Protein AF-A0AAV4J741-F1 (afdb_monomer_lite)

Secondary structure (DSSP, 8-state):
-PPPPSSSEEEEETTTTEEEEEEE-PPPTTPPTT--EEEEEEESSTTHHHIIIIIIT---SSSS---SHHHHHHHHHHHHHHHHHHHHHT---HHHHHHHHHHHHHHHHHHHTTEETTEEBSSTTSPB-HHHHHHHHHHHHHHTTTS---IIIIIIHHHHHHHHHHHT-TT-----SSTTT----HHHHHHHHHHHHHHHHHH--S-HHHHHHHHHHHHHHHHHHGGG---HHHHHHHHHHHHHH-TT-HHHHHHHHHHHHT-EE-TT--EE--SS-----TTS-GGGSPPPPHHHHHHHHHHHHHHHHTT--HHHHHHHHHHHHHT--TTSS-SSHHHHHHHHHHHHHHHHHHHHHHT---EEEEEEEE--TT--EEEEEEEETTTTTS-EEEESPPSSSEEEEEEEEES--EEEEEEE------TTSS-SSEEEEEE----PPTT--TTS-SSTTTT--------------------------S-----------PPPB-TTS-B----EEEEEEE--SSS-EEEEEPPPTTEEE-HHHHTT---SS-SEEEEEEEE-S--SSPPPEEEEEEETT-SS-SEEEEEPPPTTS----EES--S-S---------EEEEEEEEEEEEETTEEEEEEEEEEEEE--SS---TT-EEEEEEETTEE-TT----TT-B---EEEEEESPPEEEE-TTS-EEEEEE--TT-EEEEBPPTT---TTSB-HHHHHHHHHS-S--

pLDDT: mean 70.97, std 21.43, range [20.58, 98.06]

Radius of gyration: 31.65 Å; chains: 1; bounding box: 88×56×91 Å

Organism: NCBI:txid1093978

Sequence (737 aa):
MALFSKHDLDTFDTKKKEQNTTIDLALPEEVIMGTESCHIAAFGDLMGDIITHAVVQSKSLVDQPIADAEEVLGDLGPTVYALLYINQSGLINDELDAKGRRFVSHSVVRLLKYREGAFFKLTPKSKPATWLTAAVLKTLCSASHVTFIDKESLIDKSFSWLAQQIQKDRGGQVRELDWRLSEDSLEYRVMLSAEVLMSVWECQRVAKADHIRLMSSLVEYLRSNLPRIQQPMVFAKATYALVLYDPEDRVLVRAVNTLRTMRHRNDLGQFYWAEKAMDVSESVPFWYQPGAKASSIEATAFALLVMLKTHAQREEVDAIADWLVAQRNENGAFIGAMDSMAAIQALSQYSLKKRNEETVEIDLSCNVSSERVTGRQTHSFKFTQQDATSPKSVNNVPVGHKLEVLTKGQGLGQMHVNVEYNVPVDRNANCAFNVTVEVKPTNIRWGEDMQSNPMCFACNIGCEDSSAETGDVNTESEVRYVAVKDRDRDAGKLPVSPGRRDSRGRPILNDPLKAYMHEGSSGRTSVELEMLTGYFPVGPDVERIASDRKTCFALRATDEQEVGRPTPASVVVREANLAQPSCALEYNPPLGEESLQVFCADFSNTNRGECRCYSAYELKLNKVTDQNQWVEIDATVLSKNKTGTHAIDPLDDIKLITPSSCSCPHFIFPAGSEVNHKIYLLSPDVEKLVDRKGQAKYRYLLDEKSTFMKVSQPGISDSSFINHAMLQSAFLTQRN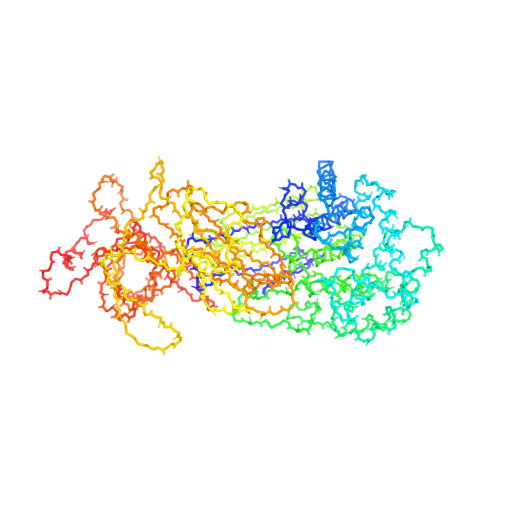C

Foldseek 3Di:
DEQDAPADDWDADPVQQKIKGKDAQFDAPQFDPPFKWKKKKKFQALLLLLLCQCQVVVHQLAPDPPDWLFSLLLNQQLLLLSQVLCVLLVLDDPVSLVSSQVSNVVSVVVNCQQDDQQFGAGHVPFDGFLLSLLSVLLSLLSCVVSYPDDCVRHNVSSLVVNLVQQVVDPQSWGATPGPLQDDPDPLSRLQSLLSNLVSLLNSPPDDVVSSVVSNVSSLNNLLVCLVVDLFLLSLLSSLLSNCSVPVPDPSSVVSLVVNVVQWDADPVRAIWHGSDDQDDDPLDRRVPGFADWLSRLSSLLSNLSNCLSNVHDPSNNSSSLSSNLNQRDSSSAHHTRNSRSSNSNSNSSVQSVVCVVPVFFRWKKKWKWAQDLVGIDIDIDTDGSNCSSPIDMDIRGDGQTMIMMMMRDTGYMDMDMDMDTDGFADADPFALKDKDKDKDADDDDPPDDCPPCLCNPFPNPDDDDDDDPDDDDDDDDDDDDDDDDDDDDDDDDDDFDDADADPVRHGWRQIKMKMFIDDGDSADKDKDWDDWPQKDWDVVQVVVQDPPPGRMHITTITRRDDDLFTAWTKIFMCGSRGNDTSDIHTDDDDPRDPGQQPALDDPDDDDPDFLPFQFKFKWWWFAWADGRQKIKIKIFTQDGLHDHSDDDDHRDIAIEMEGPSHDHVLDDDDHPDGRGWIKMKGAHHWDFHQHSVRDTHTYHYDDSSIDMATEDDPPDDDVRHDYPVVVVVVSVDDDGD

Structure (mmCIF, N/CA/C/O backbone):
data_AF-A0AAV4J741-F1
#
_entry.id   AF-A0AAV4J741-F1
#
loop_
_atom_site.group_PDB
_atom_site.id
_atom_site.type_symbol
_atom_site.label_atom_id
_atom_site.label_alt_id
_atom_site.label_comp_id
_atom_site.label_asym_id
_atom_site.label_entity_id
_atom_site.label_seq_id
_atom_site.pdbx_PDB_ins_code
_atom_site.Cartn_x
_atom_site.Cartn_y
_atom_site.Cartn_z
_atom_site.occupancy
_atom_site.B_iso_or_equiv
_atom_site.auth_seq_id
_atom_site.auth_comp_id
_atom_site.auth_asym_id
_atom_site.auth_atom_id
_atom_site.pdbx_PDB_model_num
ATOM 1 N N . MET A 1 1 ? -20.491 3.530 -14.376 1.00 30.75 1 MET A N 1
ATOM 2 C CA . MET A 1 1 ? -20.906 2.229 -13.786 1.00 30.75 1 MET A CA 1
ATOM 3 C C . MET A 1 1 ? -19.998 1.920 -12.593 1.00 30.75 1 MET A C 1
ATOM 5 O O . MET A 1 1 ? -18.883 2.424 -12.589 1.00 30.75 1 MET A O 1
ATOM 9 N N . ALA A 1 2 ? -20.502 1.224 -11.565 1.00 37.97 2 ALA A N 1
ATOM 10 C CA . ALA A 1 2 ? -19.905 1.142 -10.220 1.00 37.97 2 ALA A CA 1
ATOM 11 C C . ALA A 1 2 ? -18.681 0.208 -10.118 1.00 37.97 2 ALA A C 1
ATOM 13 O O . ALA A 1 2 ? -18.607 -0.777 -10.846 1.00 37.97 2 ALA A O 1
ATOM 14 N N . LEU A 1 3 ? -17.765 0.535 -9.197 1.00 39.03 3 LEU A N 1
ATOM 15 C CA . LEU A 1 3 ? -16.836 -0.414 -8.571 1.00 39.03 3 LEU A CA 1
ATOM 16 C C . LEU A 1 3 ? -17.586 -1.105 -7.426 1.00 39.03 3 LEU A C 1
ATOM 18 O O . LEU A 1 3 ? -18.281 -0.439 -6.652 1.00 39.03 3 LEU A O 1
ATOM 22 N N . PHE A 1 4 ? -17.479 -2.426 -7.363 1.00 50.84 4 PHE A N 1
ATOM 23 C CA . PHE A 1 4 ? -18.239 -3.276 -6.454 1.00 50.84 4 PHE A CA 1
ATOM 24 C C . PHE A 1 4 ? -17.632 -3.302 -5.053 1.00 50.84 4 PHE A C 1
ATOM 26 O O . PHE A 1 4 ? -16.412 -3.272 -4.871 1.00 50.84 4 PHE A O 1
ATOM 33 N N . SER A 1 5 ? -18.521 -3.346 -4.062 1.00 45.78 5 SER A N 1
ATOM 34 C CA . SER A 1 5 ? -18.171 -3.367 -2.652 1.00 45.78 5 SER A CA 1
ATOM 35 C C . SER A 1 5 ? -17.804 -4.775 -2.175 1.00 45.78 5 SER A C 1
ATOM 37 O O . SER A 1 5 ? -18.108 -5.778 -2.816 1.00 45.78 5 SER A O 1
ATOM 39 N N . LYS A 1 6 ? -17.163 -4.861 -1.010 1.00 52.19 6 LYS A N 1
ATOM 40 C CA . LYS A 1 6 ? -16.712 -6.107 -0.368 1.00 52.19 6 LYS A CA 1
ATOM 41 C C . LYS A 1 6 ? -17.828 -6.819 0.423 1.00 52.19 6 LYS A C 1
ATOM 43 O O . LYS A 1 6 ? -17.528 -7.626 1.295 1.00 52.19 6 LYS A O 1
ATOM 48 N N . HIS A 1 7 ? -19.098 -6.469 0.205 1.00 54.50 7 HIS A N 1
ATOM 49 C CA . HIS A 1 7 ? -20.184 -6.747 1.154 1.00 54.50 7 HIS A CA 1
ATOM 50 C C . HIS A 1 7 ? -21.259 -7.698 0.618 1.00 54.50 7 HIS A C 1
ATOM 52 O O . HIS A 1 7 ? -21.546 -7.738 -0.575 1.00 54.50 7 HIS A O 1
ATOM 58 N N . ASP A 1 8 ? -21.879 -8.432 1.545 1.00 46.69 8 ASP A N 1
ATOM 59 C CA . ASP A 1 8 ? -22.700 -9.623 1.287 1.00 46.69 8 ASP A CA 1
ATOM 60 C C . ASP A 1 8 ? -24.003 -9.370 0.502 1.00 46.69 8 ASP A C 1
ATOM 62 O O . ASP A 1 8 ? -24.607 -10.313 -0.009 1.00 46.69 8 ASP A O 1
ATOM 66 N N . LEU A 1 9 ? -24.469 -8.117 0.392 1.00 56.81 9 LEU A N 1
ATOM 67 C CA . LEU A 1 9 ? -25.738 -7.763 -0.259 1.00 56.81 9 LEU A CA 1
ATOM 68 C C . LEU A 1 9 ? -25.655 -6.397 -0.960 1.00 56.81 9 LEU A C 1
ATOM 70 O O . LEU A 1 9 ? -26.154 -5.389 -0.451 1.00 56.81 9 LEU A O 1
ATOM 74 N N . ASP A 1 10 ? -25.062 -6.383 -2.153 1.00 65.69 10 ASP A N 1
ATOM 75 C CA . ASP A 1 10 ? -25.168 -5.265 -3.093 1.00 65.69 10 ASP A CA 1
ATOM 76 C C . ASP A 1 10 ? -26.343 -5.491 -4.052 1.00 65.69 10 ASP A C 1
ATOM 78 O O . ASP A 1 10 ? -26.436 -6.505 -4.746 1.00 65.69 10 ASP A O 1
ATOM 82 N N . THR A 1 11 ? -27.252 -4.519 -4.124 1.00 67.25 11 THR A N 1
ATOM 83 C CA . THR A 1 11 ? -28.328 -4.504 -5.124 1.00 67.25 11 THR A CA 1
ATOM 84 C C . THR A 1 11 ? -28.193 -3.278 -6.010 1.00 67.25 11 THR A C 1
ATOM 86 O O . THR A 1 11 ? -28.090 -2.150 -5.528 1.00 67.25 11 THR A O 1
ATOM 89 N N . PHE A 1 12 ? -28.185 -3.506 -7.324 1.00 71.25 12 PHE A N 1
ATOM 90 C CA . PHE A 1 12 ? -28.010 -2.454 -8.317 1.00 71.25 12 PHE A CA 1
ATOM 91 C C . PHE A 1 12 ? -29.240 -2.336 -9.214 1.00 71.25 12 PHE A C 1
ATOM 93 O O . PHE A 1 12 ? -29.639 -3.295 -9.878 1.00 71.25 12 PHE A O 1
ATOM 100 N N . ASP A 1 13 ? -29.810 -1.136 -9.284 1.00 74.56 13 ASP A N 1
ATOM 101 C CA . ASP A 1 13 ? -30.865 -0.792 -10.231 1.00 74.56 13 ASP A CA 1
ATOM 102 C C . ASP A 1 13 ? -30.290 0.133 -11.315 1.00 74.56 13 ASP A C 1
ATOM 104 O O . ASP A 1 13 ? -30.208 1.357 -11.162 1.00 74.56 13 ASP A O 1
ATOM 108 N N . THR A 1 14 ? -29.911 -0.467 -12.451 1.00 72.81 14 THR A N 1
ATOM 109 C CA . THR A 1 14 ? -29.408 0.249 -13.640 1.00 72.81 14 THR A CA 1
ATOM 110 C C . THR A 1 14 ? -30.390 1.294 -14.164 1.00 72.81 14 THR A C 1
ATOM 112 O O . THR A 1 14 ? -29.953 2.309 -14.706 1.00 72.81 14 THR A O 1
ATOM 115 N N . LYS A 1 15 ? -31.705 1.079 -14.014 1.00 75.81 15 LYS A N 1
ATOM 116 C CA . LYS A 1 15 ? -32.727 2.001 -14.527 1.00 75.81 15 LYS A CA 1
ATOM 117 C C . LYS A 1 15 ? -32.853 3.232 -13.643 1.00 75.81 15 LYS A C 1
ATOM 119 O O . LYS A 1 15 ? -33.066 4.325 -14.160 1.00 75.81 15 LYS A O 1
ATOM 124 N N . LYS A 1 16 ? -32.717 3.057 -12.329 1.00 78.19 16 LYS A N 1
ATOM 125 C CA . LYS A 1 16 ? -32.779 4.160 -11.361 1.00 78.19 16 LYS A CA 1
ATOM 126 C C . LYS A 1 16 ? -31.425 4.815 -11.093 1.00 78.19 16 LYS A C 1
ATOM 128 O O . LYS A 1 16 ? -31.401 5.880 -10.486 1.00 78.19 16 LYS A O 1
ATOM 133 N N . LYS A 1 17 ? -30.324 4.223 -11.579 1.00 81.44 17 LYS A N 1
ATOM 134 C CA . LYS A 1 17 ? -28.943 4.603 -11.228 1.00 81.44 17 LYS A CA 1
ATOM 135 C C . LYS A 1 17 ? -28.740 4.589 -9.710 1.00 81.44 17 LYS A C 1
ATOM 137 O O . LYS A 1 17 ? -28.192 5.533 -9.146 1.00 81.44 17 LYS A O 1
ATOM 142 N N . GLU A 1 18 ? -29.245 3.541 -9.069 1.00 84.38 18 GLU A N 1
ATOM 143 C CA . GLU A 1 18 ? -29.223 3.364 -7.618 1.00 84.38 18 GLU A CA 1
ATOM 144 C C . GLU A 1 18 ? -28.425 2.112 -7.263 1.00 84.38 18 GLU A C 1
ATOM 146 O O . GLU A 1 18 ? -28.614 1.058 -7.873 1.00 84.38 18 GLU A O 1
ATOM 151 N N . GLN A 1 19 ? -27.562 2.232 -6.262 1.00 83.62 19 GLN A N 1
ATOM 152 C CA . GLN A 1 19 ? -26.875 1.114 -5.630 1.00 83.62 19 GLN A CA 1
ATOM 153 C C . GLN A 1 19 ? -27.196 1.144 -4.141 1.00 83.62 19 GLN A C 1
ATOM 155 O O . GLN A 1 19 ? -27.086 2.183 -3.489 1.00 83.62 19 GLN A O 1
ATOM 160 N N . ASN A 1 20 ? -27.622 0.001 -3.619 1.00 84.75 20 ASN A N 1
ATOM 161 C CA . ASN A 1 20 ? -27.868 -0.186 -2.202 1.00 84.75 20 ASN A CA 1
ATOM 162 C C . ASN A 1 20 ? -26.930 -1.266 -1.671 1.00 84.75 20 ASN A C 1
ATOM 164 O O . ASN A 1 20 ? -26.940 -2.391 -2.175 1.00 84.75 20 ASN A O 1
ATOM 168 N N . THR A 1 21 ? -26.159 -0.895 -0.658 1.00 84.00 21 THR A N 1
ATOM 169 C CA . THR A 1 21 ? -25.128 -1.709 -0.026 1.00 84.00 21 THR A CA 1
ATOM 170 C C . THR A 1 21 ? -25.438 -1.807 1.459 1.00 84.00 21 THR A C 1
ATOM 172 O O . THR A 1 21 ? -25.671 -0.794 2.119 1.00 84.00 21 THR A O 1
ATOM 175 N N . THR A 1 22 ? -25.434 -3.026 1.993 1.00 82.25 22 THR A N 1
ATOM 176 C CA . THR A 1 22 ? -25.607 -3.264 3.433 1.00 82.25 22 THR A CA 1
ATOM 177 C C . THR A 1 22 ? -24.300 -3.760 4.030 1.00 82.25 22 THR A C 1
ATOM 179 O O . THR A 1 22 ? -23.743 -4.742 3.547 1.00 82.25 22 THR A O 1
ATOM 182 N N . ILE A 1 23 ? -23.824 -3.096 5.082 1.00 80.19 23 ILE A N 1
ATOM 183 C CA . ILE A 1 23 ? -22.564 -3.418 5.761 1.00 80.19 23 ILE A CA 1
ATOM 184 C C . ILE A 1 23 ? -22.881 -3.909 7.168 1.00 80.19 23 ILE A C 1
ATOM 186 O O . ILE A 1 23 ? -23.613 -3.248 7.903 1.00 80.19 23 ILE A O 1
ATOM 190 N N . ASP A 1 24 ? -22.346 -5.068 7.538 1.00 78.62 24 ASP A N 1
ATOM 191 C CA . ASP A 1 24 ? -22.484 -5.600 8.891 1.00 78.62 24 ASP A CA 1
ATOM 192 C C . ASP A 1 24 ? -21.369 -5.062 9.799 1.00 78.62 24 ASP A C 1
ATOM 194 O O . ASP A 1 24 ? -20.186 -5.324 9.557 1.00 78.62 24 ASP A O 1
ATOM 198 N N . LEU A 1 25 ? -21.759 -4.297 10.826 1.00 79.19 25 LEU A N 1
ATOM 199 C CA . LEU A 1 25 ? -20.867 -3.749 11.853 1.00 79.19 25 LEU A CA 1
ATOM 200 C C . LEU A 1 25 ? -20.951 -4.542 13.168 1.00 79.19 25 LEU A C 1
ATOM 202 O O . LEU A 1 25 ? -20.718 -3.976 14.238 1.00 79.19 25 LEU A O 1
ATOM 206 N N . ALA A 1 26 ? -21.332 -5.824 13.119 1.00 78.25 26 ALA A N 1
ATOM 207 C CA . ALA A 1 26 ? -21.230 -6.727 14.265 1.00 78.25 26 ALA A CA 1
ATOM 208 C C . ALA A 1 26 ? -19.806 -6.711 14.847 1.00 78.25 26 ALA A C 1
ATOM 210 O O . ALA A 1 26 ? -18.846 -6.574 14.103 1.00 78.25 26 ALA A O 1
ATOM 211 N N . LEU A 1 27 ? -19.661 -6.837 16.166 1.00 77.81 27 LEU A N 1
ATOM 212 C CA . LEU A 1 27 ? -18.361 -6.879 16.849 1.00 77.81 27 LEU A CA 1
ATOM 213 C C . LEU A 1 27 ? -17.985 -8.327 17.213 1.00 77.81 27 LEU A C 1
ATOM 215 O O . LEU A 1 27 ? -18.880 -9.174 17.342 1.00 77.81 27 LEU A O 1
ATOM 219 N N . PRO A 1 28 ? -16.686 -8.650 17.382 1.00 75.44 28 PRO A N 1
ATOM 220 C CA . PRO A 1 28 ? -16.286 -9.992 17.773 1.00 75.44 28 PRO A CA 1
ATOM 221 C C . PRO A 1 28 ? -16.656 -10.249 19.237 1.00 75.44 28 PRO A C 1
ATOM 223 O O . PRO A 1 28 ? -16.924 -9.323 20.003 1.00 75.44 28 PRO A O 1
ATOM 226 N N . GLU A 1 29 ? -16.685 -11.518 19.648 1.00 69.25 29 GLU A N 1
ATOM 227 C CA . GLU A 1 29 ? -17.075 -11.847 21.023 1.00 69.25 29 GLU A CA 1
ATOM 228 C C . GLU A 1 29 ? -16.027 -11.381 22.037 1.00 69.25 29 GLU A C 1
ATOM 230 O O . GLU A 1 29 ? -16.351 -11.111 23.186 1.00 69.25 29 GLU A O 1
ATOM 235 N N . GLU A 1 30 ? -14.778 -11.252 21.629 1.00 71.56 30 GLU A N 1
ATOM 236 C CA . GLU A 1 30 ? -13.651 -10.931 22.494 1.00 71.56 30 GLU A CA 1
ATOM 237 C C . GLU A 1 30 ? -13.476 -9.415 22.700 1.00 71.56 30 GLU A C 1
ATOM 239 O O . GLU A 1 30 ? -12.524 -8.989 23.341 1.00 71.56 30 GLU A O 1
ATOM 244 N N . VAL A 1 31 ? -14.370 -8.575 22.164 1.00 75.31 31 VAL A N 1
ATOM 245 C CA . VAL A 1 31 ? -14.229 -7.115 22.252 1.00 75.31 31 VAL A CA 1
ATOM 246 C C . VAL A 1 31 ? -14.278 -6.601 23.697 1.00 75.31 31 VAL A C 1
ATOM 248 O O . VAL A 1 31 ? -15.157 -6.972 24.485 1.00 75.31 31 VAL A O 1
ATOM 251 N N . ILE A 1 32 ? -13.350 -5.700 24.025 1.00 71.44 32 ILE A N 1
ATOM 252 C CA . ILE A 1 32 ? -13.346 -4.931 25.269 1.00 71.44 32 ILE A CA 1
ATOM 253 C C . ILE A 1 32 ? -14.359 -3.792 25.121 1.00 71.44 32 ILE A C 1
ATOM 255 O O . ILE A 1 32 ? -14.213 -2.925 24.263 1.00 71.44 32 ILE A O 1
ATOM 259 N N . MET A 1 33 ? -15.392 -3.790 25.959 1.00 65.62 33 MET A N 1
ATOM 260 C CA . MET A 1 33 ? -16.494 -2.828 25.849 1.00 65.62 33 MET A CA 1
ATOM 261 C C . MET A 1 33 ? -16.065 -1.387 26.131 1.00 65.62 33 MET A C 1
ATOM 263 O O . MET A 1 33 ? -15.246 -1.139 27.019 1.00 65.62 33 MET A O 1
ATOM 267 N N . GLY A 1 34 ? -16.671 -0.444 25.412 1.00 72.12 34 GLY A N 1
ATOM 268 C CA . GLY A 1 34 ? -16.385 0.985 25.496 1.00 72.12 34 GLY A CA 1
ATOM 269 C C . GLY A 1 34 ? -15.121 1.404 24.742 1.00 72.12 34 GLY A C 1
ATOM 270 O O . GLY A 1 34 ? -14.705 2.558 24.855 1.00 72.12 34 GLY A O 1
ATOM 271 N N . THR A 1 35 ? -14.488 0.483 24.009 1.00 81.31 35 THR A N 1
ATOM 272 C CA . THR A 1 35 ? -13.312 0.767 23.163 1.00 81.31 35 THR A CA 1
ATOM 273 C C . THR A 1 35 ? -13.670 0.880 21.689 1.00 81.31 35 THR A C 1
ATOM 275 O O . THR A 1 35 ? -12.854 1.318 20.882 1.00 81.31 35 THR A O 1
ATOM 278 N N . GLU A 1 36 ? -14.888 0.484 21.339 1.00 84.12 36 GLU A N 1
ATOM 279 C CA . GLU A 1 36 ? -15.386 0.498 19.985 1.00 84.12 36 GLU A CA 1
ATOM 280 C C . GLU A 1 36 ? -15.614 1.921 19.465 1.00 84.12 36 GLU A C 1
ATOM 282 O O . GLU A 1 36 ? -16.218 2.782 20.106 1.00 84.12 36 GLU A O 1
ATOM 287 N N . SER A 1 37 ? -15.150 2.171 18.249 1.00 86.75 37 SER A N 1
ATOM 288 C CA . SER A 1 37 ? -15.427 3.397 17.525 1.00 86.75 37 SER A CA 1
ATOM 289 C C . SER A 1 37 ? -15.602 3.091 16.044 1.00 86.75 37 SER A C 1
ATOM 291 O O . SER A 1 37 ? -14.992 2.172 15.500 1.00 86.75 37 SER A O 1
ATOM 293 N N . CYS A 1 38 ? -16.478 3.842 15.378 1.00 87.31 38 CYS A N 1
ATOM 294 C CA . CYS A 1 38 ? -16.651 3.722 13.938 1.00 87.31 38 CYS A CA 1
ATOM 295 C C . CYS A 1 38 ? -16.628 5.087 13.258 1.00 87.31 38 CYS A C 1
ATOM 297 O O . CYS A 1 38 ? -17.316 6.037 13.665 1.00 87.31 38 CYS A O 1
ATOM 299 N N . HIS A 1 39 ? -15.829 5.153 12.197 1.00 89.00 39 HIS A N 1
ATOM 300 C CA . HIS A 1 39 ? -15.620 6.320 11.363 1.00 89.00 39 HIS A CA 1
ATOM 301 C C . HIS A 1 39 ? -15.915 5.985 9.903 1.00 89.00 39 HIS A C 1
ATOM 303 O O . HIS A 1 39 ? -15.474 4.964 9.385 1.00 89.00 39 HIS A O 1
ATOM 309 N N . ILE A 1 40 ? -16.637 6.867 9.216 1.00 89.06 40 ILE A N 1
ATOM 310 C CA . ILE A 1 40 ? -16.917 6.731 7.785 1.00 89.06 40 ILE A CA 1
ATOM 311 C C . ILE A 1 40 ? -16.265 7.888 7.049 1.00 89.06 40 ILE A C 1
ATOM 313 O O . ILE A 1 40 ? -16.469 9.039 7.433 1.00 89.06 40 ILE A O 1
ATOM 317 N N . ALA A 1 41 ? -15.561 7.594 5.958 1.00 89.50 41 ALA A N 1
ATOM 318 C CA . ALA A 1 41 ? -14.995 8.587 5.051 1.00 89.50 41 ALA A CA 1
ATOM 319 C C . ALA A 1 41 ? -15.368 8.258 3.601 1.00 89.50 41 ALA A C 1
ATOM 321 O O . ALA A 1 41 ? -15.026 7.197 3.086 1.00 89.50 41 ALA A O 1
ATOM 322 N N . ALA A 1 42 ? -16.071 9.171 2.934 1.00 90.25 42 ALA A N 1
ATOM 323 C CA . ALA A 1 42 ? -16.509 9.026 1.551 1.00 90.25 42 ALA A CA 1
ATOM 324 C C . ALA A 1 42 ? -15.836 10.054 0.629 1.00 90.25 42 ALA A C 1
ATOM 326 O O . ALA A 1 42 ? -15.645 11.215 0.999 1.00 90.25 42 ALA A O 1
ATOM 327 N N . PHE A 1 43 ? -15.545 9.619 -0.595 1.00 90.19 43 PHE A N 1
ATOM 328 C CA . PHE A 1 43 ? -14.874 10.355 -1.661 1.00 90.19 43 PHE A CA 1
ATOM 329 C C . PHE A 1 43 ? -15.646 10.180 -2.976 1.00 90.19 43 PHE A C 1
ATOM 331 O O . PHE A 1 43 ? -16.193 9.113 -3.261 1.00 90.19 43 PHE A O 1
ATOM 338 N N . GLY A 1 44 ? -15.675 11.221 -3.807 1.00 88.94 44 GLY A N 1
ATOM 339 C CA . GLY A 1 44 ? -16.287 11.193 -5.142 1.00 88.94 44 GLY A CA 1
ATOM 340 C C . GLY A 1 44 ? -15.363 10.668 -6.247 1.00 88.94 44 GLY A C 1
ATOM 341 O O . GLY A 1 44 ? -15.752 10.672 -7.414 1.00 88.94 44 GLY A O 1
ATOM 342 N N . ASP A 1 45 ? -14.146 10.254 -5.894 1.00 89.25 45 ASP A N 1
ATOM 343 C CA . ASP A 1 45 ? -13.134 9.694 -6.786 1.00 89.25 45 ASP A CA 1
ATOM 344 C C . ASP A 1 45 ? -12.337 8.585 -6.082 1.00 89.25 45 ASP A C 1
ATOM 346 O O . ASP A 1 45 ? -12.118 8.647 -4.872 1.00 89.25 45 ASP A O 1
ATOM 350 N N . LEU A 1 46 ? -11.861 7.601 -6.853 1.00 88.19 46 LEU A N 1
ATOM 351 C CA . LEU A 1 46 ? -11.077 6.480 -6.336 1.00 88.19 46 LEU A CA 1
ATOM 352 C C . LEU A 1 46 ? -9.704 6.898 -5.782 1.00 88.19 46 LEU A C 1
ATOM 354 O O . LEU A 1 46 ? -9.155 6.192 -4.957 1.00 88.19 46 LEU A O 1
ATOM 358 N N . MET A 1 47 ? -9.113 8.012 -6.210 1.00 90.75 47 MET A N 1
ATOM 359 C CA . MET A 1 47 ? -7.803 8.478 -5.726 1.00 90.75 47 MET A CA 1
ATOM 360 C C . MET A 1 47 ? -7.922 9.560 -4.641 1.00 90.75 47 MET A C 1
ATOM 362 O O . MET A 1 47 ? -6.907 10.109 -4.205 1.00 90.75 47 MET A O 1
ATOM 366 N N . GLY A 1 48 ? -9.146 9.894 -4.210 1.00 89.06 48 GLY A N 1
ATOM 367 C CA . GLY A 1 48 ? -9.406 10.977 -3.258 1.00 89.06 48 GLY A CA 1
ATOM 368 C C . GLY A 1 48 ? -8.785 10.750 -1.876 1.00 89.06 48 GLY A C 1
ATOM 369 O O . GLY A 1 48 ? -8.303 11.701 -1.258 1.00 89.06 48 GLY A O 1
ATOM 370 N N . ASP A 1 49 ? -8.732 9.499 -1.423 1.00 88.88 49 ASP A N 1
ATOM 371 C CA . ASP A 1 49 ? -8.145 9.090 -0.144 1.00 88.88 49 ASP A CA 1
ATOM 372 C C . ASP A 1 49 ? -6.627 9.323 -0.093 1.00 88.88 49 ASP A C 1
ATOM 374 O O . ASP A 1 49 ? -6.159 10.051 0.780 1.00 88.88 49 ASP A O 1
ATOM 378 N N . ILE A 1 50 ? -5.862 8.830 -1.075 1.00 91.12 50 ILE A N 1
ATOM 379 C CA . ILE A 1 50 ? -4.406 9.054 -1.179 1.00 91.12 50 ILE A CA 1
ATOM 380 C C . ILE A 1 50 ? -4.095 10.541 -1.176 1.00 91.12 50 ILE A C 1
ATOM 382 O O . ILE A 1 50 ? -3.176 11.010 -0.509 1.00 91.12 50 ILE A O 1
ATOM 386 N N . ILE A 1 51 ? -4.862 11.298 -1.948 1.00 91.38 51 ILE A N 1
ATOM 387 C CA . ILE A 1 51 ? -4.614 12.717 -2.150 1.00 91.38 51 ILE A CA 1
ATOM 388 C C . ILE A 1 51 ? -4.909 13.491 -0.872 1.00 91.38 51 ILE A C 1
ATOM 390 O O . ILE A 1 51 ? -4.126 14.345 -0.455 1.00 91.38 51 ILE A O 1
ATOM 394 N N . THR A 1 52 ? -5.988 13.139 -0.191 1.00 89.44 52 THR A N 1
ATOM 395 C CA . THR A 1 52 ? -6.303 13.711 1.110 1.00 89.44 52 THR A CA 1
ATOM 396 C C . THR A 1 52 ? -5.235 13.353 2.141 1.00 89.44 52 THR A C 1
ATOM 398 O O . THR A 1 52 ? -4.705 14.240 2.808 1.00 89.44 52 THR A O 1
ATOM 401 N N . HIS A 1 53 ? -4.875 12.081 2.273 1.00 90.19 53 HIS A N 1
ATOM 402 C CA . HIS A 1 53 ? -3.980 11.630 3.333 1.00 90.19 53 HIS A CA 1
ATOM 403 C C . HIS A 1 53 ? -2.531 12.061 3.090 1.00 90.19 53 HIS A C 1
ATOM 405 O O . HIS A 1 53 ? -1.964 12.758 3.933 1.00 90.19 53 HIS A O 1
ATOM 411 N N . ALA A 1 54 ? -1.951 11.770 1.925 1.00 88.94 54 ALA A N 1
ATOM 412 C CA . ALA A 1 54 ? -0.565 12.129 1.630 1.00 88.94 54 ALA A CA 1
ATOM 413 C C . ALA A 1 54 ? -0.392 13.627 1.343 1.00 88.94 54 ALA A C 1
ATOM 415 O O . ALA A 1 54 ? 0.455 14.286 1.945 1.00 88.94 54 ALA A O 1
ATOM 416 N N . VAL A 1 55 ? -1.191 14.202 0.439 1.00 89.62 55 VAL A N 1
ATOM 417 C CA . VAL A 1 55 ? -0.941 15.570 -0.056 1.00 89.62 55 VAL A CA 1
ATOM 418 C C . VAL A 1 55 ? -1.530 16.633 0.867 1.00 89.62 55 VAL A C 1
ATOM 420 O O . VAL A 1 55 ? -0.877 17.644 1.133 1.00 89.62 55 VAL A O 1
ATOM 423 N N . VAL A 1 56 ? -2.754 16.431 1.363 1.00 87.25 56 VAL A N 1
ATOM 424 C CA . VAL A 1 56 ? -3.430 17.432 2.205 1.00 87.25 56 VAL A CA 1
ATOM 425 C C . VAL A 1 56 ? -3.039 17.290 3.675 1.00 87.25 56 VAL A C 1
ATOM 427 O O . VAL A 1 56 ? -2.750 18.300 4.316 1.00 87.25 56 VAL A O 1
ATOM 430 N N . GLN A 1 57 ? -3.003 16.065 4.205 1.00 87.44 57 GLN A N 1
ATOM 431 C CA . GLN A 1 57 ? -2.748 15.801 5.626 1.00 87.44 57 GLN A CA 1
ATOM 432 C C . GLN A 1 57 ? -1.291 15.421 5.936 1.00 87.44 57 GLN A C 1
ATOM 434 O O . GLN A 1 57 ? -0.915 15.429 7.105 1.00 87.44 57 GLN A O 1
ATOM 439 N N . SER A 1 58 ? -0.457 15.131 4.926 1.00 85.44 58 SER A N 1
ATOM 440 C CA . SER A 1 58 ? 0.929 14.657 5.118 1.00 85.44 58 SER A CA 1
ATOM 441 C C . SER A 1 58 ? 1.039 13.413 6.012 1.00 85.44 58 SER A C 1
ATOM 443 O O . SER A 1 58 ? 2.025 13.251 6.733 1.00 85.44 58 SER A O 1
ATOM 445 N N . LYS A 1 59 ? 0.022 12.547 5.966 1.00 85.38 59 LYS A N 1
ATOM 446 C CA . LYS A 1 59 ? 0.018 11.235 6.617 1.00 85.38 59 LYS A CA 1
ATOM 447 C C . LYS A 1 59 ? 0.767 10.214 5.762 1.00 85.38 59 LYS A C 1
ATOM 449 O O . LYS A 1 59 ? 0.737 10.303 4.534 1.00 85.38 59 LYS A O 1
ATOM 454 N N . SER A 1 60 ? 1.412 9.259 6.432 1.00 85.31 60 SER A N 1
ATOM 455 C CA . SER A 1 60 ? 1.964 8.062 5.787 1.00 85.31 60 SER A CA 1
ATOM 456 C C . SER A 1 60 ? 0.824 7.257 5.170 1.00 85.31 60 SER A C 1
ATOM 458 O O . SER A 1 60 ? -0.244 7.143 5.774 1.00 85.31 60 SER A O 1
ATOM 460 N N . LEU A 1 61 ? 1.032 6.731 3.968 1.00 85.69 61 LEU A N 1
ATOM 461 C CA . LEU A 1 61 ? 0.048 5.901 3.277 1.00 85.69 61 LEU A CA 1
ATOM 462 C C . LEU A 1 61 ? 0.170 4.431 3.680 1.00 85.69 61 LEU A C 1
ATOM 464 O O . LEU A 1 61 ? -0.831 3.723 3.804 1.00 85.69 61 LEU A O 1
ATOM 468 N N . VAL A 1 62 ? 1.406 3.975 3.872 1.00 81.94 62 VAL A N 1
ATOM 469 C CA . VAL A 1 62 ? 1.698 2.633 4.372 1.00 81.94 62 VAL A CA 1
ATOM 470 C C . VAL A 1 62 ? 1.637 2.670 5.896 1.00 81.94 62 VAL A C 1
ATOM 472 O O . VAL A 1 62 ? 2.209 3.569 6.520 1.00 81.94 62 VAL A O 1
ATOM 475 N N . ASP A 1 63 ? 0.949 1.692 6.485 1.00 73.44 63 ASP A N 1
ATOM 476 C CA . ASP A 1 63 ? 0.811 1.511 7.937 1.00 73.44 63 ASP A CA 1
ATOM 477 C C . ASP A 1 63 ? 2.083 0.886 8.544 1.00 73.44 63 ASP A C 1
ATOM 479 O O . ASP A 1 63 ? 2.068 -0.162 9.185 1.00 73.44 63 ASP A O 1
ATOM 483 N N . GLN A 1 64 ? 3.232 1.489 8.229 1.00 68.56 64 GLN A N 1
ATOM 484 C CA . GLN A 1 64 ? 4.550 1.122 8.735 1.00 68.56 64 GLN A CA 1
ATOM 485 C C . GLN A 1 64 ? 5.373 2.395 8.970 1.00 68.56 64 GLN A C 1
ATOM 487 O O . GLN A 1 64 ? 5.299 3.341 8.178 1.00 68.56 64 GLN A O 1
ATOM 492 N N . PRO A 1 65 ? 6.184 2.452 10.040 1.00 70.06 65 PRO A N 1
ATOM 493 C CA . PRO A 1 65 ? 7.054 3.592 10.276 1.00 70.06 65 PRO A CA 1
ATOM 494 C C . PRO A 1 65 ? 8.116 3.687 9.177 1.00 70.06 65 PRO A C 1
ATOM 496 O O . PRO A 1 65 ? 8.750 2.697 8.820 1.00 70.06 65 PRO A O 1
ATOM 499 N N . ILE A 1 66 ? 8.361 4.903 8.683 1.00 74.75 66 ILE A N 1
ATOM 500 C CA . ILE A 1 66 ? 9.387 5.154 7.665 1.00 74.75 66 ILE A CA 1
ATOM 501 C C . ILE A 1 66 ? 10.777 4.903 8.268 1.00 74.75 66 ILE A C 1
ATOM 503 O O . ILE A 1 66 ? 11.344 5.776 8.933 1.00 74.75 66 ILE A O 1
ATOM 507 N N . ALA A 1 67 ? 11.334 3.719 8.021 1.00 76.00 67 ALA A N 1
ATOM 508 C CA . ALA A 1 67 ? 12.634 3.302 8.537 1.00 76.00 67 ALA A CA 1
ATOM 509 C C . ALA A 1 67 ? 13.722 3.376 7.455 1.00 76.00 67 ALA A C 1
ATOM 511 O O . ALA A 1 67 ? 14.869 3.770 7.717 1.00 76.00 67 ALA A O 1
ATOM 512 N N . ASP A 1 68 ? 13.369 3.047 6.218 1.00 85.88 68 ASP A N 1
ATOM 513 C CA . ASP A 1 68 ? 14.294 2.892 5.114 1.00 85.88 68 ASP A CA 1
ATOM 514 C C . ASP A 1 68 ? 13.766 3.511 3.801 1.00 85.88 68 ASP A C 1
ATOM 516 O O . ASP A 1 68 ? 12.789 4.265 3.774 1.00 85.88 68 ASP A O 1
ATOM 520 N N . ALA A 1 69 ? 14.525 3.342 2.718 1.00 91.69 69 ALA A N 1
ATOM 521 C CA . ALA A 1 69 ? 14.199 3.939 1.427 1.00 91.69 69 ALA A CA 1
ATOM 522 C C . ALA A 1 69 ? 12.921 3.368 0.788 1.00 91.69 69 ALA A C 1
ATOM 524 O O . ALA A 1 69 ? 12.297 4.063 -0.015 1.00 91.69 69 ALA A O 1
ATOM 525 N N . GLU A 1 70 ? 12.557 2.124 1.106 1.00 89.81 70 GLU A N 1
ATOM 526 C CA . GLU A 1 70 ? 11.363 1.455 0.594 1.00 89.81 70 GLU A CA 1
ATOM 527 C C . GLU A 1 70 ? 10.099 2.111 1.145 1.00 89.81 70 GLU A C 1
ATOM 529 O O . GLU A 1 70 ? 9.208 2.440 0.366 1.00 89.81 70 GLU A O 1
ATOM 534 N N . GLU A 1 71 ? 10.040 2.420 2.443 1.00 86.69 71 GLU A N 1
ATOM 535 C CA . GLU A 1 71 ? 8.864 3.095 3.012 1.00 86.69 71 GLU A CA 1
ATOM 536 C C . GLU A 1 71 ? 8.704 4.522 2.469 1.00 86.69 71 GLU A C 1
ATOM 538 O O . GLU A 1 71 ? 7.595 4.941 2.141 1.00 86.69 71 GLU A O 1
ATOM 543 N N . VAL A 1 72 ? 9.808 5.260 2.270 1.00 92.56 72 VAL A N 1
ATOM 544 C CA . VAL A 1 72 ? 9.751 6.576 1.597 1.00 92.56 72 VAL A CA 1
ATOM 545 C C . VAL A 1 72 ? 9.175 6.437 0.186 1.00 92.56 72 VAL A C 1
ATOM 547 O O . VAL A 1 72 ? 8.428 7.302 -0.282 1.00 92.56 72 VAL A O 1
ATOM 550 N N . LEU A 1 73 ? 9.535 5.357 -0.509 1.00 92.44 73 LEU A N 1
ATOM 551 C CA . LEU A 1 73 ? 9.028 5.058 -1.839 1.00 92.44 73 LEU A CA 1
ATOM 552 C C . LEU A 1 73 ? 7.544 4.651 -1.808 1.00 92.44 73 LEU A C 1
ATOM 554 O O . LEU A 1 73 ? 6.813 5.026 -2.725 1.00 92.44 73 LEU A O 1
ATOM 558 N N . GLY A 1 74 ? 7.098 3.970 -0.750 1.00 90.50 74 GLY A N 1
ATOM 559 C CA . GLY A 1 74 ? 5.702 3.602 -0.500 1.00 90.50 74 GLY A CA 1
ATOM 560 C C . GLY A 1 74 ? 4.764 4.800 -0.354 1.00 90.50 74 GLY A C 1
ATOM 561 O O . GLY A 1 74 ? 3.622 4.728 -0.792 1.00 90.50 74 GLY A O 1
ATOM 562 N N . ASP A 1 75 ? 5.258 5.935 0.142 1.00 91.56 75 ASP A N 1
ATOM 563 C CA . ASP A 1 75 ? 4.506 7.196 0.137 1.00 91.56 75 ASP A CA 1
ATOM 564 C C . ASP A 1 75 ? 4.630 7.939 -1.200 1.00 91.56 75 ASP A C 1
ATOM 566 O O . ASP A 1 75 ? 3.649 8.436 -1.765 1.00 91.56 75 ASP A O 1
ATOM 570 N N . LEU A 1 76 ? 5.855 8.048 -1.724 1.00 94.75 76 LEU A N 1
ATOM 571 C CA . LEU A 1 76 ? 6.144 8.849 -2.913 1.00 94.75 76 LEU A CA 1
ATOM 572 C C . LEU A 1 76 ? 5.495 8.268 -4.176 1.00 94.75 76 LEU A C 1
ATOM 574 O O . LEU A 1 76 ? 4.880 9.008 -4.943 1.00 94.75 76 LEU A O 1
ATOM 578 N N . GLY A 1 77 ? 5.653 6.967 -4.413 1.00 94.75 77 GLY A N 1
ATOM 579 C CA . GLY A 1 77 ? 5.229 6.294 -5.639 1.00 94.75 77 GLY A CA 1
ATOM 580 C C . GLY A 1 77 ? 3.718 6.380 -5.880 1.00 94.75 77 GLY A C 1
ATOM 581 O O . GLY A 1 77 ? 3.311 6.969 -6.886 1.00 94.75 77 GLY A O 1
ATOM 582 N N . PRO A 1 78 ? 2.873 5.865 -4.965 1.00 95.00 78 PRO A N 1
ATOM 583 C CA . PRO A 1 78 ? 1.417 5.953 -5.077 1.00 95.00 78 PRO A CA 1
ATOM 584 C C . PRO A 1 78 ? 0.920 7.393 -5.209 1.00 95.00 78 PRO A C 1
ATOM 586 O O . PRO A 1 78 ? 0.077 7.675 -6.061 1.00 95.00 78 PRO A O 1
ATOM 589 N N . THR A 1 79 ? 1.499 8.327 -4.445 1.00 95.38 79 THR A N 1
ATOM 590 C CA . THR A 1 79 ? 1.125 9.746 -4.515 1.00 95.38 79 THR A CA 1
ATOM 591 C C . THR A 1 79 ? 1.429 10.355 -5.881 1.00 95.38 79 THR A C 1
ATOM 593 O O . THR A 1 79 ? 0.612 11.099 -6.420 1.00 95.38 79 THR A O 1
ATOM 596 N N . VAL A 1 80 ? 2.577 10.028 -6.487 1.00 96.19 80 VAL A N 1
ATOM 597 C CA . VAL A 1 80 ? 2.916 10.493 -7.840 1.00 96.19 80 VAL A CA 1
ATOM 598 C C . VAL A 1 80 ? 1.907 9.965 -8.861 1.00 96.19 80 VAL A C 1
ATOM 600 O O . VAL A 1 80 ? 1.412 10.752 -9.667 1.00 96.19 80 VAL A O 1
ATOM 603 N N . TYR A 1 81 ? 1.544 8.678 -8.819 1.00 96.00 81 TYR A N 1
ATOM 604 C CA . TYR A 1 81 ? 0.540 8.127 -9.739 1.00 96.00 81 TYR A CA 1
ATOM 605 C C . TYR A 1 81 ? -0.849 8.747 -9.534 1.00 96.00 81 TYR A C 1
ATOM 607 O O . TYR A 1 81 ? -1.512 9.080 -10.517 1.00 96.00 81 TYR A O 1
ATOM 615 N N . ALA A 1 82 ? -1.259 8.981 -8.285 1.00 95.00 82 ALA A N 1
ATOM 616 C CA . ALA A 1 82 ? -2.513 9.660 -7.966 1.00 95.00 82 ALA A CA 1
ATOM 617 C C . ALA A 1 82 ? -2.529 11.119 -8.467 1.00 95.00 82 ALA A C 1
ATOM 619 O O . ALA A 1 82 ? -3.519 11.565 -9.046 1.00 95.00 82 ALA A O 1
ATOM 620 N N . LEU A 1 83 ? -1.424 11.860 -8.326 1.00 95.50 83 LEU A N 1
ATOM 621 C CA . LEU A 1 83 ? -1.309 13.234 -8.836 1.00 95.50 83 LEU A CA 1
ATOM 622 C C . LEU A 1 83 ? -1.333 13.289 -10.368 1.00 95.50 83 LEU A C 1
ATOM 624 O O . LEU A 1 83 ? -2.000 14.150 -10.943 1.00 95.50 83 LEU A O 1
ATOM 628 N N . LEU A 1 84 ? -0.648 12.359 -11.042 1.00 95.06 84 LEU A N 1
ATOM 629 C CA . LEU A 1 84 ? -0.703 12.243 -12.503 1.00 95.06 84 LEU A CA 1
ATOM 630 C C . LEU A 1 84 ? -2.128 11.959 -12.984 1.00 95.06 84 LEU A C 1
ATOM 632 O O . LEU A 1 84 ? -2.589 12.573 -13.946 1.00 95.06 84 LEU A O 1
ATOM 636 N N . TYR A 1 85 ? -2.832 11.073 -12.284 1.00 94.19 85 TYR A N 1
ATOM 637 C CA . TYR A 1 85 ? -4.229 10.761 -12.539 1.00 94.19 85 TYR A CA 1
ATOM 638 C C . TYR A 1 85 ? -5.148 11.978 -12.375 1.00 94.19 85 TYR A C 1
ATOM 640 O O . TYR A 1 85 ? -5.943 12.278 -13.266 1.00 94.19 85 TYR A O 1
ATOM 648 N N . ILE A 1 86 ? -5.040 12.703 -11.259 1.00 92.31 86 ILE A N 1
ATOM 649 C CA . ILE A 1 86 ? -5.888 13.868 -10.971 1.00 92.31 86 ILE A CA 1
ATOM 650 C C . ILE A 1 86 ? -5.662 14.987 -11.992 1.00 92.31 86 ILE A C 1
ATOM 652 O O . ILE A 1 86 ? -6.618 15.621 -12.441 1.00 92.31 86 ILE A O 1
ATOM 656 N N . ASN A 1 87 ? -4.410 15.187 -12.411 1.00 92.62 87 ASN A N 1
ATOM 657 C CA . ASN A 1 87 ? -4.073 16.142 -13.461 1.00 92.62 87 ASN A CA 1
ATOM 658 C C . ASN A 1 87 ? -4.705 15.745 -14.810 1.00 92.62 87 ASN A C 1
ATOM 660 O O . ASN A 1 87 ? -5.335 16.565 -15.471 1.00 92.62 87 ASN A O 1
ATOM 664 N N . GLN A 1 88 ? -4.610 14.468 -15.199 1.00 91.75 88 GLN A N 1
ATOM 665 C CA . GLN A 1 88 ? -5.183 13.971 -16.459 1.00 91.75 88 GLN A CA 1
ATOM 666 C C . GLN A 1 88 ? -6.717 13.907 -16.460 1.00 91.75 88 GLN A C 1
ATOM 668 O O . GLN A 1 88 ? -7.332 14.075 -17.509 1.00 91.75 88 GLN A O 1
ATOM 673 N N . SER A 1 89 ? -7.338 13.670 -15.305 1.00 88.81 89 SER A N 1
ATOM 674 C CA . SER A 1 89 ? -8.799 13.597 -15.154 1.00 88.81 89 SER A CA 1
ATOM 675 C C . SER A 1 89 ? -9.474 14.965 -14.991 1.00 88.81 89 SER A C 1
ATOM 677 O O . SER A 1 89 ? -10.702 15.031 -14.947 1.00 88.81 89 SER A O 1
ATOM 679 N N . GLY A 1 90 ? -8.698 16.053 -14.907 1.00 88.25 90 GLY A N 1
ATOM 680 C CA . GLY A 1 90 ? -9.224 17.410 -14.733 1.00 88.25 90 GLY A CA 1
ATOM 681 C C . GLY A 1 90 ? -9.826 17.670 -13.348 1.00 88.25 90 GLY A C 1
ATOM 682 O O . GLY A 1 90 ? -10.649 18.569 -13.203 1.00 88.25 90 GLY A O 1
ATOM 683 N N . LEU A 1 91 ? -9.446 16.876 -12.342 1.00 87.94 91 LEU A N 1
ATOM 684 C CA . LEU A 1 91 ? -9.860 17.043 -10.942 1.00 87.94 91 LEU A CA 1
ATOM 685 C C . LEU A 1 91 ? -8.913 17.962 -10.152 1.00 87.94 91 LEU A C 1
ATOM 687 O O . LEU A 1 91 ? -9.169 18.270 -8.989 1.00 87.94 91 LEU A O 1
ATOM 691 N N . ILE A 1 92 ? -7.796 18.377 -10.758 1.00 89.62 92 ILE A N 1
ATOM 692 C CA . ILE A 1 92 ? -6.788 19.206 -10.100 1.00 89.62 92 ILE A CA 1
ATOM 693 C C . ILE A 1 92 ? -7.270 20.653 -9.937 1.00 89.62 92 ILE A C 1
ATOM 695 O O . ILE A 1 92 ? -7.843 21.238 -10.854 1.00 89.62 92 ILE A O 1
ATOM 699 N N . ASN A 1 93 ? -6.993 21.246 -8.776 1.00 89.38 93 ASN A N 1
ATOM 700 C CA . ASN A 1 93 ? -7.131 22.681 -8.531 1.00 89.38 93 ASN A CA 1
ATOM 701 C C . ASN A 1 93 ? -5.772 23.280 -8.123 1.00 89.38 93 ASN A C 1
ATOM 703 O O . ASN A 1 93 ? -4.860 22.542 -7.747 1.00 89.38 93 ASN A O 1
ATOM 707 N N . ASP A 1 94 ? -5.635 24.606 -8.191 1.00 91.12 94 ASP A N 1
ATOM 708 C CA . ASP A 1 94 ? -4.350 25.292 -7.974 1.00 91.12 94 ASP A CA 1
ATOM 709 C C . ASP A 1 94 ? -3.754 25.036 -6.578 1.00 91.12 94 ASP A C 1
ATOM 711 O O . ASP A 1 94 ? -2.541 24.879 -6.424 1.00 91.12 94 ASP A O 1
ATOM 715 N N . GLU A 1 95 ? -4.601 24.959 -5.546 1.00 91.12 95 GLU A N 1
ATOM 716 C CA . GLU A 1 95 ? -4.158 24.681 -4.176 1.00 91.12 95 GLU A CA 1
ATOM 717 C C . GLU A 1 95 ? -3.604 23.256 -4.048 1.00 91.12 95 GLU A C 1
ATOM 719 O O . GLU A 1 95 ? -2.545 23.037 -3.448 1.00 91.12 95 GLU A O 1
ATOM 724 N N . LEU A 1 96 ? -4.308 22.286 -4.632 1.00 90.62 96 LEU A N 1
ATOM 725 C CA . LEU A 1 96 ? -3.919 20.887 -4.635 1.00 90.62 96 LEU A CA 1
ATOM 726 C C . LEU A 1 96 ? -2.647 20.664 -5.460 1.00 90.62 96 LEU A C 1
ATOM 728 O O . LEU A 1 96 ? -1.773 19.924 -5.015 1.00 90.62 96 LEU A O 1
ATOM 732 N N . ASP A 1 97 ? -2.502 21.330 -6.608 1.00 92.81 97 ASP A N 1
ATOM 733 C CA . ASP A 1 97 ? -1.282 21.273 -7.422 1.00 92.81 97 ASP A CA 1
ATOM 734 C C . ASP A 1 97 ? -0.071 21.792 -6.631 1.00 92.81 97 ASP A C 1
ATOM 736 O O . ASP A 1 97 ? 0.962 21.123 -6.543 1.00 92.81 97 ASP A O 1
ATOM 740 N N . ALA A 1 98 ? -0.208 22.941 -5.961 1.00 94.56 98 ALA A N 1
ATOM 741 C CA . ALA A 1 98 ? 0.860 23.508 -5.140 1.00 94.56 98 ALA A CA 1
ATOM 742 C C . ALA A 1 98 ? 1.257 22.584 -3.972 1.00 94.56 98 ALA A C 1
ATOM 744 O O . ALA A 1 98 ? 2.451 22.346 -3.740 1.00 94.56 98 ALA A O 1
ATOM 745 N N . LYS A 1 99 ? 0.272 22.025 -3.252 1.00 94.25 99 LYS A N 1
ATOM 746 C CA . LYS A 1 99 ? 0.512 21.053 -2.171 1.00 94.25 99 LYS A CA 1
ATOM 747 C C . LYS A 1 99 ? 1.151 19.768 -2.701 1.00 94.25 99 LYS A C 1
ATOM 749 O O . LYS A 1 99 ? 2.127 19.297 -2.119 1.00 94.25 99 LYS A O 1
ATOM 754 N N . GLY A 1 100 ? 0.667 19.250 -3.830 1.00 94.38 100 GLY A N 1
ATOM 755 C CA . GLY A 1 100 ? 1.177 18.042 -4.479 1.00 94.38 100 GLY A CA 1
ATOM 756 C C . GLY A 1 100 ? 2.636 18.188 -4.895 1.00 94.38 100 GLY A C 1
ATOM 757 O O . GLY A 1 100 ? 3.473 17.362 -4.529 1.00 94.38 100 GLY A O 1
ATOM 758 N N . ARG A 1 101 ? 2.989 19.294 -5.564 1.00 95.50 101 ARG A N 1
ATOM 759 C CA . ARG A 1 101 ? 4.386 19.605 -5.914 1.00 95.50 101 ARG A CA 1
ATOM 760 C C . ARG A 1 101 ? 5.279 19.677 -4.682 1.00 95.50 101 ARG A C 1
ATOM 762 O O . ARG A 1 101 ? 6.384 19.129 -4.697 1.00 95.50 101 ARG A O 1
ATOM 769 N N . ARG A 1 102 ? 4.819 20.337 -3.612 1.00 94.69 102 ARG A N 1
ATOM 770 C CA . ARG A 1 102 ? 5.566 20.445 -2.350 1.00 94.69 102 ARG A CA 1
ATOM 771 C C . ARG A 1 102 ? 5.795 19.079 -1.703 1.00 94.69 102 ARG A C 1
ATOM 773 O O . ARG A 1 102 ? 6.929 18.801 -1.314 1.00 94.69 102 ARG A O 1
ATOM 780 N N . PHE A 1 103 ? 4.763 18.238 -1.626 1.00 94.88 103 PHE A N 1
ATOM 781 C CA . PHE A 1 103 ? 4.867 16.875 -1.104 1.00 94.88 103 PHE A CA 1
ATOM 782 C C . PHE A 1 103 ? 5.899 16.063 -1.892 1.00 94.88 103 PHE A C 1
ATOM 784 O O . PHE A 1 103 ? 6.862 15.572 -1.307 1.00 94.88 103 PHE A O 1
ATOM 791 N N . VAL A 1 104 ? 5.769 16.008 -3.224 1.00 95.94 104 VAL A N 1
ATOM 792 C CA . VAL A 1 104 ? 6.699 15.262 -4.090 1.00 95.94 104 VAL A CA 1
ATOM 793 C C . VAL A 1 104 ? 8.131 15.762 -3.905 1.00 95.94 104 VAL A C 1
ATOM 795 O O . VAL A 1 104 ? 9.050 14.961 -3.766 1.00 95.94 104 VAL A O 1
ATOM 798 N N . SER A 1 105 ? 8.331 17.080 -3.830 1.00 94.88 105 SER A N 1
ATOM 799 C CA . SER A 1 105 ? 9.667 17.667 -3.670 1.00 94.88 105 SER A CA 1
ATOM 800 C C . SER A 1 105 ? 10.296 17.280 -2.327 1.00 94.88 105 SER A C 1
ATOM 802 O O . SER A 1 105 ? 11.469 16.912 -2.268 1.00 94.88 105 SER A O 1
ATOM 804 N N . HIS A 1 106 ? 9.513 17.308 -1.247 1.00 93.25 106 HIS A N 1
ATOM 805 C CA . HIS A 1 106 ? 9.966 16.913 0.084 1.00 93.25 106 HIS A CA 1
ATOM 806 C C . HIS A 1 106 ? 10.267 15.411 0.178 1.00 93.25 106 HIS A C 1
ATOM 808 O O . HIS A 1 106 ? 11.308 15.024 0.709 1.00 93.25 106 HIS A O 1
ATOM 814 N N . SER A 1 107 ? 9.405 14.566 -0.385 1.00 92.56 107 SER A N 1
ATOM 815 C CA . SER A 1 107 ? 9.597 13.114 -0.412 1.00 92.56 107 SER A CA 1
ATOM 816 C C . SER A 1 107 ? 10.809 12.710 -1.258 1.00 92.56 107 SER A C 1
ATOM 818 O O . SER A 1 107 ? 11.576 11.839 -0.851 1.00 92.56 107 SER A O 1
ATOM 820 N N . VAL A 1 108 ? 11.077 13.408 -2.369 1.00 94.88 108 VAL A N 1
ATOM 821 C CA . VAL A 1 108 ? 12.321 13.226 -3.137 1.00 94.88 108 VAL A CA 1
ATOM 822 C C . VAL A 1 108 ? 13.540 13.603 -2.296 1.00 94.88 108 VAL A C 1
ATOM 824 O O . VAL A 1 108 ? 14.492 12.832 -2.251 1.00 94.88 108 VAL A O 1
ATOM 827 N N . VAL A 1 109 ? 13.521 14.730 -1.574 1.00 93.56 109 VAL A N 1
ATOM 828 C CA . VAL A 1 109 ? 14.634 15.112 -0.680 1.00 93.56 109 VAL A CA 1
ATOM 829 C C . VAL A 1 109 ? 14.870 14.061 0.409 1.00 93.56 109 VAL A C 1
ATOM 831 O O . VAL A 1 109 ? 16.021 13.707 0.666 1.00 93.56 109 VAL A O 1
ATOM 834 N N . ARG A 1 110 ? 13.807 13.507 1.008 1.00 92.69 110 ARG A N 1
ATOM 835 C CA . ARG A 1 110 ? 13.915 12.393 1.968 1.00 92.69 110 ARG A CA 1
ATOM 836 C C . ARG A 1 110 ? 14.587 11.171 1.340 1.00 92.69 110 ARG A C 1
ATOM 838 O O . ARG A 1 110 ? 15.486 10.594 1.947 1.00 92.69 110 ARG A O 1
ATOM 845 N N . LEU A 1 111 ? 14.214 10.825 0.109 1.00 93.38 111 LEU A N 1
ATOM 846 C CA . LEU A 1 111 ? 14.782 9.696 -0.628 1.00 93.38 111 LEU A CA 1
ATOM 847 C C . LEU A 1 111 ? 16.281 9.879 -0.935 1.00 93.38 111 LEU A C 1
ATOM 849 O O . LEU A 1 111 ? 17.035 8.905 -0.942 1.00 93.38 111 LEU A O 1
ATOM 853 N N . LEU A 1 112 ? 16.753 11.119 -1.125 1.00 93.31 112 LEU A N 1
ATOM 854 C CA . LEU A 1 112 ? 18.174 11.407 -1.374 1.00 93.31 112 LEU A CA 1
ATOM 855 C C . LEU A 1 112 ? 19.093 11.032 -0.202 1.00 93.31 112 LEU A C 1
ATOM 857 O O . LEU A 1 112 ? 20.277 10.796 -0.435 1.00 93.31 112 LEU A O 1
ATOM 861 N N . LYS A 1 113 ? 18.571 10.895 1.027 1.00 93.94 113 LYS A N 1
ATOM 862 C CA . LYS A 1 113 ? 19.322 10.364 2.184 1.00 93.94 113 LYS A CA 1
ATOM 863 C C . LYS A 1 113 ? 19.921 8.980 1.904 1.00 93.94 113 LYS A C 1
ATOM 865 O O . LYS A 1 113 ? 20.962 8.630 2.454 1.00 93.94 113 LYS A O 1
ATOM 870 N N . TYR A 1 114 ? 19.260 8.200 1.055 1.00 94.00 114 TYR A N 1
ATOM 871 C CA . TYR A 1 114 ? 19.600 6.813 0.753 1.00 94.00 114 TYR A CA 1
ATOM 872 C C . TYR A 1 114 ? 20.358 6.654 -0.571 1.00 94.00 114 TYR A C 1
ATOM 874 O O . TYR A 1 114 ? 20.560 5.543 -1.062 1.00 94.00 114 TYR A O 1
ATOM 882 N N . ARG A 1 115 ? 20.782 7.768 -1.169 1.00 93.94 115 ARG A N 1
ATOM 883 C CA . ARG A 1 115 ? 21.473 7.798 -2.452 1.00 93.94 115 ARG A CA 1
ATOM 884 C C . ARG A 1 115 ? 22.984 7.867 -2.263 1.00 93.94 115 ARG A C 1
ATOM 886 O O . ARG A 1 115 ? 23.481 8.690 -1.501 1.00 93.94 115 ARG A O 1
ATOM 893 N N . GLU A 1 116 ? 23.725 7.096 -3.054 1.00 92.75 116 GLU A N 1
ATOM 894 C CA . GLU A 1 116 ? 25.178 7.236 -3.172 1.00 92.75 116 GLU A CA 1
ATOM 895 C C . GLU A 1 116 ? 25.588 7.322 -4.646 1.00 92.75 116 GLU A C 1
ATOM 897 O O . GLU A 1 116 ? 25.552 6.348 -5.399 1.00 92.75 116 GLU A O 1
ATOM 902 N N . GLY A 1 117 ? 25.954 8.531 -5.081 1.00 90.06 117 GLY A N 1
ATOM 903 C CA . GLY A 1 117 ? 26.351 8.799 -6.461 1.00 90.06 117 GLY A CA 1
ATOM 904 C C . GLY A 1 117 ? 25.211 8.558 -7.454 1.00 90.06 117 GLY A C 1
ATOM 905 O O . GLY A 1 117 ? 24.395 9.452 -7.694 1.00 90.06 117 GLY A O 1
ATOM 906 N N . ALA A 1 118 ? 25.187 7.364 -8.048 1.00 92.44 118 ALA A N 1
ATOM 907 C CA . ALA A 1 118 ? 24.259 6.960 -9.104 1.00 92.44 118 ALA A CA 1
ATOM 908 C C . ALA A 1 118 ? 23.211 5.924 -8.662 1.00 92.44 118 ALA A C 1
ATOM 910 O O . ALA A 1 118 ? 22.246 5.714 -9.386 1.00 92.44 118 ALA A O 1
ATOM 911 N N . PHE A 1 119 ? 23.355 5.285 -7.505 1.00 94.19 119 PHE A N 1
ATOM 912 C CA . PHE A 1 119 ? 22.448 4.220 -7.063 1.00 94.19 119 PHE A CA 1
ATOM 913 C C . PHE A 1 119 ? 21.810 4.548 -5.714 1.00 94.19 119 PHE A C 1
ATOM 915 O O . PHE A 1 119 ? 22.242 5.460 -5.002 1.00 94.19 119 PHE A O 1
ATOM 922 N N . PHE A 1 120 ? 20.780 3.781 -5.373 1.00 94.88 120 PHE A N 1
ATOM 923 C CA . PHE A 1 120 ? 20.091 3.853 -4.094 1.00 94.88 120 PHE A CA 1
ATOM 924 C C . PHE A 1 120 ? 20.401 2.621 -3.249 1.00 94.88 120 PHE A C 1
ATOM 926 O O . PHE A 1 120 ? 20.747 1.546 -3.748 1.00 94.88 120 PHE A O 1
ATOM 933 N N . LYS A 1 121 ? 20.320 2.816 -1.943 1.00 93.25 121 LYS A N 1
ATOM 934 C CA . LYS A 1 121 ? 20.559 1.829 -0.899 1.00 93.25 121 LYS A CA 1
ATOM 935 C C . LYS A 1 121 ? 19.289 1.696 -0.072 1.00 93.25 121 LYS A C 1
ATOM 937 O O . LYS A 1 121 ? 18.575 2.678 0.069 1.00 93.25 121 LYS A O 1
ATOM 942 N N . LEU A 1 122 ? 19.029 0.532 0.517 1.00 88.25 122 LEU A N 1
ATOM 943 C CA . LEU A 1 122 ? 17.872 0.383 1.403 1.00 88.25 122 LEU A CA 1
ATOM 944 C C . LEU A 1 122 ? 18.045 1.251 2.658 1.00 88.25 122 LEU A C 1
ATOM 946 O O . LEU A 1 122 ? 17.249 2.132 2.946 1.00 88.25 122 LEU A O 1
ATOM 950 N N . THR A 1 123 ? 19.174 1.080 3.344 1.00 87.56 123 THR A N 1
ATOM 951 C CA . THR A 1 123 ? 19.605 1.914 4.475 1.00 87.56 123 THR A CA 1
ATOM 952 C C . THR A 1 123 ? 20.949 2.584 4.173 1.00 87.56 123 THR A C 1
ATOM 954 O O . THR A 1 123 ? 21.708 2.074 3.342 1.00 87.56 123 THR A O 1
ATOM 957 N N . PRO A 1 124 ? 21.342 3.672 4.866 1.00 85.75 124 PRO A N 1
ATOM 958 C CA . PRO A 1 124 ? 22.623 4.344 4.610 1.00 85.75 124 PRO A CA 1
ATOM 959 C C . PRO A 1 124 ? 23.851 3.423 4.739 1.00 85.75 124 PRO A C 1
ATOM 961 O O . PRO A 1 124 ? 24.857 3.619 4.056 1.00 85.75 124 PRO A O 1
ATOM 964 N N . LYS A 1 125 ? 23.752 2.382 5.579 1.00 83.88 125 LYS A N 1
ATOM 965 C CA . LYS A 1 125 ? 24.801 1.374 5.813 1.00 83.88 125 LYS A CA 1
ATOM 966 C C . LYS A 1 125 ? 24.747 0.191 4.834 1.00 83.88 125 LYS A C 1
ATOM 968 O O . LYS A 1 125 ? 25.628 -0.664 4.868 1.00 83.88 125 LYS A O 1
ATOM 973 N N . SER A 1 126 ? 23.708 0.091 4.006 1.00 85.69 126 SER A N 1
ATOM 974 C CA . SER A 1 126 ? 23.516 -1.047 3.104 1.00 85.69 126 SER A CA 1
ATOM 975 C C . SER A 1 126 ? 24.353 -0.973 1.827 1.00 85.69 126 SER A C 1
ATOM 977 O O . SER A 1 126 ? 24.974 0.049 1.514 1.00 85.69 126 SER A O 1
ATOM 979 N N . LYS A 1 127 ? 24.419 -2.103 1.114 1.00 90.19 127 LYS A N 1
ATOM 980 C CA . LYS A 1 127 ? 25.023 -2.159 -0.218 1.00 90.19 127 LYS A CA 1
ATOM 981 C C . LYS A 1 127 ? 24.043 -1.561 -1.242 1.00 90.19 127 LYS A C 1
ATOM 983 O O . LYS A 1 127 ? 22.880 -1.338 -0.909 1.00 90.19 127 LYS A O 1
ATOM 988 N N . PRO A 1 128 ? 24.500 -1.255 -2.469 1.00 92.50 128 PRO A N 1
ATOM 989 C CA . PRO A 1 128 ? 23.600 -0.821 -3.533 1.00 92.50 128 PRO A CA 1
ATOM 990 C C . PRO A 1 128 ? 22.450 -1.820 -3.712 1.00 92.50 128 PRO A C 1
ATOM 992 O O . PRO A 1 128 ? 22.709 -3.019 -3.796 1.00 92.50 128 PRO A O 1
ATOM 995 N N . ALA A 1 129 ? 21.217 -1.322 -3.787 1.00 93.00 129 ALA A N 1
ATOM 996 C CA . ALA A 1 129 ? 20.023 -2.121 -4.031 1.00 93.00 129 ALA A CA 1
ATOM 997 C C . ALA A 1 129 ? 19.552 -1.887 -5.473 1.00 93.00 129 ALA A C 1
ATOM 999 O O . ALA A 1 129 ? 19.175 -0.776 -5.863 1.00 93.00 129 ALA A O 1
ATOM 1000 N N . THR A 1 130 ? 19.627 -2.931 -6.289 1.00 93.38 130 THR A N 1
ATOM 1001 C CA . THR A 1 130 ? 19.386 -2.876 -7.733 1.00 93.38 130 THR A CA 1
ATOM 1002 C C . THR A 1 130 ? 17.901 -2.735 -8.026 1.00 93.38 130 THR A C 1
ATOM 1004 O O . THR A 1 130 ? 17.534 -1.849 -8.800 1.00 93.38 130 THR A O 1
ATOM 1007 N N . TRP A 1 131 ? 17.052 -3.533 -7.362 1.00 92.25 131 TRP A N 1
ATOM 1008 C CA . TRP A 1 131 ? 15.594 -3.409 -7.490 1.00 92.25 131 TRP A CA 1
ATOM 1009 C C . TRP A 1 131 ? 15.121 -2.011 -7.073 1.00 92.25 131 TRP A C 1
ATOM 1011 O O . TRP A 1 131 ? 14.379 -1.363 -7.807 1.00 92.25 131 TRP A O 1
ATOM 1021 N N . LEU A 1 132 ? 15.635 -1.502 -5.947 1.00 93.75 132 LEU A N 1
ATOM 1022 C CA . LEU A 1 132 ? 15.257 -0.199 -5.408 1.00 93.75 132 LEU A CA 1
ATOM 1023 C C . LEU A 1 132 ? 15.693 0.921 -6.350 1.00 93.75 132 LEU A C 1
ATOM 1025 O O . LEU A 1 132 ? 14.924 1.831 -6.631 1.00 93.75 132 LEU A O 1
ATOM 1029 N N . THR A 1 133 ? 16.913 0.848 -6.888 1.00 95.44 133 THR A N 1
ATOM 1030 C CA . THR A 1 133 ? 17.397 1.841 -7.858 1.00 95.44 133 THR A CA 1
ATOM 1031 C C . THR A 1 133 ? 16.516 1.869 -9.111 1.00 95.44 133 THR A C 1
ATOM 1033 O O . THR A 1 133 ? 16.237 2.951 -9.628 1.00 95.44 133 THR A O 1
ATOM 1036 N N . ALA A 1 134 ? 16.042 0.711 -9.583 1.00 94.62 134 ALA A N 1
ATOM 1037 C CA . ALA A 1 134 ? 15.103 0.631 -10.699 1.00 94.62 134 ALA A CA 1
ATOM 1038 C C . ALA A 1 134 ? 13.730 1.226 -10.347 1.00 94.62 134 ALA A C 1
ATOM 1040 O O . ALA A 1 134 ? 13.222 2.060 -11.101 1.00 94.62 134 ALA A O 1
ATOM 1041 N N . ALA A 1 135 ? 13.156 0.866 -9.200 1.00 94.69 135 ALA A N 1
ATOM 1042 C CA . ALA A 1 135 ? 11.863 1.383 -8.755 1.00 94.69 135 ALA A CA 1
ATOM 1043 C C . ALA A 1 135 ? 11.908 2.909 -8.530 1.00 94.69 135 ALA A C 1
ATOM 1045 O O . ALA A 1 135 ? 11.037 3.647 -8.994 1.00 94.69 135 ALA A O 1
ATOM 1046 N N . VAL A 1 136 ? 12.980 3.415 -7.910 1.00 95.69 136 VAL A N 1
ATOM 1047 C CA . VAL A 1 136 ? 13.212 4.852 -7.714 1.00 95.69 136 VAL A CA 1
ATOM 1048 C C . VAL A 1 136 ? 13.384 5.580 -9.043 1.00 95.69 136 VAL A C 1
ATOM 1050 O O . VAL A 1 136 ? 12.793 6.643 -9.219 1.00 95.69 136 VAL A O 1
ATOM 1053 N N . LEU A 1 137 ? 14.148 5.030 -9.996 1.00 94.50 137 LEU A N 1
ATOM 1054 C CA . LEU A 1 137 ? 14.286 5.624 -11.329 1.00 94.50 137 LEU A CA 1
ATOM 1055 C C . LEU A 1 137 ? 12.909 5.815 -11.977 1.00 94.50 137 LEU A C 1
ATOM 1057 O O . LEU A 1 137 ? 12.572 6.930 -12.370 1.00 94.50 137 LEU A O 1
ATOM 1061 N N . LYS A 1 138 ? 12.095 4.755 -12.021 1.00 93.69 138 LYS A N 1
ATOM 1062 C CA . LYS A 1 138 ? 10.726 4.788 -12.559 1.00 93.69 138 LYS A CA 1
ATOM 1063 C C . LYS A 1 138 ? 9.869 5.870 -11.892 1.00 93.69 138 LYS A C 1
ATOM 1065 O O . LYS A 1 138 ? 9.231 6.675 -12.580 1.00 93.69 138 LYS A O 1
ATOM 1070 N N . THR A 1 139 ? 9.901 5.940 -10.562 1.00 95.19 139 THR A N 1
ATOM 1071 C CA . THR A 1 139 ? 9.150 6.938 -9.790 1.00 95.19 139 THR A CA 1
ATOM 1072 C C . THR A 1 139 ? 9.644 8.360 -10.042 1.00 95.19 139 THR A C 1
ATOM 1074 O O . THR A 1 139 ? 8.825 9.253 -10.234 1.00 95.19 139 THR A O 1
ATOM 1077 N N . LEU A 1 140 ? 10.959 8.599 -10.113 1.00 94.94 140 LEU A N 1
ATOM 1078 C CA . LEU A 1 140 ? 11.525 9.923 -10.404 1.00 94.94 140 LEU A CA 1
ATOM 1079 C C . LEU A 1 140 ? 11.173 10.404 -11.815 1.00 94.94 140 LEU A C 1
ATOM 1081 O O . LEU A 1 140 ? 10.889 11.588 -12.004 1.00 94.94 140 LEU A O 1
ATOM 1085 N N . CYS A 1 141 ? 11.152 9.504 -12.801 1.00 92.94 141 CYS A N 1
ATOM 1086 C CA . CYS A 1 141 ? 10.734 9.855 -14.157 1.00 92.94 141 CYS A CA 1
ATOM 1087 C C . CYS A 1 141 ? 9.254 10.259 -14.179 1.00 92.94 141 CYS A C 1
ATOM 1089 O O . CYS A 1 141 ? 8.923 11.316 -14.720 1.00 92.94 141 CYS A O 1
ATOM 1091 N N . SER A 1 142 ? 8.393 9.506 -13.489 1.00 94.06 142 SER A N 1
ATOM 1092 C CA . SER A 1 142 ? 6.975 9.851 -13.312 1.00 94.06 142 SER A CA 1
ATOM 1093 C C . SER A 1 142 ? 6.795 11.179 -12.560 1.00 94.06 142 SER A C 1
ATOM 1095 O O . SER A 1 142 ? 6.049 12.054 -12.998 1.00 94.06 142 SER A O 1
ATOM 1097 N N . ALA A 1 143 ? 7.553 11.394 -11.482 1.00 95.06 143 ALA A N 1
ATOM 1098 C CA . ALA A 1 143 ? 7.529 12.617 -10.681 1.00 95.06 143 ALA A CA 1
ATOM 1099 C C . ALA A 1 143 ? 7.986 13.854 -11.468 1.00 95.06 143 ALA A C 1
ATOM 1101 O O . ALA A 1 143 ? 7.526 14.960 -11.186 1.00 95.06 143 ALA A O 1
ATOM 1102 N N . SER A 1 144 ? 8.838 13.681 -12.486 1.00 93.94 144 SER A N 1
ATOM 1103 C CA . SER A 1 144 ? 9.305 14.775 -13.349 1.00 93.94 144 SER A CA 1
ATOM 1104 C C . SER A 1 144 ? 8.199 15.413 -14.203 1.00 93.94 144 SER A C 1
ATOM 1106 O O . SER A 1 144 ? 8.388 16.508 -14.734 1.00 93.94 144 SER A O 1
ATOM 1108 N N . HIS A 1 145 ? 7.045 14.746 -14.326 1.00 93.19 145 HIS A N 1
ATOM 1109 C CA . HIS A 1 145 ? 5.834 15.301 -14.935 1.00 93.19 145 HIS A CA 1
ATOM 1110 C C . HIS A 1 145 ? 4.979 16.108 -13.944 1.00 93.19 145 HIS A C 1
ATOM 1112 O O . HIS A 1 145 ? 4.108 16.861 -14.372 1.00 93.19 145 HIS A O 1
ATOM 1118 N N . VAL A 1 146 ? 5.230 15.975 -12.637 1.00 93.38 146 VAL A N 1
ATOM 1119 C CA . VAL A 1 146 ? 4.523 16.696 -11.566 1.00 93.38 146 VAL A CA 1
ATOM 1120 C C . VAL A 1 146 ? 5.334 17.903 -11.095 1.00 93.38 146 VAL A C 1
ATOM 1122 O O . VAL A 1 146 ? 4.805 19.004 -10.991 1.00 93.38 146 VAL A O 1
ATOM 1125 N N . THR A 1 147 ? 6.630 17.737 -10.827 1.00 94.19 147 THR A N 1
ATOM 1126 C CA . THR A 1 147 ? 7.517 18.811 -10.349 1.00 94.19 147 THR A CA 1
ATOM 1127 C C . THR A 1 147 ? 8.879 18.765 -11.039 1.00 94.19 147 THR A C 1
ATOM 1129 O O . THR A 1 147 ? 9.219 17.803 -11.727 1.00 94.19 147 THR A O 1
ATOM 1132 N N . PHE A 1 148 ? 9.676 19.820 -10.869 1.00 93.44 148 PHE A N 1
ATOM 1133 C CA . PHE A 1 148 ? 11.042 19.849 -11.378 1.00 93.44 148 PHE A CA 1
ATOM 1134 C C . PHE A 1 148 ? 11.910 18.816 -10.646 1.00 93.44 148 PHE A C 1
ATOM 1136 O O . PHE A 1 148 ? 12.054 18.862 -9.426 1.00 93.44 148 PHE A O 1
ATOM 1143 N N . ILE A 1 149 ? 12.518 17.915 -11.417 1.00 92.19 149 ILE A N 1
ATOM 1144 C CA . ILE A 1 149 ? 13.489 16.919 -10.960 1.00 92.19 149 ILE A CA 1
ATOM 1145 C C . ILE A 1 149 ? 14.740 17.075 -11.825 1.00 92.19 149 ILE A C 1
ATOM 1147 O O . ILE A 1 149 ? 14.639 17.099 -13.056 1.00 92.19 149 ILE A O 1
ATOM 1151 N N . ASP A 1 150 ? 15.911 17.174 -11.190 1.00 89.69 150 ASP A N 1
ATOM 1152 C CA . ASP A 1 150 ? 17.198 17.240 -11.888 1.00 89.69 150 ASP A CA 1
ATOM 1153 C C . ASP A 1 150 ? 17.454 15.927 -12.632 1.00 89.69 150 ASP A C 1
ATOM 1155 O O . ASP A 1 150 ? 17.862 14.912 -12.063 1.00 89.69 150 ASP A O 1
ATOM 1159 N N . LYS A 1 151 ? 17.179 15.956 -13.932 1.00 88.38 151 LYS A N 1
ATOM 1160 C CA . LYS A 1 151 ? 17.276 14.792 -14.800 1.00 88.38 151 LYS A CA 1
ATOM 1161 C C . LYS A 1 151 ? 18.716 14.322 -14.996 1.00 88.38 151 LYS A C 1
ATOM 1163 O O . LYS A 1 151 ? 18.948 13.119 -14.964 1.00 88.38 151 LYS A O 1
ATOM 1168 N N . GLU A 1 152 ? 19.664 15.241 -15.149 1.00 86.19 152 GLU A N 1
ATOM 1169 C CA . GLU A 1 152 ? 21.059 14.893 -15.428 1.00 86.19 152 GLU A CA 1
ATOM 1170 C C . GLU A 1 152 ? 21.685 14.195 -14.221 1.00 86.19 152 GLU A C 1
ATOM 1172 O O . GLU A 1 152 ? 22.271 13.114 -14.327 1.00 86.19 152 GLU A O 1
ATOM 1177 N N . SER A 1 153 ? 21.527 14.791 -13.037 1.00 87.75 153 SER A N 1
ATOM 1178 C CA . SER A 1 153 ? 22.099 14.210 -11.832 1.00 87.75 153 SER A CA 1
ATOM 1179 C C . SER A 1 153 ? 21.300 13.004 -11.367 1.00 87.75 153 SER A C 1
ATOM 1181 O O . SER A 1 153 ? 21.897 11.970 -11.061 1.00 87.75 153 SER A O 1
ATOM 1183 N N . LEU A 1 154 ? 19.965 13.095 -11.298 1.00 90.19 154 LEU A N 1
ATOM 1184 C CA . LEU A 1 154 ? 19.179 12.077 -10.610 1.00 90.19 154 LEU A CA 1
ATOM 1185 C C . LEU A 1 154 ? 18.775 10.900 -11.488 1.00 90.19 154 LEU A C 1
ATOM 1187 O O . LEU A 1 154 ? 18.878 9.770 -11.022 1.00 90.19 154 LEU A O 1
ATOM 1191 N N . ILE A 1 155 ? 18.346 11.161 -12.721 1.00 90.12 155 ILE A N 1
ATOM 1192 C CA . ILE A 1 155 ? 17.766 10.156 -13.619 1.00 90.12 155 ILE A CA 1
ATOM 1193 C C . ILE A 1 155 ? 18.859 9.543 -14.501 1.00 90.12 155 ILE A C 1
ATOM 1195 O O . ILE A 1 155 ? 19.052 8.329 -14.477 1.00 90.12 155 ILE A O 1
ATOM 1199 N N . ASP A 1 156 ? 19.635 10.363 -15.211 1.00 88.56 156 ASP A N 1
ATOM 1200 C CA . ASP A 1 156 ? 20.573 9.894 -16.240 1.00 88.56 156 ASP A CA 1
ATOM 1201 C C . ASP A 1 156 ? 21.753 9.103 -15.635 1.00 88.56 156 ASP A C 1
ATOM 1203 O O . ASP A 1 156 ? 22.188 8.086 -16.190 1.00 88.56 156 ASP A O 1
ATOM 1207 N N . LYS A 1 157 ? 22.237 9.493 -14.445 1.00 90.75 157 LYS A N 1
ATOM 1208 C CA . LYS A 1 157 ? 23.258 8.720 -13.710 1.00 90.75 157 LYS A CA 1
ATOM 1209 C C . LYS A 1 157 ? 22.729 7.370 -13.230 1.00 90.75 157 LYS A C 1
ATOM 1211 O O . LYS A 1 157 ? 23.414 6.363 -13.406 1.00 90.75 157 LYS A O 1
ATOM 1216 N N . SER A 1 158 ? 21.528 7.333 -12.649 1.00 92.12 158 SER A N 1
ATOM 1217 C CA . SER A 1 158 ? 20.912 6.084 -12.177 1.00 92.12 158 SER A CA 1
ATOM 1218 C C . SER A 1 158 ? 20.583 5.141 -13.321 1.00 92.12 158 SER A C 1
ATOM 1220 O O . SER A 1 158 ? 20.863 3.945 -13.238 1.00 92.12 158 SER A O 1
ATOM 1222 N N . PHE A 1 159 ? 20.113 5.694 -14.435 1.00 89.62 159 PHE A N 1
ATOM 1223 C CA . PHE A 1 159 ? 19.955 4.964 -15.678 1.00 89.62 159 PHE A CA 1
ATOM 1224 C C . PHE A 1 159 ? 21.277 4.338 -16.140 1.00 89.62 159 PHE A C 1
ATOM 1226 O O . PHE A 1 159 ? 21.349 3.134 -16.385 1.00 89.62 159 PHE A O 1
ATOM 1233 N N . SER A 1 160 ? 22.342 5.140 -16.225 1.00 88.50 160 SER A N 1
ATOM 1234 C CA . SER A 1 160 ? 23.659 4.674 -16.679 1.00 88.50 160 SER A CA 1
ATOM 1235 C C . SER A 1 160 ? 24.205 3.557 -15.789 1.00 88.50 160 SER A C 1
ATOM 1237 O O . SER A 1 160 ? 24.803 2.599 -16.278 1.00 88.50 160 SER A O 1
ATOM 1239 N N . TRP A 1 161 ? 23.967 3.642 -14.479 1.00 91.75 161 TRP A N 1
ATOM 1240 C CA . TRP A 1 161 ? 24.357 2.604 -13.532 1.00 91.75 161 TRP A CA 1
ATOM 1241 C C . TRP A 1 161 ? 23.573 1.295 -13.721 1.00 91.75 161 TRP A C 1
ATOM 1243 O O . TRP A 1 161 ? 24.184 0.223 -13.699 1.00 91.75 161 TRP A O 1
ATOM 1253 N N . LEU A 1 162 ? 22.257 1.359 -13.962 1.00 90.56 162 LEU A N 1
ATOM 1254 C CA . LEU A 1 162 ? 21.438 0.180 -14.282 1.00 90.56 162 LEU A CA 1
ATOM 1255 C C . LEU A 1 162 ? 21.851 -0.446 -15.618 1.00 90.56 162 LEU A C 1
ATOM 1257 O O . LEU A 1 162 ? 22.003 -1.663 -15.703 1.00 90.56 162 LEU A O 1
ATOM 1261 N N . ALA A 1 163 ? 22.126 0.376 -16.634 1.00 87.56 163 ALA A N 1
ATOM 1262 C CA . ALA A 1 163 ? 22.639 -0.081 -17.923 1.00 87.56 163 ALA A CA 1
ATOM 1263 C C . ALA A 1 163 ? 23.948 -0.874 -17.773 1.00 87.56 163 ALA A C 1
ATOM 1265 O O . ALA A 1 163 ? 24.114 -1.923 -18.397 1.00 87.56 163 ALA A O 1
ATOM 1266 N N . GLN A 1 164 ? 24.851 -0.429 -16.894 1.00 88.25 164 GLN A N 1
ATOM 1267 C CA . GLN A 1 164 ? 26.063 -1.181 -16.562 1.00 88.25 164 GLN A CA 1
ATOM 1268 C C . GLN A 1 164 ? 25.752 -2.514 -15.872 1.00 88.25 164 GLN A C 1
ATOM 1270 O O . GLN A 1 164 ? 26.438 -3.496 -16.146 1.00 88.25 164 GLN A O 1
ATOM 1275 N N . GLN A 1 165 ? 24.735 -2.584 -15.002 1.00 88.94 165 GLN A N 1
ATOM 1276 C CA . GLN A 1 165 ? 24.355 -3.853 -14.366 1.00 88.94 165 GLN A CA 1
ATOM 1277 C C . GLN A 1 165 ? 23.814 -4.860 -15.386 1.00 88.94 165 GLN A C 1
ATOM 1279 O O . GLN A 1 165 ? 24.180 -6.029 -15.315 1.00 88.94 165 GLN A O 1
ATOM 1284 N N . ILE A 1 166 ? 23.021 -4.407 -16.364 1.00 86.88 166 ILE A N 1
ATOM 1285 C CA . ILE A 1 166 ? 22.505 -5.253 -17.452 1.00 86.88 166 ILE A CA 1
ATOM 1286 C C . ILE A 1 166 ? 23.657 -5.799 -18.310 1.00 86.88 166 ILE A C 1
ATOM 1288 O O . ILE A 1 166 ? 23.669 -6.972 -18.664 1.00 86.88 166 ILE A O 1
ATOM 1292 N N . GLN A 1 167 ? 24.658 -4.968 -18.625 1.00 84.12 167 GLN A N 1
ATOM 1293 C CA . GLN A 1 167 ? 25.773 -5.346 -19.508 1.00 84.12 167 GLN A CA 1
ATOM 1294 C C . GLN A 1 167 ? 26.797 -6.299 -18.876 1.00 84.12 167 GLN A C 1
ATOM 1296 O O . GLN A 1 167 ? 27.615 -6.870 -19.601 1.00 84.12 167 GLN A O 1
ATOM 1301 N N . LYS A 1 168 ? 26.791 -6.473 -17.547 1.00 84.75 168 LYS A N 1
ATOM 1302 C CA . LYS A 1 168 ? 27.712 -7.395 -16.861 1.00 84.75 168 LYS A CA 1
ATOM 1303 C C . LYS A 1 168 ? 27.480 -8.853 -17.246 1.00 84.75 168 LYS A C 1
ATOM 1305 O O . LYS A 1 168 ? 28.431 -9.632 -17.215 1.00 84.75 168 LYS A O 1
ATOM 1310 N N . ASP A 1 169 ? 26.252 -9.211 -17.610 1.00 79.25 169 ASP A N 1
ATOM 1311 C CA . ASP A 1 169 ? 25.897 -10.552 -18.054 1.00 79.25 169 ASP A CA 1
ATOM 1312 C C . ASP A 1 169 ? 25.488 -10.536 -19.532 1.00 79.25 169 ASP A C 1
ATOM 1314 O O . ASP A 1 169 ? 24.549 -9.852 -19.939 1.00 79.25 169 ASP A O 1
ATOM 1318 N N . ARG A 1 170 ? 26.180 -11.328 -20.359 1.00 69.00 170 ARG A N 1
ATOM 1319 C CA . ARG A 1 170 ? 25.857 -11.457 -21.789 1.00 69.00 170 ARG A CA 1
ATOM 1320 C C . ARG A 1 170 ? 24.482 -12.090 -22.023 1.00 69.00 170 ARG A C 1
ATOM 1322 O O . ARG A 1 170 ? 23.915 -11.889 -23.091 1.00 69.00 170 ARG A O 1
ATOM 1329 N N . GLY A 1 171 ? 23.965 -12.838 -21.049 1.00 74.50 171 GLY A N 1
ATOM 1330 C CA . GLY A 1 171 ? 22.636 -13.441 -21.074 1.00 74.50 171 GLY A CA 1
ATOM 1331 C C . GLY A 1 171 ? 21.508 -12.496 -20.660 1.00 74.50 171 GLY A C 1
ATOM 1332 O O . GLY A 1 171 ? 20.370 -12.944 -20.602 1.00 74.50 171 GLY A O 1
ATOM 1333 N N . GLY A 1 172 ? 21.794 -11.223 -20.350 1.00 75.25 172 GLY A N 1
ATOM 1334 C CA . GLY A 1 172 ? 20.781 -10.230 -19.976 1.00 75.25 172 GLY A CA 1
ATOM 1335 C C . GLY A 1 172 ? 20.234 -10.371 -18.554 1.00 75.25 172 GLY A C 1
ATOM 1336 O O . GLY A 1 172 ? 19.291 -9.676 -18.198 1.00 75.25 172 GLY A O 1
ATOM 1337 N N . GLN A 1 173 ? 20.812 -11.248 -17.733 1.00 84.25 173 GLN A N 1
ATOM 1338 C CA . GLN A 1 173 ? 20.409 -11.437 -16.343 1.00 84.25 173 GLN A CA 1
ATOM 1339 C C . GLN A 1 173 ? 20.886 -10.274 -15.461 1.00 84.25 173 GLN A C 1
ATOM 1341 O O . GLN A 1 173 ? 22.073 -9.948 -15.429 1.00 84.25 173 GLN A O 1
ATOM 1346 N N . VAL A 1 174 ? 19.980 -9.719 -14.652 1.00 88.25 174 VAL A N 1
ATOM 1347 C CA . VAL A 1 174 ? 20.332 -8.761 -13.592 1.00 88.25 174 VAL A CA 1
ATOM 1348 C C . VAL A 1 174 ? 20.504 -9.491 -12.260 1.00 88.25 174 VAL A C 1
ATOM 1350 O O . VAL A 1 174 ? 19.801 -10.459 -11.963 1.00 88.25 174 VAL A O 1
ATOM 1353 N N . ARG A 1 175 ? 21.465 -9.045 -11.445 1.00 87.56 175 ARG A N 1
ATOM 1354 C CA . ARG A 1 175 ? 21.729 -9.591 -10.107 1.00 87.56 175 ARG A CA 1
ATOM 1355 C C . ARG A 1 175 ? 21.611 -8.500 -9.060 1.00 87.56 175 ARG A C 1
ATOM 1357 O O . ARG A 1 175 ? 22.014 -7.368 -9.309 1.00 87.56 175 ARG A O 1
ATOM 1364 N N . GLU A 1 176 ? 21.121 -8.880 -7.888 1.00 89.69 176 GLU A N 1
ATOM 1365 C CA . GLU A 1 176 ? 21.126 -8.000 -6.730 1.00 89.69 176 GLU A CA 1
ATOM 1366 C C . GLU A 1 176 ? 22.521 -7.964 -6.086 1.00 89.69 176 GLU A C 1
ATOM 1368 O O . GLU A 1 176 ? 23.220 -8.979 -6.017 1.00 89.69 176 GLU A O 1
ATOM 1373 N N . LEU A 1 177 ? 22.950 -6.775 -5.661 1.00 86.38 177 LEU A N 1
ATOM 1374 C CA . LEU A 1 177 ? 24.281 -6.522 -5.107 1.00 86.38 177 LEU A CA 1
ATOM 1375 C C . LEU A 1 177 ? 24.289 -6.569 -3.575 1.00 86.38 177 LEU A C 1
ATOM 1377 O O . LEU A 1 177 ? 25.330 -6.862 -2.972 1.00 86.38 177 LEU A O 1
ATOM 1381 N N . ASP A 1 178 ? 23.146 -6.311 -2.939 1.00 81.81 178 ASP A N 1
ATOM 1382 C CA . ASP A 1 178 ? 22.955 -6.596 -1.522 1.00 81.81 178 ASP A CA 1
ATOM 1383 C C . ASP A 1 178 ? 22.477 -8.040 -1.334 1.00 81.81 178 ASP A C 1
ATOM 1385 O O . ASP A 1 178 ? 21.336 -8.390 -1.624 1.00 81.81 178 ASP A O 1
ATOM 1389 N N . TRP A 1 179 ? 23.361 -8.897 -0.821 1.00 69.50 179 TRP A N 1
ATOM 1390 C CA . TRP A 1 179 ? 23.057 -10.312 -0.588 1.00 69.50 179 TRP A CA 1
ATOM 1391 C C . TRP A 1 179 ? 21.885 -10.527 0.379 1.00 69.50 179 TRP A C 1
ATOM 1393 O O . TRP A 1 179 ? 21.283 -11.590 0.344 1.00 69.50 179 TRP A O 1
ATOM 1403 N N . ARG A 1 180 ? 21.551 -9.536 1.220 1.00 69.06 180 ARG A N 1
ATOM 1404 C CA . ARG A 1 180 ? 20.399 -9.597 2.137 1.00 69.06 180 ARG A CA 1
ATOM 1405 C C . ARG A 1 180 ? 19.060 -9.436 1.422 1.00 69.06 180 ARG A C 1
ATOM 1407 O O . ARG A 1 180 ? 18.039 -9.806 1.978 1.00 69.06 180 ARG A O 1
ATOM 1414 N N . LEU A 1 181 ? 19.085 -8.855 0.224 1.00 72.12 181 LEU A N 1
ATOM 1415 C CA . LEU A 1 181 ? 17.922 -8.644 -0.639 1.00 72.12 181 LEU A CA 1
ATOM 1416 C C . LEU A 1 181 ? 17.846 -9.696 -1.745 1.00 72.12 181 LEU A C 1
ATOM 1418 O O . LEU A 1 181 ? 16.803 -9.877 -2.357 1.00 72.12 181 LEU A O 1
ATOM 1422 N N . SER A 1 182 ? 18.956 -10.381 -2.021 1.00 66.69 182 SER A N 1
ATOM 1423 C CA . SER A 1 182 ? 19.011 -11.426 -3.032 1.00 66.69 182 SER A CA 1
ATOM 1424 C C . SER A 1 182 ? 18.460 -12.737 -2.485 1.00 66.69 182 SER A C 1
ATOM 1426 O O . SER A 1 182 ? 19.111 -13.390 -1.674 1.00 66.69 182 SER A O 1
ATOM 1428 N N . GLU A 1 183 ? 17.350 -13.207 -3.041 1.00 65.06 183 GLU A N 1
ATOM 1429 C CA . GLU A 1 183 ? 17.061 -14.640 -3.033 1.00 65.06 183 GLU A CA 1
ATOM 1430 C C . GLU A 1 183 ? 17.866 -15.319 -4.148 1.00 65.06 183 GLU A C 1
ATOM 1432 O O . GLU A 1 183 ? 17.938 -14.818 -5.274 1.00 65.06 183 GLU A O 1
ATOM 1437 N N . ASP A 1 184 ? 18.471 -16.480 -3.882 1.00 69.50 184 ASP A N 1
ATOM 1438 C CA . ASP A 1 184 ? 19.127 -17.281 -4.931 1.00 69.50 184 ASP A CA 1
ATOM 1439 C C . ASP A 1 184 ? 18.112 -18.104 -5.753 1.00 69.50 184 ASP A C 1
ATOM 1441 O O . ASP A 1 184 ? 18.358 -19.241 -6.158 1.00 69.50 184 ASP A O 1
ATOM 1445 N N . SER A 1 185 ? 16.934 -17.532 -6.006 1.00 87.00 185 SER A N 1
ATOM 1446 C CA . SER A 1 185 ? 15.866 -18.165 -6.773 1.00 87.00 185 SER A CA 1
ATOM 1447 C C . SER A 1 185 ? 15.874 -17.675 -8.226 1.00 87.00 185 SER A C 1
ATOM 1449 O O . SER A 1 185 ? 16.248 -16.541 -8.545 1.00 87.00 185 SER A O 1
ATOM 1451 N N . LEU A 1 186 ? 15.481 -18.552 -9.159 1.00 89.56 186 LEU A N 1
ATOM 1452 C CA . LEU A 1 186 ? 15.248 -18.148 -10.552 1.00 89.56 186 LEU A CA 1
ATOM 1453 C C . LEU A 1 186 ? 14.142 -17.088 -10.627 1.00 89.56 186 LEU A C 1
ATOM 1455 O O . LEU A 1 186 ? 14.250 -16.145 -11.408 1.00 89.56 186 LEU A O 1
ATOM 1459 N N . GLU A 1 187 ? 13.110 -17.240 -9.802 1.00 91.06 187 GLU A N 1
ATOM 1460 C CA . GLU A 1 187 ? 11.950 -16.354 -9.770 1.00 91.06 187 GLU A CA 1
ATOM 1461 C C . GLU A 1 187 ? 12.335 -14.938 -9.333 1.00 91.06 187 GLU A C 1
ATOM 1463 O O . GLU A 1 187 ? 11.981 -13.989 -10.029 1.00 91.06 187 GLU A O 1
ATOM 1468 N N . TYR A 1 188 ? 13.176 -14.783 -8.305 1.00 89.88 188 TYR A N 1
ATOM 1469 C CA . TYR A 1 188 ? 13.693 -13.473 -7.903 1.00 89.88 188 TYR A CA 1
ATOM 1470 C C . TYR A 1 188 ? 14.496 -12.793 -9.019 1.00 89.88 188 TYR A C 1
ATOM 1472 O O . TYR A 1 188 ? 14.324 -11.605 -9.292 1.00 89.88 188 TYR A O 1
ATOM 1480 N N . ARG A 1 189 ? 15.344 -13.542 -9.737 1.00 91.19 189 ARG A N 1
ATOM 1481 C CA . ARG A 1 189 ? 16.117 -12.992 -10.866 1.00 91.19 189 ARG A CA 1
ATOM 1482 C C . ARG A 1 189 ? 15.237 -12.546 -12.030 1.00 91.19 189 ARG A C 1
ATOM 1484 O O . ARG A 1 189 ? 15.522 -11.519 -12.652 1.00 91.19 189 ARG A O 1
ATOM 1491 N N . VAL A 1 190 ? 14.178 -13.298 -12.330 1.00 94.06 190 VAL A N 1
ATOM 1492 C CA . VAL A 1 190 ? 13.192 -12.923 -13.352 1.00 94.06 190 VAL A CA 1
ATOM 1493 C C . VAL A 1 190 ? 12.391 -11.702 -12.907 1.00 94.06 190 VAL A C 1
ATOM 1495 O O . VAL A 1 190 ? 12.266 -10.762 -13.689 1.00 94.06 190 VAL A O 1
ATOM 1498 N N . MET A 1 191 ? 11.945 -11.658 -11.651 1.00 93.81 191 MET A N 1
ATOM 1499 C CA . MET A 1 191 ? 11.264 -10.504 -11.060 1.00 93.81 191 MET A CA 1
ATOM 1500 C C . MET A 1 191 ? 12.122 -9.233 -11.144 1.00 93.81 191 MET A C 1
ATOM 1502 O O . MET A 1 191 ? 11.656 -8.207 -11.635 1.00 93.81 191 MET A O 1
ATOM 1506 N N . LEU A 1 192 ? 13.390 -9.309 -10.726 1.00 93.81 192 LEU A N 1
ATOM 1507 C CA . LEU A 1 192 ? 14.336 -8.193 -10.775 1.00 93.81 192 LEU A CA 1
ATOM 1508 C C . LEU A 1 192 ? 14.582 -7.717 -12.212 1.00 93.81 192 LEU A C 1
ATOM 1510 O O . LEU A 1 192 ? 14.592 -6.518 -12.482 1.00 93.81 192 LEU A O 1
ATOM 1514 N N . SER A 1 193 ? 14.765 -8.652 -13.147 1.00 94.00 193 SER A N 1
ATOM 1515 C CA . SER A 1 193 ? 14.987 -8.318 -14.559 1.00 94.00 193 SER A CA 1
ATOM 1516 C C . SER A 1 193 ? 13.748 -7.666 -15.186 1.00 94.00 193 SER A C 1
ATOM 1518 O O . SER A 1 193 ? 13.885 -6.736 -15.981 1.00 94.00 193 SER A O 1
ATOM 1520 N N . ALA A 1 194 ? 12.545 -8.101 -14.794 1.00 94.88 194 ALA A N 1
ATOM 1521 C CA . ALA A 1 194 ? 11.289 -7.475 -15.195 1.00 94.88 194 ALA A CA 1
ATOM 1522 C C . ALA A 1 194 ? 11.156 -6.053 -14.630 1.00 94.88 194 ALA A C 1
ATOM 1524 O O . ALA A 1 194 ? 10.825 -5.143 -15.384 1.00 94.88 194 ALA A O 1
ATOM 1525 N N . GLU A 1 195 ? 11.478 -5.838 -13.349 1.00 94.38 195 GLU A N 1
ATOM 1526 C CA . GLU A 1 195 ? 11.483 -4.504 -12.726 1.00 94.38 195 GLU A CA 1
ATOM 1527 C C . GLU A 1 195 ? 12.405 -3.539 -13.478 1.00 94.38 195 GLU A C 1
ATOM 1529 O O . GLU A 1 195 ? 11.983 -2.463 -13.894 1.00 94.38 195 GLU A O 1
ATOM 1534 N N . VAL A 1 196 ? 13.646 -3.957 -13.747 1.00 93.31 196 VAL A N 1
ATOM 1535 C CA . VAL A 1 196 ? 14.606 -3.137 -14.497 1.00 93.31 196 VAL A CA 1
ATOM 1536 C C . VAL A 1 196 ? 14.102 -2.835 -15.909 1.00 93.31 196 VAL A C 1
ATOM 1538 O O . VAL A 1 196 ? 14.205 -1.690 -16.350 1.00 93.31 196 VAL A O 1
ATOM 1541 N N . LEU A 1 197 ? 13.538 -3.825 -16.611 1.00 91.81 197 LEU A N 1
ATOM 1542 C CA . LEU A 1 197 ? 12.985 -3.630 -17.953 1.00 91.81 197 LEU A CA 1
ATOM 1543 C C . LEU A 1 197 ? 11.867 -2.577 -17.952 1.00 91.81 197 LEU A C 1
ATOM 1545 O O . LEU A 1 197 ? 11.886 -1.675 -18.791 1.00 91.81 197 LEU A O 1
ATOM 1549 N N . MET A 1 198 ? 10.932 -2.663 -16.999 1.00 91.69 198 MET A N 1
ATOM 1550 C CA . MET A 1 198 ? 9.840 -1.695 -16.858 1.00 91.69 198 MET A CA 1
ATOM 1551 C C . MET A 1 198 ? 10.364 -0.289 -16.584 1.00 91.69 198 MET A C 1
ATOM 1553 O O . MET A 1 198 ? 9.978 0.650 -17.279 1.00 91.69 198 MET A O 1
ATOM 1557 N N . SER A 1 199 ? 11.274 -0.138 -15.620 1.00 90.75 199 SER A N 1
ATOM 1558 C CA . SER A 1 199 ? 11.807 1.170 -15.233 1.00 90.75 199 SER A CA 1
ATOM 1559 C C . SER A 1 199 ? 12.574 1.856 -16.358 1.00 90.75 199 SER A C 1
ATOM 1561 O O . SER A 1 199 ? 12.442 3.063 -16.566 1.00 90.75 199 SER A O 1
ATOM 1563 N N . VAL A 1 200 ? 13.363 1.083 -17.107 1.00 86.38 200 VAL A N 1
ATOM 1564 C CA . VAL A 1 200 ? 14.099 1.558 -18.286 1.00 86.38 200 VAL A CA 1
ATOM 1565 C C . VAL A 1 200 ? 13.124 1.983 -19.388 1.00 86.38 200 VAL A C 1
ATOM 1567 O O . VAL A 1 200 ? 13.284 3.063 -19.959 1.00 86.38 200 VAL A O 1
ATOM 1570 N N . TRP A 1 201 ? 12.088 1.180 -19.654 1.00 86.06 201 TRP A N 1
ATOM 1571 C CA . TRP A 1 201 ? 11.106 1.467 -20.702 1.00 86.06 201 TRP A CA 1
ATOM 1572 C C . TRP A 1 201 ? 10.256 2.701 -20.409 1.00 86.06 201 TRP A C 1
ATOM 1574 O O . TRP A 1 201 ? 10.148 3.593 -21.250 1.00 86.06 201 TRP A O 1
ATOM 1584 N N . GLU A 1 202 ? 9.656 2.769 -19.220 1.00 84.94 202 GLU A N 1
ATOM 1585 C CA . GLU A 1 202 ? 8.707 3.826 -18.860 1.00 84.94 202 GLU A CA 1
ATOM 1586 C C . GLU A 1 202 ? 9.395 5.198 -18.727 1.00 84.94 202 GLU A C 1
ATOM 1588 O O . GLU A 1 202 ? 8.758 6.224 -18.955 1.00 84.94 202 GLU A O 1
ATOM 1593 N N . CYS A 1 203 ? 10.704 5.244 -18.443 1.00 82.38 203 CYS A N 1
ATOM 1594 C CA . CYS A 1 203 ? 11.444 6.503 -18.323 1.00 82.38 203 CYS A CA 1
ATOM 1595 C C . CYS A 1 203 ? 11.867 7.138 -19.674 1.00 82.38 203 CYS A C 1
ATOM 1597 O O . CYS A 1 203 ? 12.142 8.337 -19.730 1.00 82.38 203 CYS A O 1
ATOM 1599 N N . GLN A 1 204 ? 11.935 6.368 -20.772 1.00 72.56 204 GLN A N 1
ATOM 1600 C CA . GLN A 1 204 ? 12.176 6.841 -22.155 1.00 72.56 204 GLN A CA 1
ATOM 1601 C C . GLN A 1 204 ? 13.356 7.835 -22.364 1.00 72.56 204 GLN A C 1
ATOM 1603 O O . GLN A 1 204 ? 13.288 8.721 -23.219 1.00 72.56 204 GLN A O 1
ATOM 1608 N N . ARG A 1 205 ? 14.458 7.722 -21.600 1.00 63.88 205 ARG A N 1
ATOM 1609 C CA . ARG A 1 205 ? 15.432 8.828 -21.405 1.00 63.88 205 ARG A CA 1
ATOM 1610 C C . ARG A 1 205 ? 16.835 8.715 -22.030 1.00 63.88 205 ARG A C 1
ATOM 1612 O O . ARG A 1 205 ? 17.635 9.620 -21.837 1.00 63.88 205 ARG A O 1
ATOM 1619 N N . VAL A 1 206 ? 17.137 7.703 -22.849 1.00 55.72 206 VAL A N 1
ATOM 1620 C CA . VAL A 1 206 ? 18.445 7.563 -23.548 1.00 55.72 206 VAL A CA 1
ATOM 1621 C C . VAL A 1 206 ? 18.255 7.411 -25.052 1.00 55.72 206 VAL A C 1
ATOM 1623 O O . VAL A 1 206 ? 17.195 6.963 -25.495 1.00 55.72 206 VAL A O 1
ATOM 1626 N N . ALA A 1 207 ? 19.277 7.786 -25.833 1.00 59.66 207 ALA A N 1
ATOM 1627 C CA . ALA A 1 207 ? 19.349 7.576 -27.276 1.00 59.66 207 ALA A CA 1
ATOM 1628 C C . ALA A 1 207 ? 18.805 6.189 -27.656 1.00 59.66 207 ALA A C 1
ATOM 1630 O O . ALA A 1 207 ? 19.262 5.165 -27.144 1.00 59.66 207 ALA A O 1
ATOM 1631 N N . LYS A 1 208 ? 17.804 6.168 -28.549 1.00 58.62 208 LYS A N 1
ATOM 1632 C CA . LYS A 1 208 ? 16.997 4.973 -28.853 1.00 58.62 208 LYS A CA 1
ATOM 1633 C C . LYS A 1 208 ? 17.845 3.734 -29.175 1.00 58.62 208 LYS A C 1
ATOM 1635 O O . LYS A 1 208 ? 17.467 2.637 -28.789 1.00 58.62 208 LYS A O 1
ATOM 1640 N N . ALA A 1 209 ? 18.991 3.900 -29.837 1.00 63.28 209 ALA A N 1
ATOM 1641 C CA . ALA A 1 209 ? 19.831 2.786 -30.282 1.00 63.28 209 ALA A CA 1
ATOM 1642 C C . ALA A 1 209 ? 20.456 1.975 -29.127 1.00 63.28 209 ALA A C 1
ATOM 1644 O O . ALA A 1 209 ? 20.338 0.749 -29.112 1.00 63.28 209 ALA A O 1
ATOM 1645 N N . ASP A 1 210 ? 21.067 2.636 -28.138 1.00 65.12 210 ASP A N 1
ATOM 1646 C CA . ASP A 1 210 ? 21.684 1.947 -26.993 1.00 65.12 210 ASP A CA 1
ATOM 1647 C C . ASP A 1 210 ? 20.624 1.334 -26.068 1.00 65.12 210 ASP A C 1
ATOM 1649 O O . ASP A 1 210 ? 20.813 0.236 -25.537 1.00 65.12 210 ASP A O 1
ATOM 1653 N N . HIS A 1 211 ? 19.472 2.003 -25.956 1.00 69.19 211 HIS A N 1
ATOM 1654 C CA . HIS A 1 211 ? 18.284 1.518 -25.254 1.00 69.19 211 HIS A CA 1
ATOM 1655 C C . HIS A 1 211 ? 17.773 0.195 -25.824 1.00 69.19 211 HIS A C 1
ATOM 1657 O O . HIS A 1 211 ? 17.627 -0.783 -25.094 1.00 69.19 211 HIS A O 1
ATOM 1663 N N . ILE A 1 212 ? 17.536 0.150 -27.138 1.00 72.19 212 ILE A N 1
ATOM 1664 C CA . ILE A 1 212 ? 16.989 -1.032 -27.812 1.00 72.19 212 ILE A CA 1
ATOM 1665 C C . ILE A 1 212 ? 17.904 -2.239 -27.592 1.00 72.19 212 ILE A C 1
ATOM 1667 O O . ILE A 1 212 ? 17.418 -3.328 -27.285 1.00 72.19 212 ILE A O 1
ATOM 1671 N N . ARG A 1 213 ? 19.229 -2.048 -27.670 1.00 75.19 213 ARG A N 1
ATOM 1672 C CA . ARG A 1 213 ? 20.192 -3.134 -27.452 1.00 75.19 213 ARG A CA 1
ATOM 1673 C C . ARG A 1 213 ? 20.168 -3.651 -26.012 1.00 75.19 213 ARG A C 1
ATOM 1675 O O . ARG A 1 213 ? 20.100 -4.861 -25.820 1.00 75.19 213 ARG A O 1
ATOM 1682 N N . LEU A 1 214 ? 20.192 -2.761 -25.018 1.00 76.19 214 LEU A N 1
ATOM 1683 C CA . LEU A 1 214 ? 20.112 -3.126 -23.594 1.00 76.19 214 LEU A CA 1
ATOM 1684 C C . LEU A 1 214 ? 18.831 -3.899 -23.263 1.00 76.19 214 LEU A C 1
ATOM 1686 O O . LEU A 1 214 ? 18.859 -4.892 -22.541 1.00 76.19 214 LEU A O 1
ATOM 1690 N N . MET A 1 215 ? 17.705 -3.451 -23.811 1.00 82.69 215 MET A N 1
ATOM 1691 C CA . MET A 1 215 ? 16.410 -4.069 -23.549 1.00 82.69 215 MET A CA 1
ATOM 1692 C C . MET A 1 215 ? 16.261 -5.411 -24.258 1.00 82.69 215 MET A C 1
ATOM 1694 O O . MET A 1 215 ? 15.681 -6.326 -23.685 1.00 82.69 215 MET A O 1
ATOM 1698 N N . SER A 1 216 ? 16.839 -5.573 -25.452 1.00 85.75 216 SER A N 1
ATOM 1699 C CA . SER A 1 216 ? 16.751 -6.832 -26.200 1.00 85.75 216 SER A CA 1
ATOM 1700 C C . SER A 1 216 ? 17.303 -8.035 -25.423 1.00 85.75 216 SER A C 1
ATOM 1702 O O . SER A 1 216 ? 16.678 -9.093 -25.426 1.00 85.75 216 SER A O 1
ATOM 1704 N N . SER A 1 217 ? 18.410 -7.875 -24.685 1.00 87.44 217 SER A N 1
ATOM 1705 C CA . SER A 1 217 ? 18.969 -8.963 -23.871 1.00 87.44 217 SER A CA 1
ATOM 1706 C C . SER A 1 217 ? 18.101 -9.293 -22.654 1.00 87.44 217 SER A C 1
ATOM 1708 O O . SER A 1 217 ? 17.927 -10.465 -22.336 1.00 87.44 217 SER A O 1
ATOM 1710 N N . LEU A 1 218 ? 17.523 -8.279 -21.995 1.00 89.44 218 LEU A N 1
ATOM 1711 C CA . LEU A 1 218 ? 16.574 -8.481 -20.889 1.00 89.44 218 LEU A CA 1
ATOM 1712 C C . LEU A 1 218 ? 15.309 -9.199 -21.363 1.00 89.44 218 LEU A C 1
ATOM 1714 O O . LEU A 1 218 ? 14.845 -10.141 -20.726 1.00 89.44 218 LEU A O 1
ATOM 1718 N N . VAL A 1 219 ? 14.760 -8.764 -22.495 1.00 90.94 219 VAL A N 1
ATOM 1719 C CA . VAL A 1 219 ? 13.553 -9.340 -23.092 1.00 90.94 219 VAL A CA 1
ATOM 1720 C C . VAL A 1 219 ? 13.782 -10.805 -23.448 1.00 90.94 219 VAL A C 1
ATOM 1722 O O . VAL A 1 219 ? 12.944 -11.642 -23.122 1.00 90.94 219 VAL A O 1
ATOM 1725 N N . GLU A 1 220 ? 14.925 -11.144 -24.047 1.00 90.25 220 GLU A N 1
ATOM 1726 C CA . GLU A 1 220 ? 15.250 -12.532 -24.388 1.00 90.25 220 GLU A CA 1
ATOM 1727 C C . GLU A 1 220 ? 15.410 -13.416 -23.141 1.00 90.25 220 GLU A C 1
ATOM 1729 O O . GLU A 1 220 ? 14.905 -14.544 -23.101 1.00 90.25 220 GLU A O 1
ATOM 1734 N N . TYR A 1 221 ? 16.038 -12.884 -22.087 1.00 92.38 221 TYR A N 1
ATOM 1735 C CA . TYR A 1 221 ? 16.143 -13.559 -20.794 1.00 92.38 221 TYR A CA 1
ATOM 1736 C C . TYR A 1 221 ? 14.766 -13.846 -20.184 1.00 92.38 221 TYR A C 1
ATOM 1738 O O . TYR A 1 221 ? 14.492 -14.978 -19.772 1.00 92.38 221 TYR A O 1
ATOM 1746 N N . LEU A 1 222 ? 13.887 -12.840 -20.150 1.00 93.25 222 LEU A N 1
ATOM 1747 C CA . LEU A 1 222 ? 12.529 -12.976 -19.626 1.00 93.25 222 LEU A CA 1
ATOM 1748 C C . LEU A 1 222 ? 11.716 -13.971 -20.459 1.00 93.25 222 LEU A C 1
ATOM 1750 O O . LEU A 1 222 ? 11.138 -14.891 -19.889 1.00 93.25 222 LEU A O 1
ATOM 1754 N N . ARG A 1 223 ? 11.733 -13.865 -21.796 1.00 91.75 223 ARG A N 1
ATOM 1755 C CA . ARG A 1 223 ? 11.038 -14.798 -22.704 1.00 91.75 223 ARG A CA 1
ATOM 1756 C C . ARG A 1 223 ? 11.467 -16.248 -22.484 1.00 91.75 223 ARG A C 1
ATOM 1758 O O . ARG A 1 223 ? 10.618 -17.134 -22.412 1.00 91.75 223 ARG A O 1
ATOM 1765 N N . SER A 1 224 ? 12.770 -16.483 -22.345 1.00 92.00 224 SER A N 1
ATOM 1766 C CA . SER A 1 224 ? 13.334 -17.826 -22.176 1.00 92.00 224 SER A CA 1
ATOM 1767 C C . SER A 1 224 ? 12.990 -18.462 -20.826 1.00 92.00 224 SER A C 1
ATOM 1769 O O . SER A 1 224 ? 12.884 -19.685 -20.729 1.00 92.00 224 SER A O 1
ATOM 1771 N N . ASN A 1 225 ? 12.817 -17.653 -19.775 1.00 93.38 225 ASN A N 1
ATOM 1772 C CA . ASN A 1 225 ? 12.587 -18.152 -18.416 1.00 93.38 225 ASN A CA 1
ATOM 1773 C C . ASN A 1 225 ? 11.125 -18.081 -17.960 1.00 93.38 225 ASN A C 1
ATOM 1775 O O . ASN A 1 225 ? 10.762 -18.843 -17.068 1.00 93.38 225 ASN A O 1
ATOM 1779 N N . LEU A 1 226 ? 10.278 -17.252 -18.581 1.00 93.50 226 LEU A N 1
ATOM 1780 C CA . LEU A 1 226 ? 8.866 -17.088 -18.215 1.00 93.50 226 LEU A CA 1
ATOM 1781 C C . LEU A 1 226 ? 8.088 -18.418 -18.112 1.00 93.50 226 LEU A C 1
ATOM 1783 O O . LEU A 1 226 ? 7.361 -18.581 -17.134 1.00 93.50 226 LEU A O 1
ATOM 1787 N N . PRO A 1 227 ? 8.264 -19.415 -19.011 1.00 92.50 227 PRO A N 1
ATOM 1788 C CA . PRO A 1 227 ? 7.566 -20.702 -18.897 1.00 92.50 227 PRO A CA 1
ATOM 1789 C C . PRO A 1 227 ? 7.931 -21.530 -17.654 1.00 92.50 227 PRO A C 1
ATOM 1791 O O . PRO A 1 227 ? 7.268 -22.523 -17.373 1.00 92.50 227 PRO A O 1
ATOM 1794 N N . ARG A 1 228 ? 9.009 -21.174 -16.945 1.00 93.88 228 ARG A N 1
ATOM 1795 C CA . ARG A 1 228 ? 9.504 -21.880 -15.752 1.00 93.88 228 ARG A CA 1
ATOM 1796 C C . ARG A 1 228 ? 9.025 -21.247 -14.444 1.00 93.88 228 ARG A C 1
ATOM 1798 O O . ARG A 1 228 ? 9.319 -21.794 -13.386 1.00 93.88 228 ARG A O 1
ATOM 1805 N N . ILE A 1 229 ? 8.354 -20.100 -14.518 1.00 94.69 229 ILE A N 1
ATOM 1806 C CA . ILE A 1 229 ? 7.892 -19.338 -13.359 1.00 94.69 229 ILE A CA 1
ATOM 1807 C C . ILE A 1 229 ? 6.558 -19.896 -12.883 1.00 94.69 229 ILE A C 1
ATOM 1809 O O . ILE A 1 229 ? 5.645 -20.089 -13.687 1.00 94.69 229 ILE A O 1
ATOM 1813 N N . GLN A 1 230 ? 6.459 -20.150 -11.581 1.00 92.19 230 GLN A N 1
ATOM 1814 C CA . GLN A 1 230 ? 5.259 -20.692 -10.947 1.00 92.19 230 GLN A CA 1
ATOM 1815 C C . GLN A 1 230 ? 4.568 -19.645 -10.075 1.00 92.19 230 GLN A C 1
ATOM 1817 O O . GLN A 1 230 ? 3.341 -19.624 -10.023 1.00 92.19 230 GLN A O 1
ATOM 1822 N N . GLN A 1 231 ? 5.335 -18.755 -9.439 1.00 93.00 231 GLN A N 1
ATOM 1823 C CA . GLN A 1 231 ? 4.793 -17.675 -8.621 1.00 93.00 231 GLN A CA 1
ATOM 1824 C C . GLN A 1 231 ? 3.947 -16.700 -9.464 1.00 93.00 231 GLN A C 1
ATOM 1826 O O . GLN A 1 231 ? 4.488 -16.046 -10.366 1.00 93.00 231 GLN A O 1
ATOM 1831 N N . PRO A 1 232 ? 2.642 -16.527 -9.156 1.00 95.31 232 PRO A N 1
ATOM 1832 C CA . PRO A 1 232 ? 1.753 -15.661 -9.935 1.00 95.31 232 PRO A CA 1
ATOM 1833 C C . PRO A 1 232 ? 2.212 -14.202 -9.997 1.00 95.31 232 PRO A C 1
ATOM 1835 O O . PRO A 1 232 ? 2.094 -13.571 -11.044 1.00 95.31 232 PRO A O 1
ATOM 1838 N N . MET A 1 233 ? 2.783 -13.679 -8.906 1.00 95.25 233 MET A N 1
ATOM 1839 C CA . MET A 1 233 ? 3.311 -12.312 -8.839 1.00 95.25 233 MET A CA 1
ATOM 1840 C C . MET A 1 233 ? 4.447 -12.091 -9.841 1.00 95.25 233 MET A C 1
ATOM 1842 O O . MET A 1 233 ? 4.367 -11.200 -10.688 1.00 95.25 233 MET A O 1
ATOM 1846 N N . VAL A 1 234 ? 5.457 -12.965 -9.818 1.00 95.88 234 VAL A N 1
ATOM 1847 C CA . VAL A 1 234 ? 6.601 -12.899 -10.736 1.00 95.88 234 VAL A CA 1
ATOM 1848 C C . VAL A 1 234 ? 6.145 -13.083 -12.183 1.00 95.88 234 VAL A C 1
ATOM 1850 O O . VAL A 1 234 ? 6.590 -12.350 -13.070 1.00 95.88 234 VAL A O 1
ATOM 1853 N N . PHE A 1 235 ? 5.224 -14.020 -12.427 1.00 97.12 235 PHE A N 1
ATOM 1854 C CA . PHE A 1 235 ? 4.685 -14.279 -13.760 1.00 97.12 235 PHE A CA 1
ATOM 1855 C C . PHE A 1 235 ? 3.920 -13.068 -14.316 1.00 97.12 235 PHE A C 1
ATOM 1857 O O . PHE A 1 235 ? 4.158 -12.661 -15.457 1.00 97.12 235 PHE A O 1
ATOM 1864 N N . ALA A 1 236 ? 3.033 -12.460 -13.522 1.00 97.50 236 ALA A N 1
ATOM 1865 C CA . ALA A 1 236 ? 2.257 -11.285 -13.915 1.00 97.50 236 ALA A CA 1
ATOM 1866 C C . ALA A 1 236 ? 3.164 -10.080 -14.202 1.00 97.50 236 ALA A C 1
ATOM 1868 O O . ALA A 1 236 ? 3.036 -9.446 -15.251 1.00 97.50 236 ALA A O 1
ATOM 1869 N N . LYS A 1 237 ? 4.134 -9.817 -13.319 1.00 96.69 237 LYS A N 1
ATOM 1870 C CA . LYS A 1 237 ? 5.104 -8.722 -13.454 1.00 96.69 237 LYS A CA 1
ATOM 1871 C C . LYS A 1 237 ? 5.975 -8.863 -14.701 1.00 96.69 237 LYS A C 1
ATOM 1873 O O . LYS A 1 237 ? 6.099 -7.922 -15.484 1.00 96.69 237 LYS A O 1
ATOM 1878 N N . ALA A 1 238 ? 6.527 -10.054 -14.941 1.00 95.94 238 ALA A N 1
ATOM 1879 C CA . ALA A 1 238 ? 7.311 -10.334 -16.142 1.00 95.94 238 ALA A CA 1
ATOM 1880 C C . ALA A 1 238 ? 6.463 -10.256 -17.421 1.00 95.94 238 ALA A C 1
ATOM 1882 O O . ALA A 1 238 ? 6.918 -9.711 -18.427 1.00 95.94 238 ALA A O 1
ATOM 1883 N N . THR A 1 239 ? 5.215 -10.734 -17.379 1.00 95.62 239 THR A N 1
ATOM 1884 C CA . THR A 1 239 ? 4.276 -10.612 -18.505 1.00 95.62 239 THR A CA 1
ATOM 1885 C C . THR A 1 239 ? 3.986 -9.145 -18.817 1.00 95.62 239 THR A C 1
ATOM 1887 O O . THR A 1 239 ? 4.065 -8.752 -19.978 1.00 95.62 239 THR A O 1
ATOM 1890 N N . TYR A 1 240 ? 3.725 -8.313 -17.805 1.00 95.44 240 TYR A N 1
ATOM 1891 C CA . TYR A 1 240 ? 3.517 -6.876 -17.994 1.00 95.44 240 TYR A CA 1
ATOM 1892 C C . TYR A 1 240 ? 4.746 -6.186 -18.595 1.00 95.44 240 TYR A C 1
ATOM 1894 O O . TYR A 1 240 ? 4.608 -5.432 -19.557 1.00 95.44 240 TYR A O 1
ATOM 1902 N N . ALA A 1 241 ? 5.948 -6.489 -18.098 1.00 94.38 241 ALA A N 1
ATOM 1903 C CA . ALA A 1 241 ? 7.189 -5.929 -18.629 1.00 94.38 241 ALA A CA 1
ATOM 1904 C C . ALA A 1 241 ? 7.392 -6.256 -20.122 1.00 94.38 241 ALA A C 1
ATOM 1906 O O . ALA A 1 241 ? 7.797 -5.392 -20.900 1.00 94.38 241 ALA A O 1
ATOM 1907 N N . LEU A 1 242 ? 7.064 -7.484 -20.539 1.00 93.06 242 LEU A N 1
ATOM 1908 C CA . LEU A 1 242 ? 7.128 -7.896 -21.943 1.00 93.06 242 LEU A CA 1
ATOM 1909 C C . LEU A 1 242 ? 6.033 -7.231 -22.796 1.00 93.06 242 LEU A C 1
ATOM 1911 O O . LEU A 1 242 ? 6.330 -6.762 -23.893 1.00 93.06 242 LEU A O 1
ATOM 1915 N N . VAL A 1 243 ? 4.796 -7.138 -22.287 1.00 91.69 243 VAL A N 1
ATOM 1916 C CA . VAL A 1 243 ? 3.677 -6.443 -22.959 1.00 91.69 243 VAL A CA 1
ATOM 1917 C C . VAL A 1 243 ? 3.988 -4.963 -23.163 1.00 91.69 243 VAL A C 1
ATOM 1919 O O . VAL A 1 243 ? 3.635 -4.401 -24.195 1.00 91.69 243 VAL A O 1
ATOM 1922 N N . LEU A 1 244 ? 4.647 -4.322 -22.197 1.00 88.50 244 LEU A N 1
ATOM 1923 C CA . LEU A 1 244 ? 5.066 -2.932 -22.325 1.00 88.50 244 LEU A CA 1
ATOM 1924 C C . LEU A 1 244 ? 6.051 -2.729 -23.478 1.00 88.50 244 LEU A C 1
ATOM 1926 O O . LEU A 1 244 ? 5.919 -1.740 -24.196 1.00 88.50 244 LEU A O 1
ATOM 1930 N N . TYR A 1 245 ? 7.015 -3.639 -23.634 1.00 87.00 245 TYR A N 1
ATOM 1931 C CA . TYR A 1 245 ? 8.075 -3.535 -24.635 1.00 87.00 245 TYR A CA 1
ATOM 1932 C C . TYR A 1 245 ? 7.582 -3.784 -26.067 1.00 87.00 245 TYR A C 1
ATOM 1934 O O . TYR A 1 245 ? 7.884 -2.994 -26.961 1.00 87.00 245 TYR A O 1
ATOM 1942 N N . ASP A 1 246 ? 6.839 -4.871 -26.291 1.00 84.56 246 ASP A N 1
ATOM 1943 C CA . ASP A 1 246 ? 6.374 -5.267 -27.627 1.00 84.56 246 ASP A CA 1
ATOM 1944 C C . ASP A 1 246 ? 4.974 -5.898 -27.566 1.00 84.56 246 ASP A C 1
ATOM 1946 O O . ASP A 1 246 ? 4.866 -7.120 -27.513 1.00 84.56 246 ASP A O 1
ATOM 1950 N N . PRO A 1 247 ? 3.894 -5.094 -27.585 1.00 77.44 247 PRO A N 1
ATOM 1951 C CA . PRO A 1 247 ? 2.520 -5.584 -27.439 1.00 77.44 247 PRO A CA 1
ATOM 1952 C C . PRO A 1 247 ? 2.068 -6.615 -28.490 1.00 77.44 247 PRO A C 1
ATOM 1954 O O . PRO A 1 247 ? 1.087 -7.320 -28.255 1.00 77.44 247 PRO A O 1
ATOM 1957 N N . GLU A 1 248 ? 2.738 -6.698 -29.645 1.00 75.94 248 GLU A N 1
ATOM 1958 C CA . GLU A 1 248 ? 2.338 -7.547 -30.779 1.00 75.94 248 GLU A CA 1
ATOM 1959 C C . GLU A 1 248 ? 3.020 -8.930 -30.784 1.00 75.94 248 GLU A C 1
ATOM 1961 O O . GLU A 1 248 ? 2.748 -9.772 -31.648 1.00 75.94 248 GLU A O 1
ATOM 1966 N N . ASP A 1 249 ? 3.895 -9.205 -29.815 1.00 78.69 249 ASP A N 1
ATOM 1967 C CA . ASP A 1 249 ? 4.651 -10.452 -29.753 1.00 78.69 249 ASP A CA 1
ATOM 1968 C C . ASP A 1 249 ? 3.747 -11.687 -29.529 1.00 78.69 249 ASP A C 1
ATOM 1970 O O . ASP A 1 249 ? 2.958 -11.793 -28.589 1.00 78.69 249 ASP A O 1
ATOM 1974 N N . ARG A 1 250 ? 3.912 -12.708 -30.380 1.00 70.00 250 ARG A N 1
ATOM 1975 C CA . ARG A 1 250 ? 3.172 -13.983 -30.316 1.00 70.00 250 ARG A CA 1
ATOM 1976 C C . ARG A 1 250 ? 3.415 -14.767 -29.023 1.00 70.00 250 ARG A C 1
ATOM 1978 O O . ARG A 1 250 ? 2.566 -15.576 -28.640 1.00 70.00 250 ARG A O 1
ATOM 1985 N N . VAL A 1 251 ? 4.564 -14.584 -28.368 1.00 71.69 251 VAL A N 1
ATOM 1986 C CA . VAL A 1 251 ? 4.860 -15.191 -27.059 1.00 71.69 251 VAL A CA 1
ATOM 1987 C C . VAL A 1 251 ? 3.943 -14.607 -25.976 1.00 71.69 251 VAL A C 1
ATOM 1989 O O . VAL A 1 251 ? 3.538 -15.338 -25.069 1.00 71.69 251 VAL A O 1
ATOM 1992 N N . LEU A 1 252 ? 3.509 -13.350 -26.121 1.00 80.75 252 LEU A N 1
ATOM 1993 C CA . LEU A 1 252 ? 2.609 -12.689 -25.175 1.00 80.75 252 LEU A CA 1
ATOM 1994 C C . LEU A 1 252 ? 1.212 -13.282 -25.172 1.00 80.75 252 LEU A C 1
ATOM 1996 O O . LEU A 1 252 ? 0.629 -13.428 -24.108 1.00 80.75 252 LEU A O 1
ATOM 2000 N N . VAL A 1 253 ? 0.685 -13.695 -26.327 1.00 84.19 253 VAL A N 1
ATOM 2001 C CA . VAL A 1 253 ? -0.639 -14.340 -26.386 1.00 84.19 253 VAL A CA 1
ATOM 2002 C C . VAL A 1 253 ? -0.661 -15.596 -25.512 1.00 84.19 253 VAL A C 1
ATOM 2004 O O . VAL A 1 253 ? -1.618 -15.834 -24.776 1.00 84.19 253 VAL A O 1
ATOM 2007 N N . ARG A 1 254 ? 0.424 -16.384 -25.542 1.00 87.62 254 ARG A N 1
ATOM 2008 C CA . ARG A 1 254 ? 0.582 -17.541 -24.651 1.00 87.62 254 ARG A CA 1
ATOM 2009 C C . ARG A 1 254 ? 0.710 -17.111 -23.193 1.00 87.62 254 ARG A C 1
ATOM 2011 O O . ARG A 1 254 ? -0.002 -17.664 -22.364 1.00 87.62 254 ARG A O 1
ATOM 2018 N N . ALA A 1 255 ? 1.549 -16.121 -22.890 1.00 91.94 255 ALA A N 1
ATOM 2019 C CA . ALA A 1 255 ? 1.731 -15.626 -21.525 1.00 91.94 255 ALA A CA 1
ATOM 2020 C C . ALA A 1 255 ? 0.424 -15.097 -20.907 1.00 91.94 255 ALA A C 1
ATOM 2022 O O . ALA A 1 255 ? 0.071 -15.488 -19.801 1.00 91.94 255 ALA A O 1
ATOM 2023 N N . VAL A 1 256 ? -0.344 -14.287 -21.638 1.00 92.31 256 VAL A N 1
ATOM 2024 C CA . VAL A 1 256 ? -1.635 -13.734 -21.194 1.00 92.31 256 VAL A CA 1
ATOM 2025 C C . VAL A 1 256 ? -2.661 -14.844 -20.960 1.00 92.31 256 VAL A C 1
ATOM 2027 O O . VAL A 1 256 ? -3.391 -14.809 -19.972 1.00 92.31 256 VAL A O 1
ATOM 2030 N N . ASN A 1 257 ? -2.704 -15.863 -21.823 1.00 92.06 257 ASN A N 1
ATOM 2031 C CA . ASN A 1 257 ? -3.582 -17.014 -21.610 1.00 92.06 257 ASN A CA 1
ATOM 2032 C C . ASN A 1 257 ? -3.171 -17.822 -20.375 1.00 92.06 257 ASN A C 1
ATOM 2034 O O . ASN A 1 257 ? -4.033 -18.162 -19.570 1.00 92.06 257 ASN A O 1
ATOM 2038 N N . THR A 1 258 ? -1.875 -18.071 -20.177 1.00 94.06 258 THR A N 1
ATOM 2039 C CA . THR A 1 258 ? -1.373 -18.708 -18.952 1.00 94.06 258 THR A CA 1
ATOM 2040 C C . THR A 1 258 ? -1.730 -17.880 -17.717 1.00 94.06 258 THR A C 1
ATOM 2042 O O . THR A 1 258 ? -2.242 -18.427 -16.743 1.00 94.06 258 THR A O 1
ATOM 2045 N N . LEU A 1 259 ? -1.572 -16.555 -17.774 1.00 95.12 259 LEU A N 1
ATOM 2046 C CA . LEU A 1 259 ? -1.968 -15.662 -16.690 1.00 95.12 259 LEU A CA 1
ATOM 2047 C C . LEU A 1 259 ? -3.465 -15.805 -16.377 1.00 95.12 259 LEU A C 1
ATOM 2049 O O . LEU A 1 259 ? -3.825 -15.963 -15.217 1.00 95.12 259 LEU A O 1
ATOM 2053 N N . ARG A 1 260 ? -4.343 -15.863 -17.388 1.00 95.06 260 ARG A N 1
ATOM 2054 C CA . ARG A 1 260 ? -5.779 -16.131 -17.177 1.00 95.06 260 ARG A CA 1
ATOM 2055 C C . ARG A 1 260 ? -6.052 -17.477 -16.512 1.00 95.06 260 ARG A C 1
ATOM 2057 O O . ARG A 1 260 ? -6.997 -17.565 -15.738 1.00 95.06 260 ARG A O 1
ATOM 2064 N N . THR A 1 261 ? -5.255 -18.511 -16.789 1.00 94.62 261 THR A N 1
ATOM 2065 C CA . THR A 1 261 ? -5.417 -19.824 -16.134 1.00 94.62 261 THR A CA 1
ATOM 2066 C C . THR A 1 261 ? -4.969 -19.836 -14.673 1.00 94.62 261 THR A C 1
ATOM 2068 O O . THR A 1 261 ? -5.451 -20.664 -13.912 1.00 94.62 261 THR A O 1
ATOM 2071 N N . MET A 1 262 ? -4.091 -18.911 -14.269 1.00 94.88 262 MET A N 1
ATOM 2072 C CA . MET A 1 262 ? -3.614 -18.775 -12.885 1.00 94.88 262 MET A CA 1
ATOM 2073 C C . MET A 1 262 ? -4.576 -17.992 -11.976 1.00 94.88 262 MET A C 1
ATOM 2075 O O . MET A 1 262 ? -4.298 -17.851 -10.786 1.00 94.88 262 MET A O 1
ATOM 2079 N N . ARG A 1 263 ? -5.669 -17.437 -12.516 1.00 94.88 263 ARG A N 1
ATOM 2080 C CA . ARG A 1 263 ? -6.594 -16.602 -11.743 1.00 94.88 263 ARG A CA 1
ATOM 2081 C C . ARG A 1 263 ? -7.489 -17.447 -10.840 1.00 94.88 263 ARG A C 1
ATOM 2083 O O . ARG A 1 263 ? -8.012 -18.480 -11.259 1.00 94.88 263 ARG A O 1
ATOM 2090 N N . HIS A 1 264 ? -7.763 -16.928 -9.656 1.00 94.00 264 HIS A N 1
ATOM 2091 C CA . HIS A 1 264 ? -8.829 -17.394 -8.781 1.00 94.00 264 HIS A CA 1
ATOM 2092 C C . HIS A 1 264 ? -10.075 -16.534 -8.978 1.00 94.00 264 HIS A C 1
ATOM 2094 O O . HIS A 1 264 ? -9.993 -15.386 -9.423 1.00 94.00 264 HIS A O 1
ATOM 2100 N N . ARG A 1 265 ? -11.237 -17.099 -8.646 1.00 91.12 265 ARG A N 1
ATOM 2101 C CA . ARG A 1 265 ? -12.517 -16.390 -8.631 1.00 91.12 265 ARG A CA 1
ATOM 2102 C C . ARG A 1 265 ? -13.173 -16.595 -7.274 1.00 91.12 265 ARG A C 1
ATOM 2104 O O . ARG A 1 265 ? -13.305 -17.741 -6.860 1.00 91.12 265 ARG A O 1
ATOM 2111 N N . ASN A 1 266 ? -13.553 -15.512 -6.602 1.00 85.38 266 ASN A N 1
ATOM 2112 C CA . ASN A 1 266 ? -14.313 -15.597 -5.352 1.00 85.38 266 ASN A CA 1
ATOM 2113 C C . ASN A 1 266 ? -15.828 -15.667 -5.615 1.00 85.38 266 ASN A C 1
ATOM 2115 O O . ASN A 1 266 ? -16.282 -15.526 -6.756 1.00 85.38 266 ASN A O 1
ATOM 2119 N N . ASP A 1 267 ? -16.611 -15.854 -4.555 1.00 80.31 267 ASP A N 1
ATOM 2120 C CA . ASP A 1 267 ? -18.073 -15.985 -4.641 1.00 80.31 267 ASP A CA 1
ATOM 2121 C C . ASP A 1 267 ? -18.766 -14.696 -5.108 1.00 80.31 267 ASP A C 1
ATOM 2123 O O . ASP A 1 267 ? -19.813 -14.746 -5.752 1.00 80.31 267 ASP A O 1
ATOM 2127 N N . LEU A 1 268 ? -18.120 -13.544 -4.896 1.00 77.44 268 LEU A N 1
ATOM 2128 C CA . LEU A 1 268 ? -18.536 -12.236 -5.418 1.00 77.44 268 LEU A CA 1
ATOM 2129 C C . LEU A 1 268 ? -18.249 -12.073 -6.923 1.00 77.44 268 LEU A C 1
ATOM 2131 O O . LEU A 1 268 ? -18.541 -11.039 -7.517 1.00 77.44 268 LEU A O 1
ATOM 2135 N N . GLY A 1 269 ? -17.666 -13.088 -7.566 1.00 84.56 269 GLY A N 1
ATOM 2136 C CA . GLY A 1 269 ? -17.362 -13.094 -8.991 1.00 84.56 269 GLY A CA 1
ATOM 2137 C C . GLY A 1 269 ? -16.116 -12.303 -9.389 1.00 84.56 269 GLY A C 1
ATOM 2138 O O . GLY A 1 269 ? -15.851 -12.213 -10.589 1.00 84.56 269 GLY A O 1
ATOM 2139 N N . GLN A 1 270 ? -15.355 -11.793 -8.421 1.00 88.62 270 GLN A N 1
ATOM 2140 C CA . GLN A 1 270 ? -14.133 -11.016 -8.610 1.00 88.62 270 GLN A CA 1
ATOM 2141 C C . GLN A 1 270 ? -12.941 -11.921 -8.951 1.00 88.62 270 GLN A C 1
ATOM 2143 O O . GLN A 1 270 ? -12.904 -13.092 -8.556 1.00 88.62 270 GLN A O 1
ATOM 2148 N N . PHE A 1 271 ? -11.950 -11.378 -9.662 1.00 92.81 271 PHE A N 1
ATOM 2149 C CA . PHE A 1 271 ? -10.761 -12.119 -10.096 1.00 92.81 271 PHE A CA 1
ATOM 2150 C C . PHE A 1 271 ? -9.492 -11.631 -9.405 1.00 92.81 271 PHE A C 1
ATOM 2152 O O . PHE A 1 271 ? -9.240 -10.431 -9.333 1.00 92.81 271 PHE A O 1
ATOM 2159 N N . TYR A 1 272 ? -8.661 -12.572 -8.961 1.00 94.75 272 TYR A N 1
ATOM 2160 C CA . TYR A 1 272 ? -7.397 -12.269 -8.290 1.00 94.75 272 TYR A CA 1
ATOM 2161 C C . TYR A 1 272 ? -6.329 -13.334 -8.544 1.00 94.75 272 TYR A C 1
ATOM 2163 O O . TYR A 1 272 ? -6.630 -14.451 -8.965 1.00 94.75 272 TYR A O 1
ATOM 2171 N N . TRP A 1 273 ? -5.067 -12.988 -8.288 1.00 95.81 273 TRP A N 1
ATOM 2172 C CA . TRP A 1 273 ? -3.914 -13.874 -8.451 1.00 95.81 273 TRP A CA 1
ATOM 2173 C C . TRP A 1 273 ? -3.207 -14.067 -7.119 1.00 95.81 273 TRP A C 1
ATOM 2175 O O . TRP A 1 273 ? -2.746 -13.113 -6.501 1.00 95.81 273 TRP A O 1
ATOM 2185 N N . ALA A 1 274 ? -3.099 -15.322 -6.698 1.00 92.31 274 ALA A N 1
ATOM 2186 C CA . ALA A 1 274 ? -2.451 -15.722 -5.458 1.00 92.31 274 ALA A CA 1
ATOM 2187 C C . ALA A 1 274 ? -1.886 -17.140 -5.609 1.00 92.31 274 ALA A C 1
ATOM 2189 O O . ALA A 1 274 ? -2.394 -17.934 -6.403 1.00 92.31 274 ALA A O 1
ATOM 2190 N N . GLU A 1 275 ? -0.844 -17.471 -4.842 1.00 87.56 275 GLU A N 1
ATOM 2191 C CA . GLU A 1 275 ? -0.250 -18.821 -4.838 1.00 87.56 275 GLU A CA 1
ATOM 2192 C C . GLU A 1 275 ? -1.262 -19.902 -4.450 1.00 87.56 275 GLU A C 1
ATOM 2194 O O . GLU A 1 275 ? -1.248 -21.007 -4.988 1.00 87.56 275 GLU A O 1
ATOM 2199 N N . LYS A 1 276 ? -2.149 -19.570 -3.511 1.00 84.81 276 LYS A N 1
ATOM 2200 C CA . LYS A 1 276 ? -3.254 -20.408 -3.058 1.00 84.81 276 LYS A CA 1
ATOM 2201 C C . LYS A 1 276 ? -4.528 -19.578 -3.071 1.00 84.81 276 LYS A C 1
ATOM 2203 O O . LYS A 1 276 ? -4.470 -18.372 -2.826 1.00 84.81 276 LYS A O 1
ATOM 2208 N N . ALA A 1 277 ? -5.652 -20.228 -3.357 1.00 82.12 277 ALA A N 1
ATOM 2209 C CA . ALA A 1 277 ? -6.956 -19.606 -3.190 1.00 82.12 277 ALA A CA 1
ATOM 2210 C C . ALA A 1 277 ? -7.120 -19.159 -1.729 1.00 82.12 277 ALA A C 1
ATOM 2212 O O . ALA A 1 277 ? -6.612 -19.811 -0.816 1.00 82.12 277 ALA A O 1
ATOM 2213 N N . MET A 1 278 ? -7.783 -18.025 -1.523 1.00 74.62 278 MET A N 1
ATOM 2214 C CA . MET A 1 278 ? -8.098 -17.543 -0.184 1.00 74.62 278 MET A CA 1
ATOM 2215 C C . MET A 1 278 ? -9.224 -18.402 0.399 1.00 74.62 278 MET A C 1
ATOM 2217 O O . MET A 1 278 ? -10.288 -18.504 -0.211 1.00 74.62 278 MET A O 1
ATOM 2221 N N . ASP A 1 279 ? -8.986 -19.003 1.565 1.00 65.06 279 ASP A N 1
ATOM 2222 C CA . ASP A 1 279 ? -10.010 -19.740 2.307 1.00 65.06 279 ASP A CA 1
ATOM 2223 C C . ASP A 1 279 ? -10.928 -18.735 3.014 1.00 65.06 279 ASP A C 1
ATOM 2225 O O . ASP A 1 279 ? -10.575 -18.167 4.048 1.00 65.06 279 ASP A O 1
ATOM 2229 N N . VAL A 1 280 ? -12.104 -18.490 2.434 1.00 61.75 280 VAL A N 1
ATOM 2230 C CA . VAL A 1 280 ? -13.135 -17.636 3.032 1.00 61.75 280 VAL A CA 1
ATOM 2231 C C . VAL A 1 280 ? -14.015 -18.512 3.916 1.00 61.75 280 VAL A C 1
ATOM 2233 O O . VAL A 1 280 ? -14.734 -19.380 3.427 1.00 61.75 280 VAL A O 1
ATOM 2236 N N . SER A 1 281 ? -13.953 -18.312 5.233 1.00 55.81 281 SER A N 1
ATOM 2237 C CA . SER A 1 281 ? -14.884 -18.978 6.148 1.00 55.81 281 SER A CA 1
ATOM 2238 C C . SER A 1 281 ? -16.212 -18.227 6.171 1.00 55.81 281 SER A C 1
ATOM 2240 O O . SER A 1 281 ? -16.258 -17.067 6.572 1.00 55.81 281 SER A O 1
ATOM 2242 N N . GLU A 1 282 ? -17.310 -18.896 5.817 1.00 56.47 282 GLU A N 1
ATOM 2243 C CA . GLU A 1 282 ? -18.665 -18.321 5.869 1.00 56.47 282 GLU A CA 1
ATOM 2244 C C . GLU A 1 282 ? -19.107 -17.924 7.294 1.00 56.47 282 GLU A C 1
ATOM 2246 O O . GLU A 1 282 ? -20.084 -17.202 7.467 1.00 56.47 282 GLU A O 1
ATOM 2251 N N . SER A 1 283 ? -18.411 -18.387 8.343 1.00 52.91 283 SER A N 1
ATOM 2252 C CA . SER A 1 283 ? -18.839 -18.208 9.737 1.00 52.91 283 SER A CA 1
ATOM 2253 C C . SER A 1 283 ? -18.342 -16.922 10.413 1.00 52.91 283 SER A C 1
ATOM 2255 O O . SER A 1 283 ? -18.622 -16.721 11.599 1.00 52.91 283 SER A O 1
ATOM 2257 N N . VAL A 1 284 ? -17.549 -16.090 9.729 1.00 55.91 284 VAL A N 1
ATOM 2258 C CA . VAL A 1 284 ? -17.003 -14.832 10.269 1.00 55.91 284 VAL A CA 1
ATOM 2259 C C . VAL A 1 284 ? -17.179 -13.690 9.262 1.00 55.91 284 VAL A C 1
ATOM 2261 O O . VAL A 1 284 ? -16.892 -13.907 8.082 1.00 55.91 284 VAL A O 1
ATOM 2264 N N . PRO A 1 285 ? -17.602 -12.480 9.699 1.00 57.19 285 PRO A N 1
ATOM 2265 C CA . PRO A 1 285 ? -17.588 -11.290 8.852 1.00 57.19 285 PRO A CA 1
ATOM 2266 C C . PRO A 1 285 ? -16.280 -11.158 8.079 1.00 57.19 285 PRO A C 1
ATOM 2268 O O . PRO A 1 285 ? -15.203 -11.394 8.632 1.00 57.19 285 PRO A O 1
ATOM 2271 N N . PHE A 1 286 ? -16.369 -10.782 6.800 1.00 58.84 286 PHE A N 1
ATOM 2272 C CA . PHE A 1 286 ? -15.211 -10.795 5.902 1.00 58.84 286 PHE A CA 1
ATOM 2273 C C . PHE A 1 286 ? -14.029 -9.984 6.473 1.00 58.84 286 PHE A C 1
ATOM 2275 O O . PHE A 1 286 ? -12.872 -10.316 6.228 1.00 58.84 286 PHE A O 1
ATOM 2282 N N . TRP A 1 287 ? -14.309 -8.903 7.212 1.00 62.75 287 TRP A N 1
ATOM 2283 C CA . TRP A 1 287 ? -13.299 -7.983 7.735 1.00 62.75 287 TRP A CA 1
ATOM 2284 C C . TRP A 1 287 ? -12.573 -8.511 8.981 1.00 62.75 287 TRP A C 1
ATOM 2286 O O . TRP A 1 287 ? -11.589 -7.910 9.399 1.00 62.75 287 TRP A O 1
ATOM 2296 N N . TYR A 1 288 ? -12.986 -9.664 9.521 1.00 56.41 288 TYR A N 1
ATOM 2297 C CA . TYR A 1 288 ? -12.206 -10.434 10.500 1.00 56.41 288 TYR A CA 1
ATOM 2298 C C . TYR A 1 288 ? -11.251 -11.445 9.871 1.00 56.41 288 TYR A C 1
ATOM 2300 O O . TYR A 1 288 ? -10.425 -12.029 10.572 1.00 56.41 288 TYR A O 1
ATOM 2308 N N . GLN A 1 289 ? -11.381 -11.715 8.573 1.00 62.22 289 GLN A N 1
ATOM 2309 C CA . GLN A 1 289 ? -10.566 -12.729 7.918 1.00 62.22 289 GLN A CA 1
ATOM 2310 C C . GLN A 1 289 ? -9.172 -12.177 7.598 1.00 62.22 289 GLN A C 1
ATOM 2312 O O . GLN A 1 289 ? -9.032 -10.977 7.338 1.00 62.22 289 GLN A O 1
ATOM 2317 N N . PRO A 1 290 ? -8.133 -13.034 7.578 1.00 64.12 290 PRO A N 1
ATOM 2318 C CA . PRO A 1 290 ? -6.816 -12.640 7.103 1.00 64.12 290 PRO A CA 1
ATOM 2319 C C . PRO A 1 290 ? -6.916 -12.019 5.709 1.00 64.12 290 PRO A C 1
ATOM 2321 O O . PRO A 1 290 ? -7.425 -12.638 4.772 1.00 64.12 290 PRO A O 1
ATOM 2324 N N . GLY A 1 291 ? -6.449 -10.776 5.582 1.00 71.62 291 GLY A N 1
ATOM 2325 C CA . GLY A 1 291 ? -6.400 -10.076 4.302 1.00 71.62 291 GLY A CA 1
ATOM 2326 C C . GLY A 1 291 ? -5.500 -10.786 3.285 1.00 71.62 291 GLY A C 1
ATOM 2327 O O . GLY A 1 291 ? -4.725 -11.686 3.620 1.00 71.62 291 GLY A O 1
ATOM 2328 N N . ALA A 1 292 ? -5.582 -10.369 2.020 1.00 83.31 292 ALA A N 1
ATOM 2329 C CA . ALA A 1 292 ? -4.670 -10.862 0.993 1.00 83.31 292 ALA A CA 1
ATOM 2330 C C . ALA A 1 292 ? -3.202 -10.564 1.358 1.00 83.31 292 ALA A C 1
ATOM 2332 O O . ALA A 1 292 ? -2.908 -9.593 2.047 1.00 83.31 292 ALA A O 1
ATOM 2333 N N . LYS A 1 293 ? -2.255 -11.375 0.874 1.00 87.12 293 LYS A N 1
ATOM 2334 C CA . LYS A 1 293 ? -0.819 -11.069 1.009 1.00 87.12 293 LYS A CA 1
ATOM 2335 C C . LYS A 1 293 ? -0.422 -9.933 0.063 1.00 87.12 293 LYS A C 1
ATOM 2337 O O . LYS A 1 293 ? -0.975 -9.846 -1.037 1.00 87.12 293 LYS A O 1
ATOM 2342 N N . ALA A 1 294 ? 0.615 -9.167 0.414 1.00 89.44 294 ALA A N 1
ATOM 2343 C CA . ALA A 1 294 ? 1.150 -8.098 -0.441 1.00 89.44 294 ALA A CA 1
ATOM 2344 C C . ALA A 1 294 ? 1.495 -8.608 -1.855 1.00 89.44 294 ALA A C 1
ATOM 2346 O O . ALA A 1 294 ? 1.123 -8.006 -2.860 1.00 89.44 294 ALA A O 1
ATOM 2347 N N . SER A 1 295 ? 2.088 -9.805 -1.955 1.00 91.00 295 SER A N 1
ATOM 2348 C CA . SER A 1 295 ? 2.410 -10.439 -3.240 1.00 91.00 295 SER A CA 1
ATOM 2349 C C . SER A 1 295 ? 1.181 -10.746 -4.105 1.00 91.00 295 SER A C 1
ATOM 2351 O O . SER A 1 295 ? 1.269 -10.703 -5.329 1.00 91.00 295 SER A O 1
ATOM 2353 N N . SER A 1 296 ? 0.025 -11.034 -3.496 1.00 94.00 296 SER A N 1
ATOM 2354 C CA . SER A 1 296 ? -1.228 -11.289 -4.226 1.00 94.00 296 SER A CA 1
ATOM 2355 C C . SER A 1 296 ? -1.839 -9.990 -4.761 1.00 94.00 296 SER A C 1
ATOM 2357 O O . SER A 1 296 ? -2.381 -9.961 -5.867 1.00 94.00 296 SER A O 1
ATOM 2359 N N . ILE A 1 297 ? -1.694 -8.895 -4.009 1.00 95.31 297 ILE A N 1
ATOM 2360 C CA . ILE A 1 297 ? -2.078 -7.547 -4.444 1.00 95.31 297 ILE A CA 1
ATOM 2361 C C . ILE A 1 297 ? -1.189 -7.105 -5.610 1.00 95.31 297 ILE A C 1
ATOM 2363 O O . ILE A 1 297 ? -1.714 -6.722 -6.655 1.00 95.31 297 ILE A O 1
ATOM 2367 N N . GLU A 1 298 ? 0.136 -7.248 -5.493 1.00 95.81 298 GLU A N 1
ATOM 2368 C CA . GLU A 1 298 ? 1.080 -6.926 -6.573 1.00 95.81 298 GLU A CA 1
ATOM 2369 C C . GLU A 1 298 ? 0.813 -7.774 -7.832 1.00 95.81 298 GLU A C 1
ATOM 2371 O O . GLU A 1 298 ? 0.739 -7.236 -8.940 1.00 95.81 298 GLU A O 1
ATOM 2376 N N . ALA A 1 299 ? 0.582 -9.086 -7.677 1.00 97.19 299 ALA A N 1
ATOM 2377 C CA . ALA A 1 299 ? 0.229 -9.975 -8.787 1.00 97.19 299 ALA A CA 1
ATOM 2378 C C . ALA A 1 299 ? -1.034 -9.507 -9.519 1.00 97.19 299 ALA A C 1
ATOM 2380 O O . ALA A 1 299 ? -1.052 -9.399 -10.748 1.00 97.19 299 ALA A O 1
ATOM 2381 N N . THR A 1 300 ? -2.086 -9.211 -8.756 1.00 97.88 300 THR A N 1
ATOM 2382 C CA . THR A 1 300 ? -3.386 -8.806 -9.295 1.00 97.88 300 THR A CA 1
ATOM 2383 C C . THR A 1 300 ? -3.314 -7.421 -9.944 1.00 97.88 300 THR A C 1
ATOM 2385 O O . THR A 1 300 ? -3.914 -7.202 -10.996 1.00 97.88 300 THR A O 1
ATOM 2388 N N . ALA A 1 301 ? -2.507 -6.509 -9.398 1.00 98.06 301 ALA A N 1
ATOM 2389 C CA . ALA A 1 301 ? -2.245 -5.199 -9.982 1.00 98.06 301 ALA A CA 1
ATOM 2390 C C . ALA A 1 301 ? -1.544 -5.290 -11.346 1.00 98.06 301 ALA A C 1
ATOM 2392 O O . ALA A 1 301 ? -1.982 -4.665 -12.316 1.00 98.06 301 ALA A O 1
ATOM 2393 N N . PHE A 1 302 ? -0.492 -6.108 -11.462 1.00 98.06 302 PHE A N 1
ATOM 2394 C CA . PHE A 1 302 ? 0.158 -6.334 -12.755 1.00 98.06 302 PHE A CA 1
ATOM 2395 C C . PHE A 1 302 ? -0.748 -7.075 -13.737 1.00 98.06 302 PHE A C 1
ATOM 2397 O O . PHE A 1 302 ? -0.748 -6.746 -14.924 1.00 98.06 302 PHE A O 1
ATOM 2404 N N . ALA A 1 303 ? -1.569 -8.017 -13.266 1.00 97.81 303 ALA A N 1
ATOM 2405 C CA . ALA A 1 303 ? -2.569 -8.658 -14.109 1.00 97.81 303 ALA A CA 1
ATOM 2406 C C . ALA A 1 303 ? -3.583 -7.642 -14.658 1.00 97.81 303 ALA A C 1
ATOM 2408 O O . ALA A 1 303 ? -3.845 -7.646 -15.861 1.00 97.81 303 ALA A O 1
ATOM 2409 N N . LEU A 1 304 ? -4.075 -6.711 -13.831 1.00 97.88 304 LEU A N 1
ATOM 2410 C CA . LEU A 1 304 ? -4.942 -5.618 -14.280 1.00 97.88 304 LEU A CA 1
ATOM 2411 C C . LEU A 1 304 ? -4.257 -4.766 -15.357 1.00 97.88 304 LEU A C 1
ATOM 2413 O O . LEU A 1 304 ? -4.850 -4.504 -16.403 1.00 97.88 304 LEU A O 1
ATOM 2417 N N . LEU A 1 305 ? -2.995 -4.383 -15.151 1.00 96.62 305 LEU A N 1
ATOM 2418 C CA . LEU A 1 305 ? -2.221 -3.624 -16.138 1.00 96.62 305 LEU A CA 1
ATOM 2419 C C . LEU A 1 305 ? -2.069 -4.381 -17.471 1.00 96.62 305 LEU A C 1
ATOM 2421 O O . LEU A 1 305 ? -2.249 -3.788 -18.537 1.00 96.62 305 LEU A O 1
ATOM 2425 N N . VAL A 1 306 ? -1.804 -5.692 -17.432 1.00 95.50 306 VAL A N 1
ATOM 2426 C CA . VAL A 1 306 ? -1.767 -6.552 -18.629 1.00 95.50 306 VAL A CA 1
ATOM 2427 C C . VAL A 1 306 ? -3.121 -6.563 -19.338 1.00 95.50 306 VAL A C 1
ATOM 2429 O O . VAL A 1 306 ? -3.174 -6.360 -20.552 1.00 95.50 306 VAL A O 1
ATOM 2432 N N . MET A 1 307 ? -4.221 -6.756 -18.607 1.00 94.94 307 MET A N 1
ATOM 2433 C CA . MET A 1 307 ? -5.572 -6.792 -19.184 1.00 94.94 307 MET A CA 1
ATOM 2434 C C . MET A 1 307 ? -5.979 -5.442 -19.789 1.00 94.94 307 MET A C 1
ATOM 2436 O O . MET A 1 307 ? -6.586 -5.396 -20.861 1.00 94.94 307 MET A O 1
ATOM 2440 N N . LEU A 1 308 ? -5.580 -4.329 -19.166 1.00 93.81 308 LEU A N 1
ATOM 2441 C CA . LEU A 1 308 ? -5.795 -2.986 -19.703 1.00 93.81 308 LEU A CA 1
ATOM 2442 C C . LEU A 1 308 ? -5.033 -2.765 -21.016 1.00 93.81 308 LEU A C 1
ATOM 2444 O O . LEU A 1 308 ? -5.623 -2.247 -21.968 1.00 93.81 308 LEU A O 1
ATOM 2448 N N . LYS A 1 309 ? -3.757 -3.176 -21.082 1.00 91.19 309 LYS A N 1
ATOM 2449 C CA . LYS A 1 309 ? -2.893 -3.025 -22.269 1.00 91.19 309 LYS A CA 1
ATOM 2450 C C . LYS A 1 309 ? -3.271 -3.948 -23.422 1.00 91.19 309 LYS A C 1
ATOM 2452 O O . LYS A 1 309 ? -3.145 -3.559 -24.574 1.00 91.19 309 LYS A O 1
ATOM 2457 N N . THR A 1 310 ? -3.750 -5.148 -23.117 1.00 90.38 310 THR A N 1
ATOM 2458 C CA . THR A 1 310 ? -4.179 -6.136 -24.122 1.00 90.38 310 THR A CA 1
ATOM 2459 C C . THR A 1 310 ? -5.636 -5.962 -24.550 1.00 90.38 310 THR A C 1
ATOM 2461 O O . THR A 1 310 ? -6.144 -6.770 -25.324 1.00 90.38 310 THR A O 1
ATOM 2464 N N . HIS A 1 311 ? -6.306 -4.903 -24.078 1.00 88.81 311 HIS A N 1
ATOM 2465 C CA . HIS A 1 311 ? -7.704 -4.600 -24.386 1.00 88.81 311 HIS A CA 1
ATOM 2466 C C . HIS A 1 311 ? -8.652 -5.773 -24.082 1.00 88.81 311 HIS A C 1
ATOM 2468 O O . HIS A 1 311 ? -9.526 -6.108 -24.881 1.00 88.81 311 HIS A O 1
ATOM 2474 N N . ALA A 1 312 ? -8.477 -6.394 -22.911 1.00 89.94 312 ALA A N 1
ATOM 2475 C CA . ALA A 1 312 ? -9.376 -7.427 -22.412 1.00 89.94 312 ALA A CA 1
ATOM 2476 C C . ALA A 1 312 ? -10.829 -6.926 -22.273 1.00 89.94 312 ALA A C 1
ATOM 2478 O O . ALA A 1 312 ? -11.103 -5.721 -22.290 1.00 89.94 312 ALA A O 1
ATOM 2479 N N . GLN A 1 313 ? -11.759 -7.876 -22.132 1.00 90.31 313 GLN A N 1
ATOM 2480 C CA . GLN A 1 313 ? -13.187 -7.591 -21.971 1.00 90.31 313 GLN A CA 1
ATOM 2481 C C . GLN A 1 313 ? -13.446 -6.756 -20.713 1.00 90.31 313 GLN A C 1
ATOM 2483 O O . GLN A 1 313 ? -12.757 -6.909 -19.703 1.00 90.31 313 GLN A O 1
ATOM 2488 N N . ARG A 1 314 ? -14.452 -5.877 -20.775 1.00 87.94 314 ARG A N 1
ATOM 2489 C CA . ARG A 1 314 ? -14.769 -4.938 -19.691 1.00 87.94 314 ARG A CA 1
ATOM 2490 C C . ARG A 1 314 ? -15.093 -5.676 -18.395 1.00 87.94 314 ARG A C 1
ATOM 2492 O O . ARG A 1 314 ? -14.579 -5.305 -17.353 1.00 87.94 314 ARG A O 1
ATOM 2499 N N . GLU A 1 315 ? -15.867 -6.750 -18.480 1.00 88.25 315 GLU A N 1
ATOM 2500 C CA . GLU A 1 315 ? -16.281 -7.562 -17.335 1.00 88.25 315 GLU A CA 1
ATOM 2501 C C . GLU A 1 315 ? -15.079 -8.199 -16.624 1.00 88.25 315 GLU A C 1
ATOM 2503 O O . GLU A 1 315 ? -15.057 -8.288 -15.401 1.00 88.25 315 GLU A O 1
ATOM 2508 N N . GLU A 1 316 ? -14.060 -8.619 -17.385 1.00 91.19 316 GLU A N 1
ATOM 2509 C CA . GLU A 1 316 ? -12.816 -9.161 -16.828 1.00 91.19 316 GLU A CA 1
ATOM 2510 C C . GLU A 1 316 ? -12.018 -8.069 -16.110 1.00 91.19 316 GLU A C 1
ATOM 2512 O O . GLU A 1 316 ? -11.538 -8.298 -15.008 1.00 91.19 316 GLU A O 1
ATOM 2517 N N . VAL A 1 317 ? -11.894 -6.882 -16.708 1.00 93.31 317 VAL A N 1
ATOM 2518 C CA . VAL A 1 317 ? -11.152 -5.756 -16.121 1.00 93.31 317 VAL A CA 1
ATOM 2519 C C . VAL A 1 317 ? -11.830 -5.241 -14.848 1.00 93.31 317 VAL A C 1
ATOM 2521 O O . VAL A 1 317 ? -11.145 -5.016 -13.851 1.00 93.31 317 VAL A O 1
ATOM 2524 N N . ASP A 1 318 ? -13.154 -5.087 -14.875 1.00 90.12 318 ASP A N 1
ATOM 2525 C CA . ASP A 1 318 ? -13.948 -4.595 -13.747 1.00 90.12 318 ASP A CA 1
ATOM 2526 C C . ASP A 1 318 ? -13.810 -5.547 -12.549 1.00 90.12 318 ASP A C 1
ATOM 2528 O O . ASP A 1 318 ? -13.386 -5.119 -11.479 1.00 90.12 318 ASP A O 1
ATOM 2532 N N . ALA A 1 319 ? -13.985 -6.857 -12.769 1.00 90.69 319 ALA A N 1
ATOM 2533 C CA . ALA A 1 319 ? -13.871 -7.878 -11.724 1.00 90.69 319 ALA A CA 1
ATOM 2534 C C . ALA A 1 319 ? -12.488 -7.936 -11.045 1.00 90.69 319 ALA A C 1
ATOM 2536 O O . ALA A 1 319 ? -12.384 -8.371 -9.896 1.00 90.69 319 ALA A O 1
ATOM 2537 N N . ILE A 1 320 ? -11.418 -7.537 -11.742 1.00 95.06 320 ILE A N 1
ATOM 2538 C CA . ILE A 1 320 ? -10.065 -7.446 -11.170 1.00 95.06 320 ILE A CA 1
ATOM 2539 C C . ILE A 1 320 ? -9.911 -6.154 -10.359 1.00 95.06 320 ILE A C 1
ATOM 2541 O O . ILE A 1 320 ? -9.355 -6.168 -9.258 1.00 95.06 320 ILE A O 1
ATOM 2545 N N . ALA A 1 321 ? -10.394 -5.031 -10.899 1.00 92.88 321 ALA A N 1
ATOM 2546 C CA . ALA A 1 321 ? -10.338 -3.740 -10.224 1.00 92.88 321 ALA A CA 1
ATOM 2547 C C . ALA A 1 321 ? -11.142 -3.758 -8.915 1.00 92.88 321 ALA A C 1
ATOM 2549 O O . ALA A 1 321 ? -10.648 -3.272 -7.900 1.00 92.88 321 ALA A O 1
ATOM 2550 N N . ASP A 1 322 ? -12.318 -4.386 -8.913 1.00 87.94 322 ASP A N 1
ATOM 2551 C CA . ASP A 1 322 ? -13.158 -4.546 -7.723 1.00 87.94 322 ASP A CA 1
ATOM 2552 C C . ASP A 1 322 ? -12.424 -5.280 -6.598 1.00 87.94 322 ASP A C 1
ATOM 2554 O O . ASP A 1 322 ? -12.429 -4.836 -5.448 1.00 87.94 322 ASP A O 1
ATOM 2558 N N . TRP A 1 323 ? -11.734 -6.377 -6.933 1.00 90.56 323 TRP A N 1
ATOM 2559 C CA . TRP A 1 323 ? -10.968 -7.126 -5.941 1.00 90.56 323 TRP A CA 1
ATOM 2560 C C . TRP A 1 323 ? -9.848 -6.281 -5.332 1.00 90.56 323 TRP A C 1
ATOM 2562 O O . TRP A 1 323 ? -9.650 -6.316 -4.119 1.00 90.56 323 TRP A O 1
ATOM 2572 N N . LEU A 1 324 ? -9.127 -5.505 -6.152 1.00 92.12 324 LEU A N 1
ATOM 2573 C CA . LEU A 1 324 ? -8.058 -4.624 -5.674 1.00 92.12 324 LEU A CA 1
ATOM 2574 C C . LEU A 1 324 ? -8.603 -3.529 -4.758 1.00 92.12 324 LEU A C 1
ATOM 2576 O O . LEU A 1 324 ? -8.047 -3.307 -3.689 1.00 92.12 324 LEU A O 1
ATOM 2580 N N . VAL A 1 325 ? -9.704 -2.872 -5.124 1.00 89.19 325 VAL A N 1
ATOM 2581 C CA . VAL A 1 325 ? -10.313 -1.834 -4.274 1.00 89.19 325 VAL A CA 1
ATOM 2582 C C . VAL A 1 325 ? -10.741 -2.408 -2.920 1.00 89.19 325 VAL A C 1
ATOM 2584 O O . VAL A 1 325 ? -10.557 -1.757 -1.895 1.00 89.19 325 VAL A O 1
ATOM 2587 N N . ALA A 1 326 ? -11.199 -3.661 -2.894 1.00 84.69 326 ALA A N 1
ATOM 2588 C CA . ALA A 1 326 ? -11.534 -4.394 -1.676 1.00 84.69 326 ALA A CA 1
ATOM 2589 C C . ALA A 1 326 ? -10.322 -4.739 -0.771 1.00 84.69 326 ALA A C 1
ATOM 2591 O O . ALA A 1 326 ? -10.516 -5.066 0.405 1.00 84.69 326 ALA A O 1
ATOM 2592 N N . GLN A 1 327 ? -9.079 -4.681 -1.267 1.00 86.56 327 GLN A N 1
ATOM 2593 C CA . GLN A 1 327 ? -7.868 -4.931 -0.458 1.00 86.56 327 GLN A CA 1
ATOM 2594 C C . GLN A 1 327 ? -7.211 -3.659 0.093 1.00 86.56 327 GLN A C 1
ATOM 2596 O O . GLN A 1 327 ? -6.146 -3.734 0.703 1.00 86.56 327 GLN A O 1
ATOM 2601 N N . ARG A 1 328 ? -7.801 -2.490 -0.150 1.00 85.88 328 ARG A N 1
ATOM 2602 C CA . ARG A 1 328 ? -7.196 -1.208 0.202 1.00 85.88 328 ARG A CA 1
ATOM 2603 C C . ARG A 1 328 ? -7.294 -0.913 1.699 1.00 85.88 328 ARG A C 1
ATOM 2605 O O . ARG A 1 328 ? -8.294 -1.250 2.328 1.00 85.88 328 ARG A O 1
ATOM 2612 N N . ASN A 1 329 ? -6.266 -0.273 2.249 1.00 84.94 329 ASN A N 1
ATOM 2613 C CA . ASN A 1 329 ? -6.231 0.164 3.642 1.00 84.94 329 ASN A CA 1
ATOM 2614 C C . ASN A 1 329 ? -6.959 1.513 3.840 1.00 84.94 329 ASN A C 1
ATOM 2616 O O . ASN A 1 329 ? -7.298 2.207 2.876 1.00 84.94 329 ASN A O 1
ATOM 2620 N N . GLU A 1 330 ? -7.163 1.901 5.101 1.00 78.00 330 GLU A N 1
ATOM 2621 C CA . GLU A 1 330 ? -7.809 3.165 5.499 1.00 78.00 330 GLU A CA 1
ATOM 2622 C C . GLU A 1 330 ? -7.071 4.422 5.011 1.00 78.00 330 GLU A C 1
ATOM 2624 O O . GLU A 1 330 ? -7.689 5.453 4.747 1.00 78.00 330 GLU A O 1
ATOM 2629 N N . ASN A 1 331 ? -5.751 4.331 4.837 1.00 83.06 331 ASN A N 1
ATOM 2630 C CA . ASN A 1 331 ? -4.906 5.436 4.403 1.00 83.06 331 ASN A CA 1
ATOM 2631 C C . ASN A 1 331 ? -4.894 5.599 2.872 1.00 83.06 331 ASN A C 1
ATOM 2633 O O . ASN A 1 331 ? -4.400 6.606 2.364 1.00 83.06 331 ASN A O 1
ATOM 2637 N N . GLY A 1 332 ? -5.505 4.674 2.128 1.00 82.50 332 GLY A N 1
ATOM 2638 C CA . GLY A 1 332 ? -5.605 4.696 0.671 1.00 82.50 332 GLY A CA 1
ATOM 2639 C C . GLY A 1 332 ? -4.474 3.967 -0.060 1.00 82.50 332 GLY A C 1
ATOM 2640 O O . GLY A 1 332 ? -4.445 3.992 -1.292 1.00 82.50 332 GLY A O 1
ATOM 2641 N N . ALA A 1 333 ? -3.569 3.289 0.641 1.00 87.81 333 ALA A N 1
ATOM 2642 C CA . ALA A 1 333 ? -2.589 2.377 0.051 1.00 87.81 333 ALA A CA 1
ATOM 2643 C C . ALA A 1 333 ? -2.926 0.915 0.389 1.00 87.81 333 ALA A C 1
ATOM 2645 O O . ALA A 1 333 ? -4.087 0.574 0.617 1.00 87.81 333 ALA A O 1
ATOM 2646 N N . PHE A 1 334 ? -1.934 0.037 0.327 1.00 90.50 334 PHE A N 1
ATOM 2647 C CA . PHE A 1 334 ? -2.060 -1.394 0.571 1.00 90.50 334 PHE A CA 1
ATOM 2648 C C . PHE A 1 334 ? -1.100 -1.797 1.698 1.00 90.50 334 PHE A C 1
ATOM 2650 O O . PHE A 1 334 ? -0.959 -1.053 2.668 1.00 90.50 334 PHE A O 1
ATOM 2657 N N . ILE A 1 335 ? -0.491 -2.978 1.629 1.00 86.88 335 ILE A N 1
ATOM 2658 C CA . ILE A 1 335 ? 0.257 -3.550 2.752 1.00 86.88 335 ILE A CA 1
ATOM 2659 C C . ILE A 1 335 ? 1.684 -3.009 2.780 1.00 86.88 335 ILE A C 1
ATOM 2661 O O . ILE A 1 335 ? 2.151 -2.572 3.826 1.00 86.88 335 ILE A O 1
ATOM 2665 N N . GLY A 1 336 ? 2.371 -3.029 1.640 1.00 86.62 336 GLY A N 1
ATOM 2666 C CA . GLY A 1 336 ? 3.750 -2.573 1.497 1.00 86.62 336 GLY A CA 1
ATOM 2667 C C . GLY A 1 336 ? 3.900 -1.450 0.473 1.00 86.62 336 GLY A C 1
ATOM 2668 O O . GLY A 1 336 ? 2.932 -0.872 -0.027 1.00 86.62 336 GLY A O 1
ATOM 2669 N N . ALA A 1 337 ? 5.146 -1.112 0.145 1.00 88.44 337 ALA A N 1
ATOM 2670 C CA . ALA A 1 337 ? 5.436 -0.080 -0.846 1.00 88.44 337 ALA A CA 1
ATOM 2671 C C . ALA A 1 337 ? 5.175 -0.564 -2.283 1.00 88.44 337 ALA A C 1
ATOM 2673 O O . ALA A 1 337 ? 4.548 0.140 -3.078 1.00 88.44 337 ALA A O 1
ATOM 2674 N N . MET A 1 338 ? 5.652 -1.765 -2.626 1.00 90.31 338 MET A N 1
ATOM 2675 C CA . MET A 1 338 ? 5.662 -2.269 -4.006 1.00 90.31 338 MET A CA 1
ATOM 2676 C C . MET A 1 338 ? 4.273 -2.660 -4.517 1.00 90.31 338 MET A C 1
ATOM 2678 O O . MET A 1 338 ? 3.894 -2.280 -5.628 1.00 90.31 338 MET A O 1
ATOM 2682 N N . ASP A 1 339 ? 3.487 -3.356 -3.697 1.00 93.25 339 ASP A N 1
ATOM 2683 C CA . ASP A 1 339 ? 2.085 -3.670 -3.972 1.00 93.25 339 ASP A CA 1
ATOM 2684 C C . ASP A 1 339 ? 1.247 -2.393 -4.065 1.00 93.25 339 ASP A C 1
ATOM 2686 O O . ASP A 1 339 ? 0.476 -2.248 -5.015 1.00 93.25 339 ASP A O 1
ATOM 2690 N N . SER A 1 340 ? 1.470 -1.421 -3.173 1.00 93.88 340 SER A N 1
ATOM 2691 C CA . SER A 1 340 ? 0.797 -0.120 -3.244 1.00 93.88 340 SER A CA 1
ATOM 2692 C C . SER A 1 340 ? 1.119 0.634 -4.529 1.00 93.88 340 SER A C 1
ATOM 2694 O O . SER A 1 340 ? 0.219 1.139 -5.201 1.00 93.88 340 SER A O 1
ATOM 2696 N N . MET A 1 341 ? 2.393 0.690 -4.919 1.00 93.44 341 MET A N 1
ATOM 2697 C CA . MET A 1 341 ? 2.805 1.326 -6.169 1.00 93.44 341 MET A CA 1
ATOM 2698 C C . MET A 1 341 ? 2.152 0.669 -7.383 1.00 93.44 341 MET A C 1
ATOM 2700 O O . MET A 1 341 ? 1.604 1.374 -8.234 1.00 93.44 341 MET A O 1
ATOM 2704 N N . ALA A 1 342 ? 2.196 -0.663 -7.466 1.00 95.81 342 ALA A N 1
ATOM 2705 C CA . ALA A 1 342 ? 1.619 -1.404 -8.579 1.00 95.81 342 ALA A CA 1
ATOM 2706 C C . ALA A 1 342 ? 0.094 -1.233 -8.633 1.00 95.81 342 ALA A C 1
ATOM 2708 O O . ALA A 1 342 ? -0.454 -0.907 -9.689 1.00 95.81 342 ALA A O 1
ATOM 2709 N N . ALA A 1 343 ? -0.595 -1.405 -7.503 1.00 96.38 343 ALA A N 1
ATOM 2710 C CA . ALA A 1 343 ? -2.049 -1.339 -7.428 1.00 96.38 343 ALA A CA 1
ATOM 2711 C C . ALA A 1 343 ? -2.579 0.063 -7.734 1.00 96.38 343 ALA A C 1
ATOM 2713 O O . ALA A 1 343 ? -3.520 0.197 -8.513 1.00 96.38 343 ALA A O 1
ATOM 2714 N N . ILE A 1 344 ? -1.943 1.122 -7.227 1.00 95.88 344 ILE A N 1
ATOM 2715 C CA . ILE A 1 344 ? -2.354 2.499 -7.529 1.00 95.88 344 ILE A CA 1
ATOM 2716 C C . ILE A 1 344 ? -2.005 2.894 -8.967 1.00 95.88 344 ILE A C 1
ATOM 2718 O O . ILE A 1 344 ? -2.802 3.568 -9.627 1.00 95.88 344 ILE A O 1
ATOM 2722 N N . GLN A 1 345 ? -0.888 2.412 -9.524 1.00 95.69 345 GLN A N 1
ATOM 2723 C CA . GLN A 1 345 ? -0.616 2.557 -10.958 1.00 95.69 345 GLN A CA 1
ATOM 2724 C C . GLN A 1 345 ? -1.704 1.866 -11.806 1.00 95.69 345 GLN A C 1
ATOM 2726 O O . GLN A 1 345 ? -2.149 2.416 -12.815 1.00 95.69 345 GLN A O 1
ATOM 2731 N N . ALA A 1 346 ? -2.158 0.678 -11.404 1.00 96.94 346 ALA A N 1
ATOM 2732 C CA . ALA A 1 346 ? -3.185 -0.076 -12.117 1.00 96.94 346 ALA A CA 1
ATOM 2733 C C . ALA A 1 346 ? -4.574 0.576 -12.008 1.00 96.94 346 ALA A C 1
ATOM 2735 O O . ALA A 1 346 ? -5.231 0.816 -13.024 1.00 96.94 346 ALA A O 1
ATOM 2736 N N . LEU A 1 347 ? -4.996 0.927 -10.791 1.00 95.50 347 LEU A N 1
ATOM 2737 C CA . LEU A 1 347 ? -6.291 1.547 -10.508 1.00 95.50 347 LEU A CA 1
ATOM 2738 C C . LEU A 1 347 ? -6.409 2.956 -11.103 1.00 95.50 347 LEU A C 1
ATOM 2740 O O . LEU A 1 347 ? -7.496 3.342 -11.536 1.00 95.50 347 LEU A O 1
ATOM 2744 N N . SER A 1 348 ? -5.310 3.714 -11.190 1.00 94.75 348 SER A N 1
ATOM 2745 C CA . SER A 1 348 ? -5.307 5.022 -11.862 1.00 94.75 348 SER A CA 1
ATOM 2746 C C . SER A 1 348 ? -5.523 4.884 -13.369 1.00 94.75 348 SER A C 1
ATOM 2748 O O . SER A 1 348 ? -6.371 5.579 -13.931 1.00 94.75 348 SER A O 1
ATOM 2750 N N . GLN A 1 349 ? -4.834 3.946 -14.027 1.00 94.25 349 GLN A N 1
ATOM 2751 C CA . GLN A 1 349 ? -5.046 3.669 -15.453 1.00 94.25 349 GLN A CA 1
ATOM 2752 C C . GLN A 1 349 ? -6.453 3.129 -15.732 1.00 94.25 349 GLN A C 1
ATOM 2754 O O . GLN A 1 349 ? -7.093 3.560 -16.694 1.00 94.25 349 GLN A O 1
ATOM 2759 N N . TYR A 1 350 ? -6.953 2.230 -14.881 1.00 93.38 350 TYR A N 1
ATOM 2760 C CA . TYR A 1 350 ? -8.329 1.737 -14.944 1.00 93.38 350 TYR A CA 1
ATOM 2761 C C . TYR A 1 350 ? -9.342 2.887 -14.853 1.00 93.38 350 TYR A C 1
ATOM 2763 O O . TYR A 1 350 ? -10.206 3.028 -15.722 1.00 93.38 350 TYR A O 1
ATOM 2771 N N . SER A 1 351 ? -9.187 3.755 -13.852 1.00 90.75 351 SER A N 1
ATOM 2772 C CA . SER A 1 351 ? -10.099 4.875 -13.609 1.00 90.75 351 SER A CA 1
ATOM 2773 C C . SER A 1 351 ? -10.080 5.893 -14.754 1.00 90.75 351 SER A C 1
ATOM 2775 O O . SER A 1 351 ? -11.138 6.360 -15.173 1.00 90.75 351 SER A O 1
ATOM 2777 N N . LEU A 1 352 ? -8.908 6.191 -15.334 1.00 90.12 352 LEU A N 1
ATOM 2778 C CA . LEU A 1 352 ? -8.803 7.059 -16.519 1.00 90.12 352 LEU A CA 1
ATOM 2779 C C . LEU A 1 352 ? -9.514 6.459 -17.724 1.00 90.12 352 LEU A C 1
ATOM 2781 O O . LEU A 1 352 ? -10.266 7.155 -18.404 1.00 90.12 352 LEU A O 1
ATOM 2785 N N . LYS A 1 353 ? -9.300 5.164 -17.982 1.00 89.00 353 LYS A N 1
ATOM 2786 C CA . LYS A 1 353 ? -9.953 4.465 -19.090 1.00 89.00 353 LYS A CA 1
ATOM 2787 C C . LYS A 1 353 ? -11.476 4.525 -18.946 1.00 89.00 353 LYS A C 1
ATOM 2789 O O . LYS A 1 353 ? -12.154 4.913 -19.893 1.00 89.00 353 LYS A O 1
ATOM 2794 N N . LYS A 1 354 ? -12.004 4.242 -17.750 1.00 85.94 354 LYS A N 1
ATOM 2795 C CA . LYS A 1 354 ? -13.443 4.327 -17.447 1.00 85.94 354 LYS A CA 1
ATOM 2796 C C . LYS A 1 354 ? -14.011 5.730 -17.644 1.00 85.94 354 LYS A C 1
ATOM 2798 O O . LYS A 1 354 ? -15.049 5.878 -18.285 1.00 85.94 354 LYS A O 1
ATOM 2803 N N . ARG A 1 355 ? -13.326 6.765 -17.146 1.00 82.56 355 ARG A N 1
ATOM 2804 C CA . ARG A 1 355 ? -13.762 8.162 -17.318 1.00 82.56 355 ARG A CA 1
ATOM 2805 C C . ARG A 1 355 ? -13.811 8.578 -18.784 1.00 82.56 355 ARG A C 1
ATOM 2807 O O . ARG A 1 355 ? -14.793 9.187 -19.203 1.00 82.56 355 ARG A O 1
ATOM 2814 N N . ASN A 1 356 ? -12.782 8.221 -19.549 1.00 81.62 356 ASN A N 1
ATOM 2815 C CA . ASN A 1 356 ? -12.678 8.574 -20.962 1.00 81.62 356 ASN A CA 1
ATOM 2816 C C . ASN A 1 356 ? -13.725 7.854 -21.822 1.00 81.62 356 ASN A C 1
ATOM 2818 O O . ASN A 1 356 ? -14.255 8.449 -22.755 1.00 81.62 356 ASN A O 1
ATOM 2822 N N . GLU A 1 357 ? -14.038 6.593 -21.515 1.00 77.81 357 GLU A N 1
ATOM 2823 C CA . GLU A 1 357 ? -15.049 5.820 -22.248 1.00 77.81 357 GLU A CA 1
ATOM 2824 C C . GLU A 1 357 ? -16.486 6.278 -21.957 1.00 77.81 357 GLU A C 1
ATOM 2826 O O . GLU A 1 357 ? -17.331 6.231 -22.849 1.00 77.81 357 GLU A O 1
ATOM 2831 N N . GLU A 1 358 ? -16.787 6.689 -20.721 1.00 68.44 358 GLU A N 1
ATOM 2832 C CA . GLU A 1 358 ? -18.164 6.964 -20.286 1.00 68.44 358 GLU A CA 1
ATOM 2833 C C . GLU A 1 358 ? -18.533 8.466 -20.269 1.00 68.44 358 GLU A C 1
ATOM 2835 O O . GLU A 1 358 ? -19.700 8.791 -20.047 1.00 68.44 358 GLU A O 1
ATOM 2840 N N . THR A 1 359 ? -17.592 9.395 -20.513 1.00 65.38 359 THR A N 1
ATOM 2841 C CA . THR A 1 359 ? -17.804 10.865 -20.415 1.00 65.38 359 THR A CA 1
ATOM 2842 C C . THR A 1 359 ? -18.544 11.263 -19.129 1.00 65.38 359 THR A C 1
ATOM 2844 O O . THR A 1 359 ? -19.576 11.930 -19.144 1.00 65.38 359 THR A O 1
ATOM 2847 N N . VAL A 1 360 ? -18.056 10.757 -17.996 1.00 65.75 360 VAL A N 1
ATOM 2848 C CA . VAL A 1 360 ? -18.726 10.869 -16.694 1.00 65.75 360 VAL A CA 1
ATOM 2849 C C . VAL A 1 360 ? -18.309 12.159 -15.995 1.00 65.75 360 VAL A C 1
ATOM 2851 O O . VAL A 1 360 ? -17.225 12.222 -15.414 1.00 65.75 360 VAL A O 1
ATOM 2854 N N . GLU A 1 361 ? -19.187 13.163 -15.998 1.00 78.25 361 GLU A N 1
ATOM 2855 C CA . GLU A 1 361 ? -19.159 14.193 -14.955 1.00 78.25 361 GLU A CA 1
ATOM 2856 C C . GLU A 1 361 ? -19.633 13.576 -13.637 1.00 78.25 361 GLU A C 1
ATOM 2858 O O . GLU A 1 361 ? -20.598 12.806 -13.606 1.00 78.25 361 GLU A O 1
ATOM 2863 N N . ILE A 1 362 ? -18.921 13.875 -12.551 1.00 85.00 362 ILE A N 1
ATOM 2864 C CA . ILE A 1 362 ? -19.251 13.353 -11.225 1.00 85.00 362 ILE A CA 1
ATOM 2865 C C . ILE A 1 362 ? -20.463 14.124 -10.684 1.00 85.00 362 ILE A C 1
ATOM 2867 O O . ILE A 1 362 ? -20.375 15.328 -10.452 1.00 85.00 362 ILE A O 1
ATOM 2871 N N . ASP A 1 363 ? -21.566 13.415 -10.450 1.00 88.81 363 ASP A N 1
ATOM 2872 C CA . ASP A 1 363 ? -22.721 13.844 -9.652 1.00 88.81 363 ASP A CA 1
ATOM 2873 C C . ASP A 1 363 ? -23.231 12.625 -8.874 1.00 88.81 363 ASP A C 1
ATOM 2875 O O . ASP A 1 363 ? -24.015 11.815 -9.376 1.00 88.81 363 ASP A O 1
ATOM 2879 N N . LEU A 1 364 ? -22.709 12.449 -7.661 1.00 88.88 364 LEU A N 1
ATOM 2880 C CA . LEU A 1 364 ? -23.019 11.323 -6.784 1.00 88.88 364 LEU A CA 1
ATOM 2881 C C . LEU A 1 364 ? -23.721 11.823 -5.528 1.00 88.88 364 LEU A C 1
ATOM 2883 O O . LEU A 1 364 ? -23.244 12.735 -4.862 1.00 88.88 364 LEU A O 1
ATOM 2887 N N . SER A 1 365 ? -24.812 11.179 -5.142 1.00 90.31 365 SER A N 1
ATOM 2888 C CA . SER A 1 365 ? -25.408 11.316 -3.813 1.00 90.31 365 SER A CA 1
ATOM 2889 C C . SER A 1 365 ? -25.233 10.012 -3.049 1.00 90.31 365 SER A C 1
ATOM 2891 O O . SER A 1 365 ? -25.551 8.960 -3.594 1.00 90.31 365 SER A O 1
ATOM 2893 N N . CYS A 1 366 ? -24.758 10.068 -1.810 1.00 89.94 366 CYS A N 1
ATOM 2894 C CA . CYS A 1 366 ? -24.580 8.915 -0.933 1.00 89.94 366 CYS A CA 1
ATOM 2895 C C . CYS A 1 366 ? -25.316 9.172 0.382 1.00 89.94 366 CYS A C 1
ATOM 2897 O O . CYS A 1 366 ? -25.008 10.131 1.083 1.00 89.94 366 CYS A O 1
ATOM 2899 N N . ASN A 1 367 ? -26.291 8.329 0.704 1.00 90.00 367 ASN A N 1
ATOM 2900 C CA . ASN A 1 367 ? -27.036 8.381 1.952 1.00 90.00 367 ASN A CA 1
ATOM 2901 C C . ASN A 1 367 ? -26.644 7.191 2.816 1.00 90.00 367 ASN A C 1
ATOM 2903 O O . ASN A 1 367 ? -26.935 6.050 2.467 1.00 90.00 367 ASN A O 1
ATOM 2907 N N . VAL A 1 368 ? -26.029 7.475 3.954 1.00 88.25 368 VAL A N 1
ATOM 2908 C CA . VAL A 1 368 ? -25.619 6.483 4.940 1.00 88.25 368 VAL A CA 1
ATOM 2909 C C . VAL A 1 368 ? -26.608 6.514 6.093 1.00 88.25 368 VAL A C 1
ATOM 2911 O O . VAL A 1 368 ? -26.778 7.548 6.738 1.00 88.25 368 VAL A O 1
ATOM 2914 N N . SER A 1 369 ? -27.270 5.393 6.347 1.00 87.12 369 SER A N 1
ATOM 2915 C CA . SER A 1 369 ? -28.258 5.250 7.411 1.00 87.12 369 SER A CA 1
ATOM 2916 C C . SER A 1 369 ? -27.813 4.204 8.421 1.00 87.12 369 SER A C 1
ATOM 2918 O O . SER A 1 369 ? -27.478 3.083 8.049 1.00 87.12 369 SER A O 1
ATOM 2920 N N . SER A 1 370 ? -27.851 4.568 9.700 1.00 82.44 370 SER A N 1
ATOM 2921 C CA . SER A 1 370 ? -27.572 3.671 10.821 1.00 82.44 370 SER A CA 1
ATOM 2922 C C . SER A 1 370 ? -28.723 3.723 11.825 1.00 82.44 370 SER A C 1
ATOM 2924 O O . SER A 1 370 ? -29.371 4.762 12.014 1.00 82.44 370 SER A O 1
ATOM 2926 N N . GLU A 1 371 ? -29.004 2.584 12.445 1.00 73.06 371 GLU A N 1
ATOM 2927 C CA . GLU A 1 371 ? -30.026 2.449 13.472 1.00 73.06 371 GLU A CA 1
ATOM 2928 C C . GLU A 1 371 ? -29.436 2.816 14.844 1.00 73.06 371 GLU A C 1
ATOM 2930 O O . GLU A 1 371 ? -28.392 2.305 15.245 1.00 73.06 371 GLU A O 1
ATOM 2935 N N . ARG A 1 372 ? -30.084 3.746 15.560 1.00 66.62 372 ARG A N 1
ATOM 2936 C CA . ARG A 1 372 ? -29.756 4.108 16.949 1.00 66.62 372 ARG A CA 1
ATOM 2937 C C . ARG A 1 372 ? -30.945 3.845 17.854 1.00 66.62 372 ARG A C 1
ATOM 2939 O O . ARG A 1 372 ? -32.093 3.925 17.422 1.00 66.62 372 ARG A O 1
ATOM 2946 N N . VAL A 1 373 ? -30.662 3.701 19.147 1.00 54.97 373 VAL A N 1
ATOM 2947 C CA . VAL A 1 373 ? -31.671 3.655 20.222 1.00 54.97 373 VAL A CA 1
ATOM 2948 C C . VAL A 1 373 ? -32.613 4.874 20.181 1.00 54.97 373 VAL A C 1
ATOM 2950 O O . VAL A 1 373 ? -33.784 4.768 20.532 1.00 54.97 373 VAL A O 1
ATOM 2953 N N . THR A 1 374 ? -32.138 6.032 19.705 1.00 56.81 374 THR A N 1
ATOM 2954 C CA . THR A 1 374 ? -32.910 7.285 19.605 1.00 56.81 374 THR A CA 1
ATOM 2955 C C . THR A 1 374 ? -33.630 7.493 18.264 1.00 56.81 374 THR A C 1
ATOM 2957 O O . THR A 1 374 ? -34.284 8.521 18.085 1.00 56.81 374 THR A O 1
ATOM 2960 N N . GLY A 1 375 ? -33.540 6.539 17.330 1.00 67.69 375 GLY A N 1
ATOM 2961 C CA . GLY A 1 375 ? -34.132 6.610 15.991 1.00 67.69 375 GLY A CA 1
ATOM 2962 C C . GLY A 1 375 ? -33.101 6.508 14.861 1.00 67.69 375 GLY A C 1
ATOM 2963 O O . GLY A 1 375 ? -31.896 6.606 15.075 1.00 67.69 375 GLY A O 1
ATOM 2964 N N . ARG A 1 376 ? -33.574 6.299 13.627 1.00 76.25 376 ARG A N 1
ATOM 2965 C CA . ARG A 1 376 ? -32.713 6.156 12.441 1.00 76.25 376 ARG A CA 1
ATOM 2966 C C . ARG A 1 376 ? -31.990 7.469 12.137 1.00 76.25 376 ARG A C 1
ATOM 2968 O O . ARG A 1 376 ? -32.633 8.479 11.853 1.00 76.25 376 ARG A O 1
ATOM 2975 N N . GLN A 1 377 ? -30.660 7.443 12.144 1.00 77.06 377 GLN A N 1
ATOM 2976 C CA . GLN A 1 377 ? -29.831 8.583 11.762 1.00 77.06 377 GLN A CA 1
ATOM 2977 C C . GLN A 1 377 ? -29.369 8.410 10.318 1.00 77.06 377 GLN A C 1
ATOM 2979 O O . GLN A 1 377 ? -28.837 7.366 9.953 1.00 77.06 377 GLN A O 1
ATOM 2984 N N . THR A 1 378 ? -29.602 9.425 9.485 1.00 84.69 378 THR A N 1
ATOM 2985 C CA . THR A 1 378 ? -29.218 9.421 8.067 1.00 84.69 378 THR A CA 1
ATOM 2986 C C . THR A 1 378 ? -28.286 10.587 7.777 1.00 84.69 378 THR A C 1
ATOM 2988 O O . THR A 1 378 ? -28.616 11.736 8.067 1.00 84.69 378 THR A O 1
ATOM 2991 N N . HIS A 1 379 ? -27.134 10.290 7.185 1.00 87.75 379 HIS A N 1
ATOM 2992 C CA . HIS A 1 379 ? -26.167 11.265 6.703 1.00 87.75 379 HIS A CA 1
ATOM 2993 C C . HIS A 1 379 ? -26.146 11.261 5.181 1.00 87.75 379 HIS A C 1
ATOM 2995 O O . HIS A 1 379 ? -25.966 10.215 4.565 1.00 87.75 379 HIS A O 1
ATOM 3001 N N . SER A 1 380 ? -26.318 12.435 4.581 1.00 89.81 380 SER A N 1
ATOM 3002 C CA . SER A 1 380 ? -26.319 12.602 3.130 1.00 89.81 380 SER A CA 1
ATOM 3003 C C . SER A 1 380 ? -25.070 13.341 2.673 1.00 89.81 380 SER A C 1
ATOM 3005 O O . SER A 1 380 ? -24.821 14.478 3.073 1.00 89.81 380 SER A O 1
ATOM 3007 N N . PHE A 1 381 ? -24.317 12.711 1.782 1.00 90.88 381 PHE A N 1
ATOM 3008 C CA . PHE A 1 381 ? -23.193 13.288 1.065 1.00 90.88 381 PHE A CA 1
ATOM 3009 C C . PHE A 1 381 ? -23.585 13.529 -0.389 1.00 90.88 381 PHE A C 1
ATOM 3011 O O . PHE A 1 381 ? -24.294 12.730 -0.999 1.00 90.88 381 PHE A O 1
ATOM 3018 N N . LYS A 1 382 ? -23.093 14.621 -0.965 1.00 91.81 382 LYS A N 1
ATOM 3019 C CA . LYS A 1 382 ? -23.187 14.893 -2.401 1.00 91.81 382 LYS A CA 1
ATOM 3020 C C . LYS A 1 382 ? -21.795 15.172 -2.937 1.00 91.81 382 LYS A C 1
ATOM 3022 O O . LYS A 1 382 ? -21.117 15.975 -2.322 1.00 91.81 382 LYS A O 1
ATOM 3027 N N . PHE A 1 383 ? -21.383 14.572 -4.039 1.00 91.69 383 PHE A N 1
ATOM 3028 C CA . PHE A 1 383 ? -20.095 14.820 -4.675 1.00 91.69 383 PHE A CA 1
ATOM 3029 C C . PHE A 1 383 ? -20.308 15.313 -6.098 1.00 91.69 383 PHE A C 1
ATOM 3031 O O . PHE A 1 383 ? -21.145 14.791 -6.830 1.00 91.69 383 PHE A O 1
ATOM 3038 N N . THR A 1 384 ? -19.525 16.310 -6.462 1.00 90.50 384 THR A N 1
ATOM 3039 C CA . THR A 1 384 ? -19.429 16.939 -7.773 1.00 90.50 384 THR A CA 1
ATOM 3040 C C . THR A 1 384 ? -17.986 16.854 -8.268 1.00 90.50 384 THR A C 1
ATOM 3042 O O . THR A 1 384 ? -17.085 16.472 -7.522 1.00 90.50 384 THR A O 1
ATOM 3045 N N . GLN A 1 385 ? -17.724 17.265 -9.509 1.00 86.69 385 GLN A N 1
ATOM 3046 C CA . GLN A 1 385 ? -16.360 17.312 -10.050 1.00 86.69 385 GLN A CA 1
ATOM 3047 C C . GLN A 1 385 ? -15.387 18.148 -9.189 1.00 86.69 385 GLN A C 1
ATOM 3049 O O . GLN A 1 385 ? -14.209 17.819 -9.107 1.00 86.69 385 GLN A O 1
ATOM 3054 N N . GLN A 1 386 ? -15.865 19.215 -8.538 1.00 85.12 386 GLN A N 1
ATOM 3055 C CA . GLN A 1 386 ? -15.013 20.150 -7.787 1.00 85.12 386 GLN A CA 1
ATOM 3056 C C . GLN A 1 386 ? -14.608 19.632 -6.401 1.00 85.12 386 GLN A C 1
ATOM 3058 O O . GLN A 1 386 ? -13.555 20.006 -5.891 1.00 85.12 386 GLN A O 1
ATOM 3063 N N . ASP A 1 387 ? -15.441 18.796 -5.780 1.00 87.12 387 ASP A N 1
ATOM 3064 C CA . ASP A 1 387 ? -15.243 18.279 -4.421 1.00 87.12 387 ASP A CA 1
ATOM 3065 C C . ASP A 1 387 ? -15.065 16.755 -4.379 1.00 87.12 387 ASP A C 1
ATOM 3067 O O . ASP A 1 387 ? -15.065 16.167 -3.301 1.00 87.12 387 ASP A O 1
ATOM 3071 N N . ALA A 1 388 ? -14.862 16.111 -5.532 1.00 85.94 388 ALA A N 1
ATOM 3072 C CA . ALA A 1 388 ? -14.690 14.664 -5.636 1.00 85.94 388 ALA A CA 1
ATOM 3073 C C . ALA A 1 388 ? -13.502 14.129 -4.822 1.00 85.94 388 ALA A C 1
ATOM 3075 O O . ALA A 1 388 ? -13.568 13.025 -4.286 1.00 85.94 388 ALA A O 1
ATOM 3076 N N . THR A 1 389 ? -12.426 14.907 -4.707 1.00 85.31 389 THR A N 1
ATOM 3077 C CA . THR A 1 389 ? -11.219 14.521 -3.960 1.00 85.31 389 THR A CA 1
ATOM 3078 C C . THR A 1 389 ? -11.308 14.863 -2.476 1.00 85.31 389 THR A C 1
ATOM 3080 O O . THR A 1 389 ? -10.439 14.460 -1.712 1.00 85.31 389 THR A O 1
ATOM 3083 N N . SER A 1 390 ? -12.316 15.636 -2.066 1.00 87.50 390 SER A N 1
ATOM 3084 C CA . SER A 1 390 ? -12.462 16.113 -0.693 1.00 87.50 390 SER A CA 1
ATOM 3085 C C . SER A 1 390 ? -13.216 15.084 0.154 1.00 87.50 390 SER A C 1
ATOM 3087 O O . SER A 1 390 ? -14.297 14.645 -0.252 1.00 87.50 390 SER A O 1
ATOM 3089 N N . PRO A 1 391 ? -12.706 14.723 1.345 1.00 89.44 391 PRO A N 1
ATOM 3090 C CA . PRO A 1 391 ? -13.361 13.747 2.204 1.00 89.44 391 PRO A CA 1
ATOM 3091 C C . PRO A 1 391 ? -14.665 14.320 2.763 1.00 89.44 391 PRO A C 1
ATOM 3093 O O . PRO A 1 391 ? -14.707 15.452 3.253 1.00 89.44 391 PRO A O 1
ATOM 3096 N N . LYS A 1 392 ? -15.723 13.511 2.762 1.00 90.75 392 LYS A N 1
ATOM 3097 C CA . LYS A 1 392 ? -16.927 13.755 3.565 1.00 90.75 392 LYS A CA 1
ATOM 3098 C C . LYS A 1 392 ? -17.054 12.635 4.572 1.00 90.75 392 LYS A C 1
ATOM 3100 O O . LYS A 1 392 ? -17.163 11.475 4.184 1.00 90.75 392 LYS A O 1
ATOM 3105 N N . SER A 1 393 ? -16.995 12.985 5.851 1.00 90.12 393 SER A N 1
ATOM 3106 C CA . SER A 1 393 ? -16.874 12.001 6.917 1.00 90.12 393 SER A CA 1
ATOM 3107 C C . SER A 1 393 ? -17.908 12.159 8.020 1.00 90.12 393 SER A C 1
ATOM 3109 O O . SER A 1 393 ? -18.491 13.227 8.221 1.00 90.12 393 SER A O 1
ATOM 3111 N N . VAL A 1 394 ? -18.152 11.053 8.717 1.00 88.69 394 VAL A N 1
ATOM 3112 C CA . VAL A 1 394 ? -19.034 10.963 9.881 1.00 88.69 394 VAL A CA 1
ATOM 3113 C C . VAL A 1 394 ? -18.309 10.174 10.961 1.00 88.69 394 VAL A C 1
ATOM 3115 O O . VAL A 1 394 ? -17.780 9.095 10.706 1.00 88.69 394 VAL A O 1
ATOM 3118 N N . ASN A 1 395 ? -18.310 10.720 12.174 1.00 86.12 395 ASN A N 1
ATOM 3119 C CA . ASN A 1 395 ? -17.706 10.098 13.350 1.00 86.12 395 ASN A CA 1
ATOM 3120 C C . ASN A 1 395 ? -18.785 9.493 14.248 1.00 86.12 395 ASN A C 1
ATOM 3122 O O . ASN A 1 395 ? -19.944 9.919 14.210 1.00 86.12 395 ASN A O 1
ATOM 3126 N N . ASN A 1 396 ? -18.364 8.582 15.125 1.00 80.69 396 ASN A N 1
ATOM 3127 C CA . ASN A 1 396 ? -19.194 7.968 16.161 1.00 80.69 396 ASN A CA 1
ATOM 3128 C C . ASN A 1 396 ? -20.430 7.281 15.569 1.00 80.69 396 ASN A C 1
ATOM 3130 O O . ASN A 1 396 ? -21.548 7.439 16.068 1.00 80.69 396 ASN A O 1
ATOM 3134 N N . VAL A 1 397 ? -20.252 6.564 14.460 1.00 84.25 397 VAL A N 1
ATOM 3135 C CA . VAL A 1 397 ? -21.324 5.737 13.906 1.00 84.25 397 VAL A CA 1
ATOM 3136 C C . VAL A 1 397 ? -21.575 4.574 14.876 1.00 84.25 397 VAL A C 1
ATOM 3138 O O . VAL A 1 397 ? -20.613 3.983 15.356 1.00 84.25 397 VAL A O 1
ATOM 3141 N N . PRO A 1 398 ? -22.835 4.261 15.221 1.00 78.94 398 PRO A N 1
ATOM 3142 C CA . PRO A 1 398 ? -23.145 3.120 16.076 1.00 78.94 398 PRO A CA 1
ATOM 3143 C C . PRO A 1 398 ? -22.648 1.820 15.456 1.00 78.94 398 PRO A C 1
ATOM 3145 O O . PRO A 1 398 ? -22.920 1.545 14.285 1.00 78.94 398 PRO A O 1
ATOM 3148 N N . VAL A 1 399 ? -21.964 1.024 16.267 1.00 78.31 399 VAL A N 1
ATOM 3149 C CA . VAL A 1 399 ? -21.523 -0.334 15.942 1.00 78.31 399 VAL A CA 1
ATOM 3150 C C . VAL A 1 399 ? -22.509 -1.360 16.514 1.00 78.31 399 VAL A C 1
ATOM 3152 O O . VAL A 1 399 ? -23.375 -1.016 17.314 1.00 78.31 399 VAL A O 1
ATOM 3155 N N . GLY A 1 400 ? -22.434 -2.616 16.069 1.00 70.19 400 GLY A N 1
ATOM 3156 C CA . GLY A 1 400 ? -23.350 -3.686 16.495 1.00 70.19 400 GLY A CA 1
ATOM 3157 C C . GLY A 1 400 ? -24.664 -3.778 15.702 1.00 70.19 400 GLY A C 1
ATOM 3158 O O . GLY A 1 400 ? -25.507 -4.629 15.997 1.00 70.19 400 GLY A O 1
ATOM 3159 N N . HIS A 1 401 ? -24.839 -2.940 14.677 1.00 75.19 401 HIS A N 1
ATOM 3160 C CA . HIS A 1 401 ? -25.994 -2.937 13.774 1.00 75.19 401 HIS A CA 1
ATOM 3161 C C . HIS A 1 401 ? -25.567 -2.916 12.302 1.00 75.19 401 HIS A C 1
ATOM 3163 O O . HIS A 1 401 ? -24.400 -2.709 11.973 1.00 75.19 401 HIS A O 1
ATOM 3169 N N . LYS A 1 402 ? -26.531 -3.112 11.397 1.00 78.94 402 LYS A N 1
ATOM 3170 C CA . LYS A 1 402 ? -26.294 -2.995 9.956 1.00 78.94 402 LYS A CA 1
ATOM 3171 C C . LYS A 1 402 ? -26.303 -1.530 9.527 1.00 78.94 402 LYS A C 1
ATOM 3173 O O . LYS A 1 402 ? -27.164 -0.752 9.937 1.00 78.94 402 LYS A O 1
ATOM 3178 N N . LEU A 1 403 ? -25.358 -1.178 8.670 1.00 84.69 403 LEU A N 1
ATOM 3179 C CA . LEU A 1 403 ? -25.253 0.122 8.027 1.00 84.69 403 LEU A CA 1
ATOM 3180 C C . LEU A 1 403 ? -25.824 0.020 6.609 1.00 84.69 403 LEU A C 1
ATOM 3182 O O . LEU A 1 403 ? -25.360 -0.787 5.805 1.00 84.69 403 LEU A O 1
ATOM 3186 N N . GLU A 1 404 ? -26.826 0.837 6.298 1.00 87.19 404 GLU A N 1
ATOM 3187 C CA . GLU A 1 404 ? -27.442 0.890 4.970 1.00 87.19 404 GLU A CA 1
ATOM 3188 C C . GLU A 1 404 ? -26.882 2.075 4.184 1.00 87.19 404 GLU A C 1
ATOM 3190 O O . GLU A 1 404 ? -26.969 3.225 4.622 1.00 87.19 404 GLU A O 1
ATOM 3195 N N . VAL A 1 405 ? -26.336 1.807 3.003 1.00 88.50 405 VAL A N 1
ATOM 3196 C CA . VAL A 1 405 ? -25.706 2.809 2.145 1.00 88.50 405 VAL A CA 1
ATOM 3197 C C . VAL A 1 405 ? -26.429 2.836 0.809 1.00 88.50 405 VAL A C 1
ATOM 3199 O O . VAL A 1 405 ? -26.346 1.898 0.021 1.00 88.50 405 VAL A O 1
ATOM 3202 N N . LEU A 1 406 ? -27.119 3.941 0.538 1.00 88.88 406 LEU A N 1
ATOM 3203 C CA . LEU A 1 406 ? -27.813 4.180 -0.721 1.00 88.88 406 LEU A CA 1
ATOM 3204 C C . LEU A 1 406 ? -27.059 5.229 -1.531 1.00 88.88 406 LEU A C 1
ATOM 3206 O O . LEU A 1 406 ? -27.074 6.412 -1.183 1.00 88.88 406 LEU A O 1
ATOM 3210 N N . THR A 1 407 ? -26.456 4.822 -2.641 1.00 88.62 407 THR A N 1
ATOM 3211 C CA . THR A 1 407 ? -25.816 5.736 -3.586 1.00 88.62 407 THR A CA 1
ATOM 3212 C C . THR A 1 407 ? -26.666 5.905 -4.842 1.00 88.62 407 THR A C 1
ATOM 3214 O O . THR A 1 407 ? -27.300 4.969 -5.329 1.00 88.62 407 THR A O 1
ATOM 3217 N N . LYS A 1 408 ? -26.724 7.136 -5.358 1.00 88.56 408 LYS A N 1
ATOM 3218 C CA . LYS A 1 408 ? -27.414 7.475 -6.608 1.00 88.56 408 LYS A CA 1
ATOM 3219 C C . LYS A 1 408 ? -26.579 8.417 -7.454 1.00 88.56 408 LYS A C 1
ATOM 3221 O O . LYS A 1 408 ? -25.857 9.248 -6.907 1.00 88.56 408 LYS A O 1
ATOM 3226 N N . GLY A 1 409 ? -26.753 8.342 -8.769 1.00 86.31 409 GLY A N 1
ATOM 3227 C CA . GLY A 1 409 ? -26.177 9.301 -9.711 1.00 86.31 409 GLY A CA 1
ATOM 3228 C C . GLY A 1 409 ? -25.142 8.687 -10.647 1.00 86.31 409 GLY A C 1
ATOM 3229 O O . GLY A 1 409 ? -25.277 7.536 -11.065 1.00 86.31 409 GLY A O 1
ATOM 3230 N N . GLN A 1 410 ? -24.147 9.478 -11.044 1.00 82.69 410 GLN A N 1
ATOM 3231 C CA . GLN A 1 410 ? -23.132 9.086 -12.018 1.00 82.69 410 GLN A CA 1
ATOM 3232 C C . GLN A 1 410 ? -21.743 9.506 -11.537 1.00 82.69 410 GLN A C 1
ATOM 3234 O O . GLN A 1 410 ? -21.516 10.650 -11.167 1.00 82.69 410 GLN A O 1
ATOM 3239 N N . GLY A 1 411 ? -20.810 8.562 -11.521 1.00 80.69 411 GLY A N 1
ATOM 3240 C CA . GLY A 1 411 ? -19.476 8.774 -10.975 1.00 80.69 411 GLY A CA 1
ATOM 3241 C C . GLY A 1 411 ? -18.878 7.473 -10.465 1.00 80.69 411 GLY A C 1
ATOM 3242 O O . GLY A 1 411 ? -19.536 6.431 -10.470 1.00 80.69 411 GLY A O 1
ATOM 3243 N N . LEU A 1 412 ? -17.627 7.560 -10.027 1.00 81.25 412 LEU A N 1
ATOM 3244 C CA . LEU A 1 412 ? -16.903 6.476 -9.384 1.00 81.25 412 LEU A CA 1
ATOM 3245 C C . LEU A 1 412 ? -16.376 6.991 -8.050 1.00 81.25 412 LEU A C 1
ATOM 3247 O O . LEU A 1 412 ? -15.351 7.664 -8.018 1.00 81.25 412 LEU A O 1
ATOM 3251 N N . GLY A 1 413 ? -17.131 6.739 -6.987 1.00 82.50 413 GLY A N 1
ATOM 3252 C CA . GLY A 1 413 ? -16.768 7.131 -5.631 1.00 82.50 413 GLY A CA 1
ATOM 3253 C C . GLY A 1 413 ? -16.202 5.963 -4.837 1.00 82.50 413 GLY A C 1
ATOM 3254 O O . GLY A 1 413 ? -16.342 4.803 -5.225 1.00 82.50 413 GLY A O 1
ATOM 3255 N N . GLN A 1 414 ? -15.600 6.286 -3.703 1.00 85.81 414 GLN A N 1
ATOM 3256 C CA . GLN A 1 414 ? -15.075 5.322 -2.748 1.00 85.81 414 GLN A CA 1
ATOM 3257 C C . GLN A 1 414 ? -15.547 5.709 -1.351 1.00 85.81 414 GLN A C 1
ATOM 3259 O O . GLN A 1 414 ? -15.580 6.888 -1.008 1.00 85.81 414 GLN A O 1
ATOM 3264 N N . MET A 1 415 ? -15.909 4.725 -0.538 1.00 86.62 415 MET A N 1
ATOM 3265 C CA . MET A 1 415 ? -16.266 4.946 0.856 1.00 86.62 415 MET A CA 1
ATOM 3266 C C . MET A 1 415 ? -15.559 3.922 1.727 1.00 86.62 415 MET A C 1
ATOM 3268 O O . MET A 1 415 ? -15.609 2.727 1.452 1.00 86.62 415 MET A O 1
ATOM 3272 N N . HIS A 1 416 ? -14.930 4.421 2.780 1.00 85.50 416 HIS A N 1
ATOM 3273 C CA . HIS A 1 416 ? -14.278 3.643 3.816 1.00 85.50 416 HIS A CA 1
ATOM 3274 C C . HIS A 1 416 ? -15.146 3.648 5.065 1.00 85.50 416 HIS A C 1
ATOM 3276 O O . HIS A 1 416 ? -15.676 4.693 5.453 1.00 85.50 416 HIS A O 1
ATOM 3282 N N . VAL A 1 417 ? -15.274 2.483 5.689 1.00 86.31 417 VAL A N 1
ATOM 3283 C CA . VAL A 1 417 ? -15.912 2.311 6.993 1.00 86.31 417 VAL A CA 1
ATOM 3284 C C . VAL A 1 417 ? -14.869 1.687 7.904 1.00 86.31 417 VAL A C 1
ATOM 3286 O O . VAL A 1 417 ? -14.548 0.511 7.748 1.00 86.31 417 VAL A O 1
ATOM 3289 N N . ASN A 1 418 ? -14.311 2.493 8.802 1.00 86.06 418 ASN A N 1
ATOM 3290 C CA . ASN A 1 418 ? -13.338 2.042 9.783 1.00 86.06 418 ASN A CA 1
ATOM 3291 C C . ASN A 1 418 ? -14.047 1.681 11.082 1.00 86.06 418 ASN A C 1
ATOM 3293 O O . ASN A 1 418 ? -14.865 2.468 11.568 1.00 86.06 418 ASN A O 1
ATOM 3297 N N . VAL A 1 419 ? -13.743 0.509 11.628 1.00 85.25 419 VAL A N 1
ATOM 3298 C CA . VAL A 1 419 ? -14.243 0.050 12.926 1.00 85.25 419 VAL A CA 1
ATOM 3299 C C . VAL A 1 419 ? -13.030 -0.302 13.770 1.00 85.25 419 VAL A C 1
ATOM 3301 O O . VAL A 1 419 ? -12.344 -1.285 13.498 1.00 85.25 419 VAL A O 1
ATOM 3304 N N . GLU A 1 42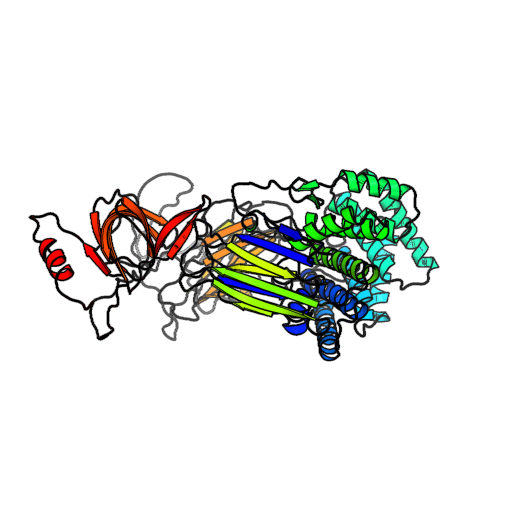0 ? -12.774 0.509 14.785 1.00 85.94 420 GLU A N 1
ATOM 3305 C CA . GLU A 1 420 ? -11.677 0.329 15.729 1.00 85.94 420 GLU A CA 1
ATOM 3306 C C . GLU A 1 420 ? -12.246 -0.220 17.033 1.00 85.94 420 GLU A C 1
ATOM 3308 O O . GLU A 1 420 ? -13.309 0.208 17.476 1.00 85.94 420 GLU A O 1
ATOM 3313 N N . TYR A 1 421 ? -11.575 -1.198 17.628 1.00 84.75 421 TYR A N 1
ATOM 3314 C CA . TYR A 1 421 ? -11.965 -1.816 18.890 1.00 84.75 421 TYR A CA 1
ATOM 3315 C C . TYR A 1 421 ? -10.762 -2.555 19.470 1.00 84.75 421 TYR A C 1
ATOM 3317 O O . TYR A 1 421 ? -9.887 -3.007 18.729 1.00 84.75 421 TYR A O 1
ATOM 3325 N N . ASN A 1 422 ? -10.735 -2.720 20.789 1.00 80.19 422 ASN A N 1
ATOM 3326 C CA . ASN A 1 422 ? -9.679 -3.469 21.455 1.00 80.19 422 ASN A CA 1
ATOM 3327 C C . ASN A 1 422 ? -10.145 -4.893 21.762 1.00 80.19 422 ASN A C 1
ATOM 3329 O O . ASN A 1 422 ? -11.288 -5.123 22.157 1.00 80.19 422 ASN A O 1
ATOM 3333 N N . VAL A 1 423 ? -9.233 -5.848 21.614 1.00 75.31 423 VAL A N 1
ATOM 3334 C CA . VAL A 1 423 ? -9.404 -7.248 22.021 1.00 75.31 423 VAL A CA 1
ATOM 3335 C C . VAL A 1 423 ? -8.269 -7.627 22.971 1.00 75.31 423 VAL A C 1
ATOM 3337 O O . VAL A 1 423 ? -7.167 -7.093 22.827 1.00 75.31 423 VAL A O 1
ATOM 3340 N N . PRO A 1 424 ? -8.496 -8.526 23.940 1.00 66.69 424 PRO A N 1
ATOM 3341 C CA . PRO A 1 424 ? -7.419 -9.047 24.766 1.00 66.69 424 PRO A CA 1
ATOM 3342 C C . PRO A 1 424 ? -6.436 -9.818 23.877 1.00 66.69 424 PRO A C 1
ATOM 3344 O O . PRO A 1 424 ? -6.848 -10.649 23.064 1.00 66.69 424 PRO A O 1
ATOM 3347 N N . VAL A 1 425 ? -5.135 -9.553 24.020 1.00 60.84 425 VAL A N 1
ATOM 3348 C CA . VAL A 1 425 ? -4.110 -10.251 23.235 1.00 60.84 425 VAL A CA 1
ATOM 3349 C C . VAL A 1 425 ? -4.028 -11.689 23.737 1.00 60.84 425 VAL A C 1
ATOM 3351 O O . VAL A 1 425 ? -3.637 -11.946 24.877 1.00 60.84 425 VAL A O 1
ATOM 3354 N N . ASP A 1 426 ? -4.421 -12.650 22.905 1.00 58.22 426 ASP A N 1
ATOM 3355 C CA . ASP A 1 426 ? -4.367 -14.055 23.288 1.00 58.22 426 ASP A CA 1
ATOM 3356 C C . ASP A 1 426 ? -2.900 -14.502 23.358 1.00 58.22 426 ASP A C 1
ATOM 3358 O O . ASP A 1 426 ? -2.173 -14.454 22.365 1.00 58.22 426 ASP A O 1
ATOM 3362 N N . ARG A 1 427 ? -2.441 -14.932 24.541 1.00 50.22 427 ARG A N 1
ATOM 3363 C CA . ARG A 1 427 ? -1.010 -15.135 24.837 1.00 50.22 427 ARG A CA 1
ATOM 3364 C C . ARG A 1 427 ? -0.323 -16.187 23.960 1.00 50.22 427 ARG A C 1
ATOM 3366 O O . ARG A 1 427 ? 0.891 -16.295 24.051 1.00 50.22 427 ARG A O 1
ATOM 3373 N N . ASN A 1 428 ? -1.055 -16.972 23.162 1.00 48.59 428 ASN A N 1
ATOM 3374 C CA . ASN A 1 428 ? -0.496 -18.072 22.364 1.00 48.59 428 ASN A CA 1
ATOM 3375 C C . ASN A 1 428 ? -1.261 -18.413 21.065 1.00 48.59 428 ASN A C 1
ATOM 3377 O O . ASN A 1 428 ? -0.968 -19.442 20.449 1.00 48.59 428 ASN A O 1
ATOM 3381 N N . ALA A 1 429 ? -2.234 -17.612 20.623 1.00 53.16 429 ALA A N 1
ATOM 3382 C CA . ALA A 1 429 ? -2.977 -17.929 19.402 1.00 53.16 429 ALA A CA 1
ATOM 3383 C C . ALA A 1 429 ? -2.228 -17.405 18.161 1.00 53.16 429 ALA A C 1
ATOM 3385 O O . ALA A 1 429 ? -2.342 -16.241 17.802 1.00 53.16 429 ALA A O 1
ATOM 3386 N N . ASN A 1 430 ? -1.488 -18.288 17.480 1.00 53.03 430 ASN A N 1
ATOM 3387 C CA . ASN A 1 430 ? -0.919 -18.091 16.131 1.00 53.03 430 ASN A CA 1
ATOM 3388 C C . ASN A 1 430 ? 0.398 -17.303 15.996 1.00 53.03 430 ASN A C 1
ATOM 3390 O O . ASN A 1 430 ? 0.591 -16.605 15.004 1.00 53.03 430 ASN A O 1
ATOM 3394 N N . CYS A 1 431 ? 1.358 -17.474 16.907 1.00 62.34 431 CYS A N 1
ATOM 3395 C CA . CYS A 1 431 ? 2.713 -16.964 16.674 1.00 62.34 431 CYS A CA 1
ATOM 3396 C C . CYS A 1 431 ? 3.527 -17.895 15.757 1.00 62.34 431 CYS A C 1
ATOM 3398 O O . CYS A 1 431 ? 3.876 -19.012 16.138 1.00 62.34 431 CYS A O 1
ATOM 3400 N N . ALA A 1 432 ? 3.877 -17.416 14.556 1.00 65.75 432 ALA A N 1
ATOM 3401 C CA . ALA A 1 432 ? 4.833 -18.093 13.663 1.00 65.75 432 ALA A CA 1
ATOM 3402 C C . ALA A 1 432 ? 6.293 -17.979 14.152 1.00 65.75 432 ALA A C 1
ATOM 3404 O O . ALA A 1 432 ? 7.165 -18.735 13.724 1.00 65.75 432 ALA A O 1
ATOM 3405 N N . PHE A 1 433 ? 6.538 -17.039 15.067 1.00 67.69 433 PHE A N 1
ATOM 3406 C CA . PHE A 1 433 ? 7.825 -16.754 15.687 1.00 67.69 433 PHE A CA 1
ATOM 3407 C C . PHE A 1 433 ? 7.777 -17.134 17.165 1.00 67.69 433 PHE A C 1
ATOM 3409 O O . PHE A 1 433 ? 6.808 -16.825 17.853 1.00 67.69 433 PHE A O 1
ATOM 3416 N N . ASN A 1 434 ? 8.836 -17.752 17.687 1.00 68.75 434 ASN A N 1
ATOM 3417 C CA . ASN A 1 434 ? 8.964 -17.930 19.132 1.00 68.75 434 ASN A CA 1
ATOM 3418 C C . ASN A 1 434 ? 9.614 -16.674 19.714 1.00 68.75 434 ASN A C 1
ATOM 3420 O O . ASN A 1 434 ? 10.832 -16.495 19.592 1.00 68.75 434 ASN A O 1
ATOM 3424 N N . VAL A 1 435 ? 8.772 -15.803 20.272 1.00 71.06 435 VAL A N 1
ATOM 3425 C CA . VAL A 1 435 ? 9.170 -14.513 20.830 1.00 71.06 435 VAL A CA 1
ATOM 3426 C C . VAL A 1 435 ? 9.037 -14.552 22.345 1.00 71.06 435 VAL A C 1
ATOM 3428 O O . VAL A 1 435 ? 8.009 -14.966 22.874 1.00 71.06 435 VAL A O 1
ATOM 3431 N N . THR A 1 436 ? 10.074 -14.123 23.061 1.00 69.38 436 THR A N 1
ATOM 3432 C CA . THR A 1 436 ? 10.028 -14.007 24.525 1.00 69.38 436 THR A CA 1
ATOM 3433 C C . THR A 1 436 ? 10.583 -12.668 24.963 1.00 69.38 436 THR A C 1
ATOM 3435 O O . THR A 1 436 ? 11.627 -12.235 24.471 1.00 69.38 436 THR A O 1
ATOM 3438 N N . VAL A 1 437 ? 9.879 -12.013 25.888 1.00 71.25 437 VAL A N 1
ATOM 3439 C CA . VAL A 1 437 ? 10.293 -10.725 26.442 1.00 71.25 437 VAL A CA 1
ATOM 3440 C C . VAL A 1 437 ? 10.516 -10.838 27.938 1.00 71.25 437 VAL A C 1
ATOM 3442 O O . VAL A 1 437 ? 9.650 -11.303 28.676 1.00 71.25 437 VAL A O 1
ATOM 3445 N N . GLU A 1 438 ? 11.698 -10.419 28.383 1.00 68.38 438 GLU A N 1
ATOM 3446 C CA . GLU A 1 438 ? 12.078 -10.401 29.793 1.00 68.38 438 GLU A CA 1
ATOM 3447 C C . GLU A 1 438 ? 12.465 -8.988 30.227 1.00 68.38 438 GLU A C 1
ATOM 3449 O O . GLU A 1 438 ? 13.306 -8.339 29.598 1.00 68.38 438 GLU A O 1
ATOM 3454 N N . VAL A 1 439 ? 11.906 -8.555 31.358 1.00 67.81 439 VAL A N 1
ATOM 3455 C CA . VAL A 1 439 ? 12.240 -7.289 32.022 1.00 67.81 439 VAL A CA 1
ATOM 3456 C C . VAL A 1 439 ? 12.952 -7.603 33.334 1.00 67.81 439 VAL A C 1
ATOM 3458 O O . VAL A 1 439 ? 12.440 -8.389 34.135 1.00 67.81 439 VAL A O 1
ATOM 3461 N N . LYS A 1 440 ? 14.150 -7.043 33.553 1.00 59.62 440 LYS A N 1
ATOM 3462 C CA . LYS A 1 440 ? 14.981 -7.351 34.731 1.00 59.62 440 LYS A CA 1
ATOM 3463 C C . LYS A 1 440 ? 15.553 -6.096 35.398 1.00 59.62 440 LYS A C 1
ATOM 3465 O O . LYS A 1 440 ? 16.175 -5.310 34.688 1.00 59.62 440 LYS A O 1
ATOM 3470 N N . PRO A 1 441 ? 15.475 -5.980 36.741 1.00 53.66 441 PRO A N 1
ATOM 3471 C CA . PRO A 1 441 ? 16.114 -4.901 37.487 1.00 53.66 441 PRO A CA 1
ATOM 3472 C C . PRO A 1 441 ? 17.639 -4.933 37.362 1.00 53.66 441 PRO A C 1
ATOM 3474 O O . PRO A 1 441 ? 18.259 -5.980 37.567 1.00 53.66 441 PRO A O 1
ATOM 3477 N N . THR A 1 442 ? 18.259 -3.787 37.068 1.00 46.62 442 THR A N 1
ATOM 3478 C CA . THR A 1 442 ? 19.722 -3.620 37.054 1.00 46.62 442 THR A CA 1
ATOM 3479 C C . THR A 1 442 ? 20.194 -2.477 37.948 1.00 46.62 442 THR A C 1
ATOM 3481 O O . THR A 1 442 ? 19.643 -1.380 37.957 1.00 46.62 442 THR A O 1
ATOM 3484 N N . ASN A 1 443 ? 21.272 -2.728 38.695 1.00 44.03 443 ASN A N 1
ATOM 3485 C CA . ASN A 1 443 ? 21.938 -1.728 39.528 1.00 44.03 443 ASN A CA 1
ATOM 3486 C C . ASN A 1 443 ? 23.137 -1.151 38.765 1.00 44.03 443 ASN A C 1
ATOM 3488 O O . ASN A 1 443 ? 24.180 -1.796 38.701 1.00 44.03 443 ASN A O 1
ATOM 3492 N N . ILE A 1 444 ? 23.015 0.053 38.203 1.00 41.12 444 ILE A N 1
ATOM 3493 C CA . ILE A 1 444 ? 24.152 0.735 37.562 1.00 41.12 444 ILE A CA 1
ATOM 3494 C C . ILE A 1 444 ? 24.918 1.551 38.617 1.00 41.12 444 ILE A C 1
ATOM 3496 O O . ILE A 1 444 ? 24.325 2.366 39.329 1.00 41.12 444 ILE A O 1
ATOM 3500 N N . ARG A 1 445 ? 26.243 1.362 38.716 1.00 37.25 445 ARG A N 1
ATOM 3501 C CA . ARG A 1 445 ? 27.134 2.242 39.494 1.00 37.25 445 ARG A CA 1
ATOM 3502 C C . ARG A 1 445 ? 27.506 3.467 38.654 1.00 37.25 445 ARG A C 1
ATOM 3504 O O . ARG A 1 445 ? 27.904 3.348 37.499 1.00 37.25 445 ARG A O 1
ATOM 3511 N N . TRP A 1 446 ? 27.390 4.661 39.234 1.00 30.38 446 TRP A N 1
ATOM 3512 C CA . TRP A 1 446 ? 27.838 5.900 38.590 1.00 30.38 446 TRP A CA 1
ATOM 3513 C C . TRP A 1 446 ? 29.364 5.870 38.404 1.00 30.38 446 TRP A C 1
ATOM 3515 O O . TRP A 1 446 ? 30.090 5.850 39.395 1.00 30.38 446 TRP A O 1
ATOM 3525 N N . GLY A 1 447 ? 29.838 5.888 37.151 1.00 37.00 447 GLY A N 1
ATOM 3526 C CA . GLY A 1 447 ? 31.266 5.978 36.808 1.00 37.00 447 GLY A CA 1
ATOM 3527 C C . GLY A 1 447 ? 31.878 4.779 36.071 1.00 37.00 447 GLY A C 1
ATOM 3528 O O . GLY A 1 447 ? 33.078 4.802 35.825 1.00 37.00 447 GLY A O 1
ATOM 3529 N N . GLU A 1 448 ? 31.105 3.753 35.701 1.00 41.03 448 GLU A N 1
ATOM 3530 C CA . GLU A 1 448 ? 31.608 2.684 34.822 1.00 41.03 448 GLU A CA 1
ATOM 3531 C C . GLU A 1 448 ? 31.726 3.165 33.365 1.00 41.03 448 GLU A C 1
ATOM 3533 O O . GLU A 1 448 ? 30.776 3.701 32.787 1.00 41.03 448 GLU A O 1
ATOM 3538 N N . ASP A 1 449 ? 32.914 2.984 32.779 1.00 38.72 449 ASP A N 1
ATOM 3539 C CA . ASP A 1 449 ? 33.211 3.346 31.395 1.00 38.72 449 ASP A CA 1
ATOM 3540 C C . ASP A 1 449 ? 32.370 2.526 30.408 1.00 38.72 449 ASP A C 1
ATOM 3542 O O . ASP A 1 449 ? 32.264 1.304 30.483 1.00 38.72 449 ASP A O 1
ATOM 3546 N N . MET A 1 450 ? 31.851 3.207 29.385 1.00 36.53 450 MET A N 1
ATOM 3547 C CA . MET A 1 450 ? 30.998 2.659 28.318 1.00 36.53 450 MET A CA 1
ATOM 3548 C C . MET A 1 450 ? 31.642 1.506 27.508 1.00 36.53 450 MET A C 1
ATOM 3550 O O . MET A 1 450 ? 30.986 0.909 26.657 1.00 36.53 450 MET A O 1
ATOM 3554 N N . GLN A 1 451 ? 32.929 1.220 27.742 1.00 38.03 451 GLN A N 1
ATOM 3555 C CA . GLN A 1 451 ? 33.740 0.208 27.061 1.00 38.03 451 GLN A CA 1
ATOM 3556 C C . GLN A 1 451 ? 33.845 -1.120 27.831 1.00 38.03 451 GLN A C 1
ATOM 3558 O O . GLN A 1 451 ? 34.183 -2.128 27.213 1.00 38.03 451 GLN A O 1
ATOM 3563 N N . SER A 1 452 ? 33.542 -1.162 29.137 1.00 44.38 452 SER A N 1
ATOM 3564 C CA . SER A 1 452 ? 33.753 -2.362 29.966 1.00 44.38 452 SER A CA 1
ATOM 3565 C C . SER A 1 452 ? 32.547 -3.307 30.070 1.00 44.38 452 SER A C 1
ATOM 3567 O O . SER A 1 452 ? 32.702 -4.395 30.618 1.00 44.38 452 SER A O 1
ATOM 3569 N N . ASN A 1 453 ? 31.369 -2.985 29.508 1.00 45.25 453 ASN A N 1
ATOM 3570 C CA . ASN A 1 453 ? 30.229 -3.919 29.506 1.00 45.25 453 ASN A CA 1
ATOM 3571 C C . ASN A 1 453 ? 29.175 -3.654 28.395 1.00 45.25 453 ASN A C 1
ATOM 3573 O O . ASN A 1 453 ? 28.241 -2.880 28.605 1.00 45.25 453 ASN A O 1
ATOM 3577 N N . PRO A 1 454 ? 29.240 -4.297 27.210 1.00 41.06 454 PRO A N 1
ATOM 3578 C CA . PRO A 1 454 ? 28.401 -3.901 26.065 1.00 41.06 454 PRO A CA 1
ATOM 3579 C C . PRO A 1 454 ? 27.024 -4.606 25.947 1.00 41.06 454 PRO A C 1
ATOM 3581 O O . PRO A 1 454 ? 26.526 -4.710 24.835 1.00 41.06 454 PRO A O 1
ATOM 3584 N N . MET A 1 455 ? 26.413 -5.104 27.038 1.00 42.47 455 MET A N 1
ATOM 3585 C CA . MET A 1 455 ? 25.474 -6.266 27.145 1.00 42.47 455 MET A CA 1
ATOM 3586 C C . MET A 1 455 ? 26.132 -7.556 27.705 1.00 42.47 455 MET A C 1
ATOM 3588 O O . MET A 1 455 ? 25.537 -8.628 27.639 1.00 42.47 455 MET A O 1
ATOM 3592 N N . CYS A 1 456 ? 27.376 -7.466 28.193 1.00 40.56 456 CYS A N 1
ATOM 3593 C CA . CYS A 1 456 ? 28.414 -8.508 28.255 1.00 40.56 456 CYS A CA 1
ATOM 3594 C C . CYS A 1 456 ? 28.191 -9.666 27.265 1.00 40.56 456 CYS A C 1
ATOM 3596 O O . CYS A 1 456 ? 27.696 -10.739 27.590 1.00 40.56 456 CYS A O 1
ATOM 3598 N N . PHE A 1 457 ? 28.544 -9.403 26.003 1.00 41.56 457 PHE A N 1
ATOM 3599 C CA . PHE A 1 457 ? 28.377 -10.294 24.850 1.00 41.56 457 PHE A CA 1
ATOM 3600 C C . PHE A 1 457 ? 26.907 -10.573 24.446 1.00 41.56 457 PHE A C 1
ATOM 3602 O O . PHE A 1 457 ? 26.444 -11.704 24.366 1.00 41.56 457 PHE A O 1
ATOM 3609 N N . ALA A 1 458 ? 26.175 -9.513 24.092 1.00 39.75 458 ALA A N 1
ATOM 3610 C CA . ALA A 1 458 ? 24.863 -9.493 23.417 1.00 39.75 458 ALA A CA 1
ATOM 3611 C C . ALA A 1 458 ? 23.608 -9.994 24.169 1.00 39.75 458 ALA A C 1
ATOM 3613 O O . ALA A 1 458 ? 22.543 -9.491 23.850 1.00 39.75 458 ALA A O 1
ATOM 3614 N N . CYS A 1 459 ? 23.669 -10.878 25.174 1.00 48.47 459 CYS A N 1
ATOM 3615 C CA . CYS A 1 459 ? 22.508 -11.120 26.062 1.00 48.47 459 CYS A CA 1
ATOM 3616 C C . CYS A 1 459 ? 22.892 -11.468 27.525 1.00 48.47 459 CYS A C 1
ATOM 3618 O O . CYS A 1 459 ? 21.999 -11.851 28.289 1.00 48.47 459 CYS A O 1
ATOM 3620 N N . ASN A 1 460 ? 24.158 -11.314 27.961 1.00 45.28 460 ASN A N 1
ATOM 3621 C CA . ASN A 1 460 ? 24.613 -11.677 29.319 1.00 45.28 460 ASN A CA 1
ATOM 3622 C C . ASN A 1 460 ? 25.035 -10.472 30.185 1.00 45.28 460 ASN A C 1
ATOM 3624 O O . ASN A 1 460 ? 26.195 -10.262 30.519 1.00 45.28 460 ASN A O 1
ATOM 3628 N N . ILE A 1 461 ? 24.051 -9.672 30.586 1.00 37.34 461 ILE A N 1
ATOM 3629 C CA . ILE A 1 461 ? 24.239 -8.481 31.424 1.00 37.34 461 ILE A CA 1
ATOM 3630 C C . ILE A 1 461 ? 24.535 -8.883 32.886 1.00 37.34 461 ILE A C 1
ATOM 3632 O O . ILE A 1 461 ? 23.669 -9.481 33.524 1.00 37.34 461 ILE A O 1
ATOM 3636 N N . GLY A 1 462 ? 25.733 -8.529 33.393 1.00 39.69 462 GLY A N 1
ATOM 3637 C CA . GLY A 1 462 ? 26.152 -8.663 34.805 1.00 39.69 462 GLY A CA 1
ATOM 3638 C C . GLY A 1 462 ? 27.581 -9.167 35.127 1.00 39.69 462 GLY A C 1
ATOM 3639 O O . GLY A 1 462 ? 27.792 -9.577 36.261 1.00 39.69 462 GLY A O 1
ATOM 3640 N N . CYS A 1 463 ? 28.562 -9.193 34.214 1.00 39.06 463 CYS A N 1
ATOM 3641 C CA . CYS A 1 463 ? 29.924 -9.698 34.529 1.00 39.06 463 CYS A CA 1
ATOM 3642 C C . CYS A 1 463 ? 30.894 -8.553 34.896 1.00 39.06 463 CYS A C 1
ATOM 3644 O O . CYS A 1 463 ? 30.852 -7.530 34.216 1.00 39.06 463 CYS A O 1
ATOM 3646 N N . GLU A 1 464 ? 31.807 -8.630 35.875 1.00 37.22 464 GLU A N 1
ATOM 3647 C CA . GLU A 1 464 ? 32.221 -9.642 36.878 1.00 37.22 464 GLU A CA 1
ATOM 3648 C C . GLU A 1 464 ? 32.942 -8.874 38.025 1.00 37.22 464 GLU A C 1
ATOM 3650 O O . GLU A 1 464 ? 33.363 -7.746 37.784 1.00 37.22 464 GLU A O 1
ATOM 3655 N N . ASP A 1 465 ? 33.185 -9.459 39.207 1.00 31.97 465 ASP A N 1
ATOM 3656 C CA . ASP A 1 465 ? 34.397 -9.105 39.975 1.00 31.97 465 ASP A CA 1
ATOM 3657 C C . ASP A 1 465 ? 35.205 -10.382 40.249 1.00 31.97 465 ASP A C 1
ATOM 3659 O O . ASP A 1 465 ? 34.709 -11.374 40.783 1.00 31.97 465 ASP A O 1
ATOM 3663 N N . SER A 1 466 ? 36.461 -10.323 39.816 1.00 33.50 466 SER A N 1
ATOM 3664 C CA . SER A 1 466 ? 37.508 -11.343 39.810 1.00 33.50 466 SER A CA 1
ATOM 3665 C C . SER A 1 466 ? 37.550 -12.286 41.021 1.00 33.50 466 SER A C 1
ATOM 3667 O O . SER A 1 466 ? 37.726 -11.834 42.155 1.00 33.50 466 SER A O 1
ATOM 3669 N N . SER A 1 467 ? 37.634 -13.601 40.784 1.00 28.30 467 SER A N 1
ATOM 3670 C CA . SER A 1 467 ? 38.457 -14.439 41.661 1.00 28.30 467 SER A CA 1
ATOM 3671 C C . SER A 1 467 ? 39.925 -14.193 41.309 1.00 28.30 467 SER A C 1
ATOM 3673 O O . SER A 1 467 ? 40.481 -14.820 40.407 1.00 28.30 467 SER A O 1
ATOM 3675 N N . ALA A 1 468 ? 40.555 -13.270 42.032 1.00 31.73 468 ALA A N 1
ATOM 3676 C CA . ALA A 1 468 ? 41.971 -13.414 42.308 1.00 31.73 468 ALA A CA 1
ATOM 3677 C C . ALA A 1 468 ? 42.133 -14.639 43.225 1.00 31.73 468 ALA A C 1
ATOM 3679 O O . ALA A 1 468 ? 41.738 -14.618 44.388 1.00 31.73 468 ALA A O 1
ATOM 3680 N N . GLU A 1 469 ? 42.736 -15.706 42.712 1.00 30.72 469 GLU A N 1
ATOM 3681 C CA . GLU A 1 469 ? 43.744 -16.413 43.504 1.00 30.72 469 GLU A CA 1
ATOM 3682 C C . GLU A 1 469 ? 44.853 -15.365 43.752 1.00 30.72 469 GLU A C 1
ATOM 3684 O O . GLU A 1 469 ? 45.359 -14.789 42.794 1.00 30.72 469 GLU A O 1
ATOM 3689 N N . THR A 1 470 ? 45.217 -14.914 44.955 1.00 28.09 470 THR A N 1
ATOM 3690 C CA . THR A 1 470 ? 45.262 -15.509 46.301 1.00 28.09 470 THR A CA 1
ATOM 3691 C C . THR A 1 470 ? 45.440 -14.395 47.349 1.00 28.09 470 THR A C 1
ATOM 3693 O O . THR A 1 470 ? 46.211 -13.470 47.094 1.00 28.09 470 THR A O 1
ATOM 3696 N N . GLY A 1 471 ? 44.878 -14.559 48.557 1.00 26.81 471 GLY A N 1
ATOM 3697 C CA . GLY A 1 471 ? 45.476 -14.021 49.794 1.00 26.81 471 GLY A CA 1
ATOM 3698 C C . GLY A 1 471 ? 44.534 -13.341 50.797 1.00 26.81 471 GLY A C 1
ATOM 3699 O O . GLY A 1 471 ? 44.368 -12.132 50.733 1.00 26.81 471 GLY A O 1
ATOM 3700 N N . ASP A 1 472 ? 43.993 -14.143 51.724 1.00 28.73 472 ASP A N 1
ATOM 3701 C CA . ASP A 1 472 ? 43.597 -13.867 53.122 1.00 28.73 472 ASP A CA 1
ATOM 3702 C C . ASP A 1 472 ? 43.014 -12.492 53.534 1.00 28.73 472 ASP A C 1
ATOM 3704 O O . ASP A 1 472 ? 43.683 -11.465 53.501 1.00 28.73 472 ASP A O 1
ATOM 3708 N N . VAL A 1 473 ? 41.801 -12.495 54.109 1.00 27.84 473 VAL A N 1
ATOM 3709 C CA . VAL A 1 473 ? 41.542 -12.471 55.574 1.00 27.84 473 VAL A CA 1
ATOM 3710 C C . VAL A 1 473 ? 40.024 -12.308 55.826 1.00 27.84 473 VAL A C 1
ATOM 3712 O O . VAL A 1 473 ? 39.420 -11.311 55.449 1.00 27.84 473 VAL A O 1
ATOM 3715 N N . ASN A 1 474 ? 39.447 -13.310 56.502 1.00 30.88 474 ASN A N 1
ATOM 3716 C CA . ASN A 1 474 ? 38.269 -13.336 57.390 1.00 30.88 474 ASN A CA 1
ATOM 3717 C C . ASN A 1 474 ? 37.171 -12.257 57.268 1.00 30.88 474 ASN A C 1
ATOM 3719 O O . ASN A 1 474 ? 37.365 -11.117 57.681 1.00 30.88 474 ASN A O 1
ATOM 3723 N N . THR A 1 475 ? 35.934 -12.677 56.976 1.00 27.86 475 THR A N 1
ATOM 3724 C CA . THR A 1 475 ? 34.834 -12.752 57.971 1.00 27.86 475 THR A CA 1
ATOM 3725 C C . THR A 1 475 ? 33.578 -13.396 57.366 1.00 27.86 475 THR A C 1
ATOM 3727 O O . THR A 1 475 ? 33.328 -13.332 56.169 1.00 27.86 475 THR A O 1
ATOM 3730 N N . GLU A 1 476 ? 32.855 -14.108 58.225 1.00 27.77 476 GLU A N 1
ATOM 3731 C CA . GLU A 1 476 ? 31.770 -15.059 57.974 1.00 27.77 476 GLU A CA 1
ATOM 3732 C C . GLU A 1 476 ? 30.551 -14.477 57.238 1.00 27.77 476 GLU A C 1
ATOM 3734 O O . GLU A 1 476 ? 30.080 -13.393 57.575 1.00 27.77 476 GLU A O 1
ATOM 3739 N N . SER A 1 477 ? 29.949 -15.238 56.316 1.00 25.11 477 SER A N 1
ATOM 3740 C CA . SER A 1 477 ? 28.643 -15.912 56.509 1.00 25.11 477 SER A CA 1
ATOM 3741 C C . SER A 1 477 ? 28.041 -16.410 55.180 1.00 25.11 477 SER A C 1
ATOM 3743 O O . SER A 1 477 ? 28.175 -15.802 54.123 1.00 25.11 477 SER A O 1
ATOM 3745 N N . GLU A 1 478 ? 27.431 -17.592 55.256 1.00 27.88 478 GLU A N 1
ATOM 3746 C CA . GLU A 1 478 ? 26.857 -18.403 54.179 1.00 27.88 478 GLU A CA 1
ATOM 3747 C C . GLU A 1 478 ? 25.738 -17.711 53.384 1.00 27.88 478 GLU A C 1
ATOM 3749 O O . GLU A 1 478 ? 24.797 -17.212 53.993 1.00 27.88 478 GLU A O 1
ATOM 3754 N N . VAL A 1 479 ? 25.716 -17.869 52.049 1.00 22.83 479 VAL A N 1
ATOM 3755 C CA . VAL A 1 479 ? 24.455 -18.048 51.297 1.00 22.83 479 VAL A CA 1
ATOM 3756 C C . VAL A 1 479 ? 24.662 -19.015 50.118 1.00 22.83 479 VAL A C 1
ATOM 3758 O O . VAL A 1 479 ? 25.420 -18.747 49.189 1.00 22.83 479 VAL A O 1
ATOM 3761 N N . ARG A 1 480 ? 23.949 -20.148 50.155 1.00 22.69 480 ARG A N 1
ATOM 3762 C CA . ARG A 1 480 ? 23.658 -21.054 49.024 1.00 22.69 480 ARG A CA 1
ATOM 3763 C C . ARG A 1 480 ? 22.389 -20.571 48.321 1.00 22.69 480 ARG A C 1
ATOM 3765 O O . ARG A 1 480 ? 21.489 -20.255 49.075 1.00 22.69 480 ARG A O 1
ATOM 3772 N N . TYR A 1 481 ? 22.258 -20.675 46.988 1.00 23.05 481 TYR A N 1
ATOM 3773 C CA . TYR A 1 481 ? 21.026 -21.079 46.251 1.00 23.05 481 TYR A CA 1
ATOM 3774 C C . TYR A 1 481 ? 21.433 -21.527 44.827 1.00 23.05 481 TYR A C 1
ATOM 3776 O O . TYR A 1 481 ? 22.119 -20.797 44.124 1.00 23.05 481 TYR A O 1
ATOM 3784 N N . VAL A 1 482 ? 21.361 -22.823 44.496 1.00 20.58 482 VAL A N 1
ATOM 3785 C CA . VAL A 1 482 ? 20.265 -23.566 43.825 1.00 20.58 482 VAL A CA 1
ATOM 3786 C C . VAL A 1 482 ? 19.909 -23.020 42.436 1.00 20.58 482 VAL A C 1
ATOM 3788 O O . VAL A 1 482 ? 19.155 -22.067 42.280 1.00 20.58 482 VAL A O 1
ATOM 3791 N N . ALA A 1 483 ? 20.457 -23.705 41.432 1.00 22.47 483 ALA A N 1
ATOM 3792 C CA . ALA A 1 483 ? 20.106 -23.631 40.022 1.00 22.47 483 ALA A CA 1
ATOM 3793 C C . ALA A 1 483 ? 19.065 -24.703 39.697 1.00 22.47 483 ALA A C 1
ATOM 3795 O O . ALA A 1 483 ? 19.209 -25.819 40.194 1.00 22.47 483 ALA A O 1
ATOM 3796 N N . VAL A 1 484 ? 18.109 -24.429 38.802 1.00 22.69 484 VAL A N 1
ATOM 3797 C CA . VAL A 1 484 ? 17.368 -25.503 38.123 1.00 22.69 484 VAL A CA 1
ATOM 3798 C C . VAL A 1 484 ? 17.092 -25.156 36.656 1.00 22.69 484 VAL A C 1
ATOM 3800 O O . VAL A 1 484 ? 16.453 -24.164 36.317 1.00 22.69 484 VAL A O 1
ATOM 3803 N N . LYS A 1 485 ? 17.627 -26.043 35.814 1.00 27.80 485 LYS A N 1
ATOM 3804 C CA . LYS A 1 485 ? 17.280 -26.375 34.429 1.00 27.80 485 LYS A CA 1
ATOM 3805 C C . LYS A 1 485 ? 15.979 -27.198 34.435 1.00 27.80 485 LYS A C 1
ATOM 3807 O O . LYS A 1 485 ? 15.798 -27.945 35.378 1.00 27.80 485 LYS A O 1
ATOM 3812 N N . ASP A 1 486 ? 15.151 -27.082 33.397 1.00 27.14 486 ASP A N 1
ATOM 3813 C CA . ASP A 1 486 ? 13.953 -27.887 33.047 1.00 27.14 486 ASP A CA 1
ATOM 3814 C C . ASP A 1 486 ? 13.396 -28.926 34.070 1.00 27.14 486 ASP A C 1
ATOM 3816 O O . ASP A 1 486 ? 14.084 -29.872 34.445 1.00 27.14 486 ASP A O 1
ATOM 3820 N 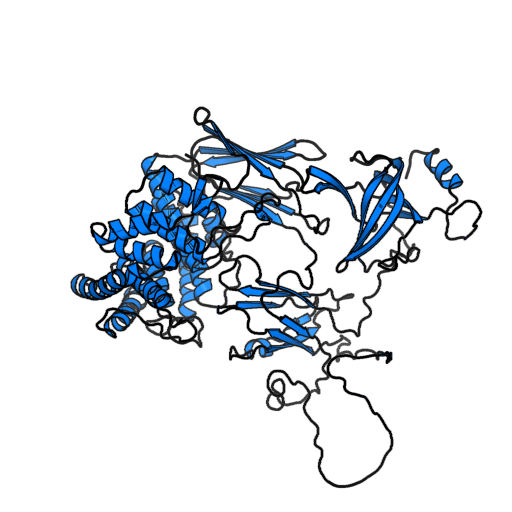N . ARG A 1 487 ? 12.111 -28.747 34.436 1.00 31.30 487 ARG A N 1
ATOM 3821 C CA . ARG A 1 487 ? 11.190 -29.597 35.241 1.00 31.30 487 ARG A CA 1
ATOM 3822 C C . ARG A 1 487 ? 11.778 -30.430 36.403 1.00 31.30 487 ARG A C 1
ATOM 3824 O O . ARG A 1 487 ? 12.272 -31.528 36.186 1.00 31.30 487 ARG A O 1
ATOM 3831 N N . ASP A 1 488 ? 11.545 -30.009 37.653 1.00 26.53 488 ASP A N 1
ATOM 3832 C CA . ASP A 1 488 ? 10.465 -30.512 38.540 1.00 26.53 488 ASP A CA 1
ATOM 3833 C C . ASP A 1 488 ? 10.535 -29.892 39.965 1.00 26.53 488 ASP A C 1
ATOM 3835 O O . ASP A 1 488 ? 11.618 -29.656 40.490 1.00 26.53 488 ASP A O 1
ATOM 3839 N N . ARG A 1 489 ? 9.346 -29.712 40.567 1.00 29.67 489 ARG A N 1
ATOM 3840 C CA . ARG A 1 489 ? 8.947 -29.549 41.994 1.00 29.67 489 ARG A CA 1
ATOM 3841 C C . ARG A 1 489 ? 9.524 -28.475 42.956 1.00 29.67 489 ARG A C 1
ATOM 3843 O O . ARG A 1 489 ? 10.707 -28.403 43.252 1.00 29.67 489 ARG A O 1
ATOM 3850 N N . ASP A 1 490 ? 8.535 -27.829 43.595 1.00 27.34 490 ASP A N 1
ATOM 3851 C CA . ASP A 1 490 ? 8.421 -27.329 44.981 1.00 27.34 490 ASP A CA 1
ATOM 3852 C C . ASP A 1 490 ? 9.099 -26.013 45.435 1.00 27.34 490 ASP A C 1
ATOM 3854 O O . ASP A 1 490 ? 10.258 -25.948 45.822 1.00 27.34 490 ASP A O 1
ATOM 3858 N N . ALA A 1 491 ? 8.247 -24.975 45.469 1.00 33.66 491 ALA A N 1
ATOM 3859 C CA . ALA A 1 491 ? 7.963 -24.021 46.553 1.00 33.66 491 ALA A CA 1
ATOM 3860 C C . ALA A 1 491 ? 9.095 -23.444 47.439 1.00 33.66 491 ALA A C 1
ATOM 3862 O O . ALA A 1 491 ? 9.680 -24.123 48.278 1.00 33.66 491 ALA A O 1
ATOM 3863 N N . GLY A 1 492 ? 9.199 -22.106 47.430 1.00 24.72 492 GLY A N 1
ATOM 3864 C CA . GLY A 1 492 ? 9.774 -21.314 48.524 1.00 24.72 492 GLY A CA 1
ATOM 3865 C C . GLY A 1 492 ? 9.710 -19.803 48.268 1.00 24.72 492 GLY A C 1
ATOM 3866 O O . GLY A 1 492 ? 10.431 -19.291 47.420 1.00 24.72 492 GLY A O 1
ATOM 3867 N N . LYS A 1 493 ? 8.841 -19.084 48.994 1.00 35.28 493 LYS A N 1
ATOM 3868 C CA . LYS A 1 493 ? 8.739 -17.609 49.000 1.00 35.28 493 LYS A CA 1
ATOM 3869 C C . LYS A 1 493 ? 10.015 -16.973 49.582 1.00 35.28 493 LYS A C 1
ATOM 3871 O O . LYS A 1 493 ? 10.444 -17.385 50.656 1.00 35.28 493 LYS A O 1
ATOM 3876 N N . LEU A 1 494 ? 10.540 -15.921 48.946 1.00 25.20 494 LEU A N 1
ATOM 3877 C CA . LEU A 1 494 ? 11.568 -15.020 49.499 1.00 25.20 494 LEU A CA 1
ATOM 3878 C C . LEU A 1 494 ? 11.082 -13.552 49.433 1.00 25.20 494 LEU A C 1
ATOM 3880 O O . LEU A 1 494 ? 10.320 -13.218 48.526 1.00 25.20 494 LEU A O 1
ATOM 3884 N N . PRO A 1 495 ? 11.453 -12.693 50.406 1.00 25.52 495 PRO A N 1
ATOM 3885 C CA . PRO A 1 495 ? 10.820 -11.393 50.640 1.00 25.52 495 PRO A CA 1
ATOM 3886 C C . PRO A 1 495 ? 11.337 -10.277 49.716 1.00 25.52 495 PRO A C 1
ATOM 3888 O O . PRO A 1 495 ? 12.532 -10.176 49.443 1.00 25.52 495 PRO A O 1
ATOM 3891 N N . VAL A 1 496 ? 10.421 -9.403 49.291 1.00 26.23 496 VAL A N 1
ATOM 3892 C CA . VAL A 1 496 ? 10.677 -8.206 48.471 1.00 26.23 496 VAL A CA 1
ATOM 3893 C C . VAL A 1 496 ? 11.263 -7.085 49.339 1.00 26.23 496 VAL A C 1
ATOM 3895 O O . VAL A 1 496 ? 10.744 -6.795 50.415 1.00 26.23 496 VAL A O 1
ATOM 3898 N N . SER A 1 497 ? 12.348 -6.452 48.882 1.00 26.73 497 SER A N 1
ATOM 3899 C CA . SER A 1 497 ? 12.922 -5.238 49.492 1.00 26.73 497 SER A CA 1
ATOM 3900 C C . SER A 1 497 ? 12.591 -3.995 48.646 1.00 26.73 497 SER A C 1
ATOM 3902 O O . SER A 1 497 ? 12.454 -4.132 47.431 1.00 26.73 497 SER A O 1
ATOM 3904 N N . PRO A 1 498 ? 12.480 -2.785 49.236 1.00 32.22 498 PRO A N 1
ATOM 3905 C CA . PRO A 1 498 ? 11.930 -1.607 48.558 1.00 32.22 498 PRO A CA 1
ATOM 3906 C C . PRO A 1 498 ? 12.921 -0.994 47.555 1.00 32.22 498 PRO A C 1
ATOM 3908 O O . PRO A 1 498 ? 14.103 -0.824 47.870 1.00 32.22 498 PRO A O 1
ATOM 3911 N N . GLY A 1 499 ? 12.431 -0.625 46.366 1.00 36.59 499 GLY A N 1
ATOM 3912 C CA . GLY A 1 499 ? 13.209 0.008 45.294 1.00 36.59 499 GLY A CA 1
ATOM 3913 C C . GLY A 1 499 ? 13.855 1.340 45.706 1.00 36.59 499 GLY A C 1
ATOM 3914 O O . GLY A 1 499 ? 13.274 2.134 46.449 1.00 36.59 499 GLY A O 1
ATOM 3915 N N . ARG A 1 500 ? 15.089 1.590 45.243 1.00 38.38 500 ARG A N 1
ATOM 3916 C CA . ARG A 1 500 ? 15.829 2.843 45.496 1.00 38.38 500 ARG A CA 1
ATOM 3917 C C . ARG A 1 500 ? 15.461 3.932 44.479 1.00 38.38 500 ARG A C 1
ATOM 3919 O O . ARG A 1 500 ? 15.182 3.642 43.322 1.00 38.38 500 ARG A O 1
ATOM 3926 N N . ARG A 1 501 ? 15.509 5.188 44.940 1.00 39.62 501 ARG A N 1
ATOM 3927 C CA . ARG A 1 501 ? 15.160 6.426 44.216 1.00 39.62 501 ARG A CA 1
ATOM 3928 C C . ARG A 1 501 ? 16.416 7.237 43.835 1.00 39.62 501 ARG A C 1
ATOM 3930 O O . ARG A 1 501 ? 17.452 7.099 44.488 1.00 39.62 501 ARG A O 1
ATOM 3937 N N . ASP A 1 502 ? 16.329 8.074 42.800 1.00 40.31 502 ASP A N 1
ATOM 3938 C CA . ASP A 1 502 ? 17.390 8.979 42.332 1.00 40.31 502 ASP A CA 1
ATOM 3939 C C . ASP A 1 502 ? 17.646 10.160 43.294 1.00 40.31 502 ASP A C 1
ATOM 3941 O O . ASP A 1 502 ? 16.970 10.336 44.309 1.00 40.31 502 ASP A O 1
ATOM 3945 N N . SER A 1 503 ? 18.622 11.015 42.963 1.00 36.25 503 SER A N 1
ATOM 3946 C CA . SER A 1 503 ? 18.966 12.227 43.728 1.00 36.25 503 SER A CA 1
ATOM 3947 C C . SER A 1 503 ? 17.857 13.292 43.774 1.00 36.25 503 SER A C 1
ATOM 3949 O O . SER A 1 503 ? 17.997 14.288 44.485 1.00 36.25 503 SER A O 1
ATOM 3951 N N . ARG A 1 504 ? 16.756 13.089 43.041 1.00 38.06 504 ARG A N 1
ATOM 3952 C CA . ARG A 1 504 ? 15.527 13.893 43.055 1.00 38.06 504 ARG A CA 1
ATOM 3953 C C . ARG A 1 504 ? 14.329 13.125 43.633 1.00 38.06 504 ARG A C 1
ATOM 3955 O O . ARG A 1 504 ? 13.220 13.648 43.607 1.00 38.06 504 ARG A O 1
ATOM 3962 N N . GLY A 1 505 ? 14.536 11.929 44.189 1.00 35.44 505 GLY A N 1
ATOM 3963 C CA . GLY A 1 505 ? 13.497 11.127 44.829 1.00 35.44 505 GLY A CA 1
ATOM 3964 C C . GLY A 1 505 ? 12.589 10.348 43.871 1.00 35.44 505 GLY A C 1
ATOM 3965 O O . GLY A 1 505 ? 11.558 9.855 44.325 1.00 35.44 505 GLY A O 1
ATOM 3966 N N . ARG A 1 506 ? 12.939 10.192 42.590 1.00 38.31 506 ARG A N 1
ATOM 3967 C CA . ARG A 1 506 ? 12.164 9.404 41.612 1.00 38.31 506 ARG A CA 1
ATOM 3968 C C . ARG A 1 506 ? 12.637 7.946 41.565 1.00 38.31 506 ARG A C 1
ATOM 3970 O O . ARG A 1 506 ? 13.848 7.730 41.624 1.00 38.31 506 ARG A O 1
ATOM 3977 N N . PRO A 1 507 ? 11.744 6.942 41.519 1.00 37.12 507 PRO A N 1
ATOM 3978 C CA . PRO A 1 507 ? 12.156 5.565 41.245 1.00 37.12 507 PRO A CA 1
ATOM 3979 C C . PRO A 1 507 ? 12.851 5.498 39.874 1.00 37.12 507 PRO A C 1
ATOM 3981 O O . PRO A 1 507 ? 12.542 6.280 38.983 1.00 37.12 507 PRO A O 1
ATOM 3984 N N . ILE A 1 508 ? 13.854 4.632 39.727 1.00 39.84 508 ILE A N 1
ATOM 3985 C CA . ILE A 1 508 ? 14.539 4.421 38.447 1.00 39.84 508 ILE A CA 1
ATOM 3986 C C . ILE A 1 508 ? 14.426 2.934 38.099 1.00 39.84 508 ILE A C 1
ATOM 3988 O O . ILE A 1 508 ? 15.058 2.122 38.776 1.00 39.84 508 ILE A O 1
ATOM 3992 N N . LEU A 1 509 ? 13.697 2.566 37.037 1.00 43.22 509 LEU A N 1
ATOM 3993 C CA . LEU A 1 509 ? 14.106 1.388 36.261 1.00 43.22 509 LEU A CA 1
ATOM 3994 C C . LEU A 1 509 ? 15.297 1.835 35.420 1.00 43.22 509 LEU A C 1
ATOM 3996 O O . LEU A 1 509 ? 15.201 2.827 34.708 1.00 43.22 509 LEU A O 1
ATOM 4000 N N . ASN A 1 510 ? 16.428 1.146 35.540 1.00 44.72 510 ASN A N 1
ATOM 4001 C CA . ASN A 1 510 ? 17.624 1.371 34.719 1.00 44.72 510 ASN A CA 1
ATOM 4002 C C . ASN A 1 510 ? 17.805 0.210 33.724 1.00 44.72 510 ASN A C 1
ATOM 4004 O O . ASN A 1 510 ? 18.916 -0.114 33.304 1.00 44.72 510 ASN A O 1
ATOM 4008 N N . ASP A 1 511 ? 16.701 -0.444 33.376 1.00 49.94 511 ASP A N 1
ATOM 4009 C CA . ASP A 1 511 ? 16.648 -1.887 33.170 1.00 49.94 511 ASP A CA 1
ATOM 4010 C C . ASP A 1 511 ? 16.708 -2.292 31.698 1.00 49.94 511 ASP A C 1
ATOM 4012 O O . ASP A 1 511 ? 16.023 -1.684 30.875 1.00 49.94 511 ASP A O 1
ATOM 4016 N N . PRO A 1 512 ? 17.480 -3.334 31.340 1.00 45.38 512 PRO A N 1
ATOM 4017 C CA . PRO A 1 512 ? 17.524 -3.857 29.990 1.00 45.38 512 PRO A CA 1
ATOM 4018 C C . PRO A 1 512 ? 16.271 -4.686 29.690 1.00 45.38 512 PRO A C 1
ATOM 4020 O O . PRO A 1 512 ? 16.070 -5.759 30.266 1.00 45.38 512 PRO A O 1
ATOM 4023 N N . LEU A 1 513 ? 15.464 -4.225 28.739 1.00 47.38 513 LEU A N 1
ATOM 4024 C CA . LEU A 1 513 ? 14.406 -5.025 28.140 1.00 47.38 513 LEU A CA 1
ATOM 4025 C C . LEU A 1 513 ? 15.022 -6.000 27.135 1.00 47.38 513 LEU A C 1
ATOM 4027 O O . LEU A 1 513 ? 15.741 -5.551 26.245 1.00 47.38 513 LEU A O 1
ATOM 4031 N N . LYS A 1 514 ? 14.770 -7.307 27.260 1.00 50.50 514 LYS A N 1
ATOM 4032 C CA . LYS A 1 514 ? 15.273 -8.324 26.319 1.00 50.50 514 LYS A CA 1
ATOM 4033 C C . LYS A 1 514 ? 14.135 -8.880 25.486 1.00 50.50 514 LYS A C 1
ATOM 4035 O O . LYS A 1 514 ? 13.146 -9.302 26.069 1.00 50.50 514 LYS A O 1
ATOM 4040 N N . ALA A 1 515 ? 14.318 -8.968 24.172 1.00 49.31 515 ALA A N 1
ATOM 4041 C CA . ALA A 1 515 ? 13.426 -9.706 23.282 1.00 49.31 515 ALA A CA 1
ATOM 4042 C C . ALA A 1 515 ? 14.216 -10.779 22.523 1.00 49.31 515 ALA A C 1
ATOM 4044 O O . ALA A 1 515 ? 15.242 -10.463 21.918 1.00 49.31 515 ALA A O 1
ATOM 4045 N N . TYR A 1 516 ? 13.754 -12.032 22.554 1.00 46.97 516 TYR A N 1
ATOM 4046 C CA . TYR A 1 516 ? 14.304 -13.138 21.762 1.00 46.97 516 TYR A CA 1
ATOM 4047 C C . TYR A 1 516 ? 13.382 -13.459 20.588 1.00 46.97 516 TYR A C 1
ATOM 4049 O O . TYR A 1 516 ? 12.171 -13.374 20.740 1.00 46.97 516 TYR A O 1
ATOM 4057 N N . MET A 1 517 ? 13.936 -13.858 19.443 1.00 51.75 517 MET A N 1
ATOM 4058 C CA . MET A 1 517 ? 13.175 -14.273 18.259 1.00 51.75 517 MET A CA 1
ATOM 4059 C C . MET A 1 517 ? 13.837 -15.495 17.614 1.00 51.75 517 MET A C 1
ATOM 4061 O O . MET A 1 517 ? 14.905 -15.364 17.020 1.00 51.75 517 MET A O 1
ATOM 4065 N N . HIS A 1 518 ? 13.240 -16.685 17.720 1.00 51.72 518 HIS A N 1
ATOM 4066 C CA . HIS A 1 518 ? 13.748 -17.873 17.013 1.00 51.72 518 HIS A CA 1
ATOM 4067 C C . HIS A 1 518 ? 13.244 -17.948 15.563 1.00 51.72 518 HIS A C 1
ATOM 4069 O O . HIS A 1 518 ? 12.147 -17.481 15.268 1.00 51.72 518 HIS A O 1
ATOM 4075 N N . GLU A 1 519 ? 14.059 -18.545 14.679 1.00 50.41 519 GLU A N 1
ATOM 4076 C CA . GLU A 1 519 ? 13.824 -18.631 13.229 1.00 50.41 519 GLU A CA 1
ATOM 4077 C C . GLU A 1 519 ? 12.421 -19.160 12.882 1.00 50.41 519 GLU A C 1
ATOM 4079 O O . GLU A 1 519 ? 12.092 -20.320 13.132 1.00 50.41 519 GLU A O 1
ATOM 4084 N N . GLY A 1 520 ? 11.630 -18.297 12.248 1.00 42.97 520 GLY A N 1
ATOM 4085 C CA . GLY A 1 520 ? 10.396 -18.607 11.538 1.00 42.97 520 GLY A CA 1
ATOM 4086 C C . GLY A 1 520 ? 10.337 -17.706 10.304 1.00 42.97 520 GLY A C 1
ATOM 4087 O O . GLY A 1 520 ? 10.582 -16.519 10.433 1.00 42.97 520 GLY A O 1
ATOM 4088 N N . SER A 1 521 ? 10.102 -18.305 9.131 1.00 47.50 521 SER A N 1
ATOM 4089 C CA . SER A 1 521 ? 10.018 -17.695 7.785 1.00 47.50 521 SER A CA 1
ATOM 4090 C C . SER A 1 521 ? 11.216 -16.842 7.290 1.00 47.50 521 SER A C 1
ATOM 4092 O O . SER A 1 521 ? 11.939 -16.171 8.021 1.00 47.50 521 SER A O 1
ATOM 4094 N N . SER A 1 522 ? 11.486 -16.919 5.983 1.00 51.09 522 SER A N 1
ATOM 4095 C CA . SER A 1 522 ? 12.544 -16.164 5.305 1.00 51.09 522 SER A CA 1
ATOM 4096 C C . SER A 1 522 ? 11.965 -14.868 4.735 1.00 51.09 522 SER A C 1
ATOM 4098 O O . SER A 1 522 ? 11.397 -14.876 3.645 1.00 51.09 522 SER A O 1
ATOM 4100 N N . GLY A 1 523 ? 12.085 -13.758 5.462 1.00 59.81 523 GLY A N 1
ATOM 4101 C CA . GLY A 1 523 ? 11.588 -12.456 5.013 1.00 59.81 523 GLY A CA 1
ATOM 4102 C C . GLY A 1 523 ? 12.106 -11.289 5.854 1.00 59.81 523 GLY A C 1
ATOM 4103 O O . GLY A 1 523 ? 12.755 -11.485 6.880 1.00 59.81 523 GLY A O 1
ATOM 4104 N N . ARG A 1 524 ? 11.846 -10.057 5.401 1.00 70.31 524 ARG A N 1
ATOM 4105 C CA . ARG A 1 524 ? 12.067 -8.842 6.201 1.00 70.31 524 ARG A CA 1
ATOM 4106 C C . ARG A 1 524 ? 10.999 -8.789 7.299 1.00 70.31 524 ARG A C 1
ATOM 4108 O O . ARG A 1 524 ? 9.813 -8.859 6.987 1.00 70.31 524 ARG A O 1
ATOM 4115 N N . THR A 1 525 ? 11.421 -8.624 8.548 1.00 72.06 525 THR A N 1
ATOM 4116 C CA . THR A 1 525 ? 10.535 -8.635 9.722 1.00 72.06 525 THR A CA 1
ATOM 4117 C C . THR A 1 525 ? 10.743 -7.361 10.534 1.00 72.06 525 THR A C 1
ATOM 4119 O O . THR A 1 525 ? 11.889 -6.973 10.778 1.00 72.06 525 THR A O 1
ATOM 4122 N N . SER A 1 526 ? 9.657 -6.712 10.951 1.00 74.88 526 SER A N 1
ATOM 4123 C CA . SER A 1 526 ? 9.672 -5.625 11.928 1.00 74.88 526 SER A CA 1
ATOM 4124 C C . SER A 1 526 ? 9.250 -6.141 13.304 1.00 74.88 526 SER A C 1
ATOM 4126 O O . SER A 1 526 ? 8.416 -7.040 13.431 1.00 74.88 526 SER A O 1
ATOM 4128 N N . VAL A 1 527 ? 9.863 -5.574 14.342 1.00 76.62 527 VAL A N 1
ATOM 4129 C CA . VAL A 1 527 ? 9.509 -5.818 15.742 1.00 76.62 527 VAL A CA 1
ATOM 4130 C C . VAL A 1 527 ? 9.102 -4.481 16.341 1.00 76.62 527 VAL A C 1
ATOM 4132 O O . VAL A 1 527 ? 9.924 -3.573 16.465 1.00 76.62 527 VAL A O 1
ATOM 4135 N N . GLU A 1 528 ? 7.827 -4.369 16.677 1.00 79.88 528 GLU A N 1
ATOM 4136 C CA . GLU A 1 528 ? 7.226 -3.237 17.367 1.00 79.88 528 GLU A CA 1
ATOM 4137 C C . GLU A 1 528 ? 7.158 -3.583 18.850 1.00 79.88 528 GLU A C 1
ATOM 4139 O O . GLU A 1 528 ? 6.498 -4.537 19.259 1.00 79.88 528 GLU A O 1
ATOM 4144 N N . LEU A 1 529 ? 7.901 -2.831 19.651 1.00 78.88 529 LEU A N 1
ATOM 4145 C CA . LEU A 1 529 ? 7.961 -2.991 21.092 1.00 78.88 529 LEU A CA 1
ATOM 4146 C C . LEU A 1 529 ? 7.302 -1.774 21.731 1.00 78.88 529 LEU A C 1
ATOM 4148 O O . LEU A 1 529 ? 7.855 -0.672 21.692 1.00 78.88 529 LEU A O 1
ATOM 4152 N N . GLU A 1 530 ? 6.123 -1.977 22.303 1.00 79.19 530 GLU A N 1
ATOM 4153 C CA . GLU A 1 530 ? 5.445 -0.961 23.093 1.00 79.19 530 GLU A CA 1
ATOM 4154 C C . GLU A 1 530 ? 6.122 -0.857 24.459 1.00 79.19 530 GLU A C 1
ATOM 4156 O O . GLU A 1 530 ? 6.389 -1.867 25.101 1.00 79.19 530 GLU A O 1
ATOM 4161 N N . MET A 1 531 ? 6.427 0.361 24.902 1.00 73.50 531 MET A N 1
ATOM 4162 C CA . MET A 1 531 ? 7.032 0.579 26.213 1.00 73.50 531 MET A CA 1
ATOM 4163 C C . MET A 1 531 ? 5.958 0.632 27.299 1.00 73.50 531 MET A C 1
ATOM 4165 O O . MET A 1 531 ? 4.862 1.143 27.081 1.00 73.50 531 MET A O 1
ATOM 4169 N N . LEU A 1 532 ? 6.304 0.165 28.501 1.00 70.38 532 LEU A N 1
ATOM 4170 C CA . LEU A 1 532 ? 5.462 0.330 29.687 1.00 70.38 532 LEU A CA 1
ATOM 4171 C C . LEU A 1 532 ? 5.178 1.823 29.922 1.00 70.38 532 LEU A C 1
ATOM 4173 O O . LEU A 1 532 ? 6.057 2.668 29.736 1.00 70.38 532 LEU A O 1
ATOM 4177 N N . THR A 1 533 ? 3.967 2.154 30.368 1.00 65.25 533 THR A N 1
ATOM 4178 C CA . THR A 1 533 ? 3.570 3.546 30.619 1.00 65.25 533 THR A CA 1
ATOM 4179 C C . THR A 1 533 ? 4.551 4.231 31.575 1.00 65.25 533 THR A C 1
ATOM 4181 O O . THR A 1 533 ? 4.861 3.688 32.632 1.00 65.25 533 THR A O 1
ATOM 4184 N N . GLY A 1 534 ? 5.028 5.424 31.205 1.00 60.69 534 GLY A N 1
ATOM 4185 C CA . GLY A 1 534 ? 5.993 6.216 31.984 1.00 60.69 534 GLY A CA 1
ATOM 4186 C C . GLY A 1 534 ? 7.466 5.859 31.770 1.00 60.69 534 GLY A C 1
ATOM 4187 O O . GLY A 1 534 ? 8.339 6.619 32.196 1.00 60.69 534 GLY A O 1
ATOM 4188 N N . TYR A 1 535 ? 7.750 4.766 31.055 1.00 68.31 535 TYR A N 1
ATOM 4189 C CA . TYR A 1 535 ? 9.106 4.344 30.719 1.00 68.31 535 TYR A CA 1
ATOM 4190 C C . TYR A 1 535 ? 9.476 4.733 29.289 1.00 68.31 535 TYR A C 1
ATOM 4192 O O . TYR A 1 535 ? 8.731 4.484 28.343 1.00 68.31 535 TYR A O 1
ATOM 4200 N N . PHE A 1 536 ? 10.676 5.288 29.123 1.00 67.44 536 PHE A N 1
ATOM 4201 C CA . PHE A 1 536 ? 11.193 5.736 27.830 1.00 67.44 536 PHE A CA 1
ATOM 4202 C C . PHE A 1 536 ? 12.529 5.067 27.505 1.00 67.44 536 PHE A C 1
ATOM 4204 O O . PHE A 1 536 ? 13.375 4.943 28.389 1.00 67.44 536 PHE A O 1
ATOM 4211 N N . PRO A 1 537 ? 12.759 4.627 26.255 1.00 72.75 537 PRO A N 1
ATOM 4212 C CA . PRO A 1 537 ? 13.990 3.946 25.888 1.00 72.75 537 PRO A CA 1
ATOM 4213 C C . PRO A 1 537 ? 15.170 4.923 25.837 1.00 72.75 537 PRO A C 1
ATOM 4215 O O . PRO A 1 537 ? 15.066 6.051 25.353 1.00 72.75 537 PRO A O 1
ATOM 4218 N N . VAL A 1 538 ? 16.339 4.461 26.274 1.00 67.31 538 VAL A N 1
ATOM 4219 C CA . VAL A 1 538 ? 17.587 5.225 26.213 1.00 67.31 538 VAL A CA 1
ATOM 4220 C C . VAL A 1 538 ? 18.093 5.245 24.767 1.00 67.31 538 VAL A C 1
ATOM 4222 O O . VAL A 1 538 ? 18.603 4.248 24.259 1.00 67.31 538 VAL A O 1
ATOM 4225 N N . GLY A 1 539 ? 17.985 6.399 24.100 1.00 65.56 539 GLY A N 1
ATOM 4226 C CA . GLY A 1 539 ? 18.309 6.568 22.672 1.00 65.56 539 GLY A CA 1
ATOM 4227 C C . GLY A 1 539 ? 19.648 5.960 22.210 1.00 65.56 539 GLY A C 1
ATOM 4228 O O . GLY A 1 539 ? 19.654 5.203 21.238 1.00 65.56 539 GLY A O 1
ATOM 4229 N N . PRO A 1 540 ? 20.777 6.195 22.911 1.00 65.19 540 PRO A N 1
ATOM 4230 C CA . PRO A 1 540 ? 22.068 5.600 22.554 1.00 65.19 540 PRO A CA 1
ATOM 4231 C C . PRO A 1 540 ? 22.109 4.066 22.530 1.00 65.19 540 PRO A C 1
ATOM 4233 O O . PRO A 1 540 ? 22.966 3.502 21.851 1.00 65.19 540 PRO A O 1
ATOM 4236 N N . ASP A 1 541 ? 21.235 3.381 23.273 1.00 63.56 541 ASP A N 1
ATOM 4237 C CA . ASP A 1 541 ? 21.177 1.917 23.270 1.00 63.56 541 ASP A CA 1
ATOM 4238 C C . ASP A 1 541 ? 20.447 1.407 22.023 1.00 63.56 541 ASP A C 1
ATOM 4240 O O . ASP A 1 541 ? 20.899 0.449 21.397 1.00 63.56 541 ASP A O 1
ATOM 4244 N N . VAL A 1 542 ? 19.386 2.103 21.599 1.00 68.94 542 VAL A N 1
ATOM 4245 C CA . VAL A 1 542 ? 18.633 1.796 20.372 1.00 68.94 542 VAL A CA 1
ATOM 4246 C C . VAL A 1 542 ? 19.534 1.903 19.138 1.00 68.94 542 VAL A C 1
ATOM 4248 O O . VAL A 1 542 ? 19.520 1.028 18.275 1.00 68.94 542 VAL A O 1
ATOM 4251 N N . GLU A 1 543 ? 20.397 2.922 19.077 1.00 65.62 543 GLU A N 1
ATOM 4252 C CA . GLU A 1 543 ? 21.347 3.107 17.968 1.00 65.62 543 GLU A CA 1
ATOM 4253 C C . GLU A 1 543 ? 22.425 2.010 17.879 1.00 65.62 543 GLU A C 1
ATOM 4255 O O . GLU A 1 543 ? 23.050 1.833 16.825 1.00 65.62 543 GLU A O 1
ATOM 4260 N N . ARG A 1 544 ? 22.661 1.277 18.977 1.00 63.28 544 ARG A N 1
ATOM 4261 C CA . ARG A 1 544 ? 23.656 0.197 19.066 1.00 63.28 544 ARG A CA 1
ATOM 4262 C C . ARG A 1 544 ? 23.105 -1.177 18.723 1.00 63.28 544 ARG A C 1
ATOM 4264 O O . ARG A 1 544 ? 23.911 -2.095 18.569 1.00 63.28 544 ARG A O 1
ATOM 4271 N N . ILE A 1 545 ? 21.787 -1.330 18.589 1.00 65.00 545 ILE A N 1
ATOM 4272 C CA . ILE A 1 545 ? 21.178 -2.594 18.170 1.00 65.00 545 ILE A CA 1
ATOM 4273 C C . ILE A 1 545 ? 21.690 -2.916 16.760 1.00 65.00 545 ILE A C 1
ATOM 4275 O O . ILE A 1 545 ? 21.351 -2.263 15.770 1.00 65.00 545 ILE A O 1
ATOM 4279 N N . ALA A 1 546 ? 22.591 -3.892 16.677 1.00 53.88 546 ALA A N 1
ATOM 4280 C CA . ALA A 1 546 ? 23.190 -4.318 15.426 1.00 53.88 546 ALA A CA 1
ATOM 4281 C C . ALA A 1 546 ? 22.239 -5.276 14.694 1.00 53.88 546 ALA A C 1
ATOM 4283 O O . ALA A 1 546 ? 21.623 -6.149 15.298 1.00 53.88 546 ALA A O 1
ATOM 4284 N N . SER A 1 547 ? 22.116 -5.124 13.371 1.00 51.81 547 SER A N 1
ATOM 4285 C CA . SER A 1 547 ? 21.254 -5.983 12.539 1.00 51.81 547 SER A CA 1
ATOM 4286 C C . SER A 1 547 ? 21.902 -7.343 12.214 1.00 51.81 547 SER A C 1
ATOM 4288 O O . SER A 1 547 ? 21.624 -7.937 11.167 1.00 51.81 547 SER A O 1
ATOM 4290 N N . ASP A 1 548 ? 22.872 -7.798 13.008 1.00 48.12 548 ASP A N 1
ATOM 4291 C CA . ASP A 1 548 ? 23.765 -8.896 12.659 1.00 48.12 548 ASP A CA 1
ATOM 4292 C C . ASP A 1 548 ? 23.288 -10.236 13.226 1.00 48.12 548 ASP A C 1
ATOM 4294 O O . ASP A 1 548 ? 23.720 -10.637 14.289 1.00 48.12 548 ASP A O 1
ATOM 4298 N N . ARG A 1 549 ? 22.459 -10.986 12.484 1.00 46.47 549 ARG A N 1
ATOM 4299 C CA . ARG A 1 549 ? 22.159 -12.435 12.674 1.00 46.47 549 ARG A CA 1
ATOM 4300 C C . ARG A 1 549 ? 21.769 -12.929 14.088 1.00 46.47 549 ARG A C 1
ATOM 4302 O O . ARG A 1 549 ? 21.517 -14.121 14.237 1.00 46.47 549 ARG A O 1
ATOM 4309 N N . LYS A 1 550 ? 21.727 -12.090 15.121 1.00 50.31 550 LYS A N 1
ATOM 4310 C CA . LYS A 1 550 ? 21.479 -12.491 16.501 1.00 50.31 550 LYS A CA 1
ATOM 4311 C C . LYS A 1 550 ? 20.012 -12.281 16.817 1.00 50.31 550 LYS A C 1
ATOM 4313 O O . LYS A 1 550 ? 19.488 -11.176 16.786 1.00 50.31 550 LYS A O 1
ATOM 4318 N N . THR A 1 551 ? 19.388 -13.394 17.153 1.00 61.53 551 THR A N 1
ATOM 4319 C CA . THR A 1 551 ? 18.009 -13.621 17.582 1.00 61.53 551 THR A CA 1
ATOM 4320 C C . THR A 1 551 ? 17.646 -12.942 18.917 1.00 61.53 551 THR A C 1
ATOM 4322 O O . THR A 1 551 ? 16.766 -13.434 19.614 1.00 61.53 551 THR A O 1
ATOM 4325 N N . CYS A 1 552 ? 18.355 -11.882 19.336 1.00 63.38 552 CYS A N 1
ATOM 4326 C CA . CYS A 1 552 ? 18.186 -11.210 20.630 1.00 63.38 552 CYS A CA 1
ATOM 4327 C C . CYS A 1 552 ? 18.740 -9.777 20.593 1.00 63.38 552 CYS A C 1
ATOM 4329 O O . CYS A 1 552 ? 19.867 -9.561 20.141 1.00 63.38 552 CYS A O 1
ATOM 4331 N N . PHE A 1 553 ? 17.974 -8.816 21.114 1.00 67.50 553 PHE A N 1
ATOM 4332 C CA . PHE A 1 553 ? 18.426 -7.446 21.377 1.00 67.50 553 PHE A CA 1
ATOM 4333 C C . PHE A 1 553 ? 18.022 -7.005 22.789 1.00 67.50 553 PHE A C 1
ATOM 4335 O O . PHE A 1 553 ? 17.051 -7.523 23.347 1.00 67.50 553 PHE A O 1
ATOM 4342 N N . ALA A 1 554 ? 18.769 -6.055 23.364 1.00 68.12 554 ALA A N 1
ATOM 4343 C CA . ALA A 1 554 ? 18.369 -5.403 24.605 1.00 68.12 554 ALA A CA 1
ATOM 4344 C C . ALA A 1 554 ? 18.661 -3.902 24.617 1.00 68.12 554 ALA A C 1
ATOM 4346 O O . ALA A 1 554 ? 19.610 -3.435 23.985 1.00 68.12 554 ALA A O 1
ATOM 4347 N N . LEU A 1 555 ? 17.837 -3.167 25.362 1.00 67.50 555 LEU A N 1
ATOM 4348 C CA . LEU A 1 555 ? 17.900 -1.712 25.515 1.00 67.50 555 LEU A CA 1
ATOM 4349 C C . LEU A 1 555 ? 17.513 -1.311 26.935 1.00 67.50 555 LEU A C 1
ATOM 4351 O O . LEU A 1 555 ? 16.656 -1.967 27.523 1.00 67.50 555 LEU A O 1
ATOM 4355 N N . ARG A 1 556 ? 18.107 -0.244 27.482 1.00 66.81 556 ARG A N 1
ATOM 4356 C CA . ARG A 1 556 ? 17.653 0.325 28.760 1.00 66.81 556 ARG A CA 1
ATOM 4357 C C . ARG A 1 556 ? 16.460 1.249 28.560 1.00 66.81 556 ARG A C 1
ATOM 4359 O O . ARG A 1 556 ? 16.368 1.924 27.534 1.00 66.81 556 ARG A O 1
ATOM 4366 N N . ALA A 1 557 ? 15.606 1.330 29.573 1.00 66.50 557 ALA A N 1
ATOM 4367 C CA . ALA A 1 557 ? 14.547 2.327 29.666 1.00 66.50 557 ALA A CA 1
ATOM 4368 C C . ALA A 1 557 ? 14.642 3.102 30.982 1.00 66.50 557 ALA A C 1
ATOM 4370 O O . ALA A 1 557 ? 15.076 2.535 31.978 1.00 66.50 557 ALA A O 1
ATOM 4371 N N . THR A 1 558 ? 14.254 4.377 30.972 1.00 60.62 558 THR A N 1
ATOM 4372 C CA . THR A 1 558 ? 14.220 5.272 32.134 1.00 60.62 558 THR A CA 1
ATOM 4373 C C . THR A 1 558 ? 12.789 5.613 32.516 1.00 60.62 558 THR A C 1
ATOM 4375 O O . THR A 1 558 ? 11.966 5.884 31.644 1.00 60.62 558 THR A O 1
ATOM 4378 N N . ASP A 1 559 ? 12.517 5.650 33.818 1.00 61.28 559 ASP A N 1
ATOM 4379 C CA . ASP A 1 559 ? 11.275 6.185 34.383 1.00 61.28 559 ASP A CA 1
ATOM 4380 C C . ASP A 1 559 ? 11.308 7.722 34.329 1.00 61.28 559 ASP A C 1
ATOM 4382 O O . ASP A 1 559 ? 12.073 8.368 35.056 1.00 61.28 559 ASP A O 1
ATOM 4386 N N . GLU A 1 560 ? 10.538 8.319 33.420 1.00 57.44 560 GLU A N 1
ATOM 4387 C CA . GLU A 1 560 ? 10.440 9.781 33.317 1.00 57.44 560 GLU A CA 1
ATOM 4388 C C . GLU A 1 560 ? 9.171 10.336 33.973 1.00 57.44 560 GLU A C 1
ATOM 4390 O O . GLU A 1 560 ? 9.129 11.526 34.313 1.00 57.44 560 GLU A O 1
ATOM 4395 N N . GLN A 1 561 ? 8.164 9.488 34.195 1.00 54.78 561 GLN A N 1
ATOM 4396 C CA . GLN A 1 561 ? 6.867 9.869 34.732 1.00 54.78 561 GLN A CA 1
ATOM 4397 C C . GLN A 1 561 ? 6.379 8.822 35.732 1.00 54.78 561 GLN A C 1
ATOM 4399 O O . GLN A 1 561 ? 6.144 7.680 35.365 1.00 54.78 561 GLN A O 1
ATOM 4404 N N . GLU A 1 562 ? 6.143 9.249 36.976 1.00 51.34 562 GLU A N 1
ATOM 4405 C CA . GLU A 1 562 ? 5.627 8.371 38.028 1.00 51.34 562 GLU A CA 1
ATOM 4406 C C . GLU A 1 562 ? 4.218 7.892 37.647 1.00 51.34 562 GLU A C 1
ATOM 4408 O O . GLU A 1 562 ? 3.263 8.675 37.598 1.00 51.34 562 GLU A O 1
ATOM 4413 N N . VAL A 1 563 ? 4.099 6.600 37.342 1.00 49.88 563 VAL A N 1
ATOM 4414 C CA . VAL A 1 563 ? 2.827 5.956 37.010 1.00 49.88 563 VAL A CA 1
ATOM 4415 C C . VAL A 1 563 ? 2.381 5.139 38.208 1.00 49.88 563 VAL A C 1
ATOM 4417 O O . VAL A 1 563 ? 3.089 4.250 38.664 1.00 49.88 563 VAL A O 1
ATOM 4420 N N . GLY A 1 564 ? 1.180 5.419 38.717 1.00 40.94 564 GLY A N 1
ATOM 4421 C CA . GLY A 1 564 ? 0.640 4.697 39.875 1.00 40.94 564 GLY A CA 1
ATOM 4422 C C . GLY A 1 564 ? 0.405 3.202 39.620 1.00 40.94 564 GLY A C 1
ATOM 4423 O O . GLY A 1 564 ? 0.347 2.425 40.570 1.00 40.94 564 GLY A O 1
ATOM 4424 N N . ARG A 1 565 ? 0.264 2.795 38.349 1.00 50.03 565 ARG A N 1
ATOM 4425 C CA . ARG A 1 565 ? 0.205 1.393 37.931 1.00 50.03 565 ARG A CA 1
ATOM 4426 C C . ARG A 1 565 ? 0.746 1.210 36.506 1.00 50.03 565 ARG A C 1
ATOM 4428 O O . ARG A 1 565 ? 0.093 1.674 35.571 1.00 50.03 565 ARG A O 1
ATOM 4435 N N . PRO A 1 566 ? 1.861 0.494 36.312 1.00 51.66 566 PRO A N 1
ATOM 4436 C CA . PRO A 1 566 ? 2.286 0.096 34.978 1.00 51.66 566 PRO A CA 1
ATOM 4437 C C . PRO A 1 566 ? 1.302 -0.935 34.404 1.00 51.66 566 PRO A C 1
ATOM 4439 O O . PRO A 1 566 ? 1.041 -1.978 35.011 1.00 51.66 566 PRO A O 1
ATOM 4442 N N . THR A 1 567 ? 0.722 -0.639 33.242 1.00 56.88 567 THR A N 1
ATOM 4443 C CA . THR A 1 567 ? -0.022 -1.626 32.453 1.00 56.88 567 THR A CA 1
ATOM 4444 C C . THR A 1 567 ? 0.966 -2.527 31.705 1.00 56.88 567 THR A C 1
ATOM 4446 O O . THR A 1 567 ? 2.041 -2.054 31.332 1.00 56.88 567 THR A O 1
ATOM 4449 N N . PRO A 1 568 ? 0.646 -3.816 31.488 1.00 64.44 568 PRO A N 1
ATOM 4450 C CA . PRO A 1 568 ? 1.359 -4.653 30.535 1.00 64.44 568 PRO A CA 1
ATOM 4451 C C . PRO A 1 568 ? 1.430 -3.950 29.183 1.00 64.44 568 PRO A C 1
ATOM 4453 O O . PRO A 1 568 ? 0.502 -3.232 28.808 1.00 64.44 568 PRO A O 1
ATOM 4456 N N . ALA A 1 569 ? 2.532 -4.159 28.482 1.00 70.06 569 ALA A N 1
ATOM 4457 C CA . ALA A 1 569 ? 2.743 -3.626 27.147 1.00 70.06 569 ALA A CA 1
ATOM 4458 C C . ALA A 1 569 ? 2.849 -4.777 26.147 1.00 70.06 569 ALA A C 1
ATOM 4460 O O . ALA A 1 569 ? 3.066 -5.935 26.526 1.00 70.06 569 ALA A O 1
ATOM 4461 N N . SER A 1 570 ? 2.666 -4.464 24.870 1.00 76.19 570 SER A N 1
ATOM 4462 C CA . SER A 1 570 ? 2.667 -5.454 23.802 1.00 76.19 570 SER A CA 1
ATOM 4463 C C . SER A 1 570 ? 3.975 -5.472 23.002 1.00 76.19 570 SER A C 1
ATOM 4465 O O . SER A 1 570 ? 4.689 -4.478 22.864 1.00 76.19 570 SER A O 1
ATOM 4467 N N . VAL A 1 571 ? 4.307 -6.642 22.465 1.00 77.31 571 VAL A N 1
ATOM 4468 C CA . VAL A 1 571 ? 5.337 -6.834 21.445 1.00 77.31 571 VAL A CA 1
ATOM 4469 C C . VAL A 1 571 ? 4.677 -7.460 20.240 1.00 77.31 571 VAL A C 1
ATOM 4471 O O . VAL A 1 571 ? 4.115 -8.553 20.324 1.00 77.31 571 VAL A O 1
ATOM 4474 N N . VAL A 1 572 ? 4.765 -6.764 19.117 1.00 78.44 572 VAL A N 1
ATOM 4475 C CA . VAL A 1 572 ? 4.152 -7.162 17.859 1.00 78.44 572 VAL A CA 1
ATOM 4476 C C . VAL A 1 572 ? 5.256 -7.422 16.844 1.00 78.44 572 VAL A C 1
ATOM 4478 O O . VAL A 1 572 ? 6.117 -6.583 16.594 1.00 78.44 572 VAL A O 1
ATOM 4481 N N . VAL A 1 573 ? 5.249 -8.613 16.255 1.00 76.38 573 VAL A N 1
ATOM 4482 C CA . VAL A 1 573 ? 6.166 -8.994 15.180 1.00 76.38 573 VAL A CA 1
ATOM 4483 C C . VAL A 1 573 ? 5.379 -9.074 13.886 1.00 76.38 573 VAL A C 1
ATOM 4485 O O . VAL A 1 573 ? 4.405 -9.824 13.790 1.00 76.38 573 VAL A O 1
ATOM 4488 N N . ARG A 1 574 ? 5.804 -8.303 12.884 1.00 76.31 574 ARG A N 1
ATOM 4489 C CA . ARG A 1 574 ? 5.169 -8.254 11.564 1.00 76.31 574 ARG A CA 1
ATOM 4490 C C . ARG A 1 574 ? 6.171 -8.649 10.489 1.00 76.31 574 ARG A C 1
ATOM 4492 O O . ARG A 1 574 ? 7.269 -8.104 10.406 1.00 76.31 574 ARG A O 1
ATOM 4499 N N . GLU A 1 575 ? 5.788 -9.574 9.624 1.00 75.00 575 GLU A N 1
ATOM 4500 C CA . GLU A 1 575 ? 6.490 -9.774 8.357 1.00 75.00 575 GLU A CA 1
ATOM 4501 C C . GLU A 1 575 ? 6.087 -8.679 7.362 1.00 75.00 575 GLU A C 1
ATOM 4503 O O . GLU A 1 575 ? 4.905 -8.378 7.211 1.00 75.00 575 GLU A O 1
ATOM 4508 N N . ALA A 1 576 ? 7.052 -8.121 6.626 1.00 65.25 576 ALA A N 1
ATOM 4509 C CA . ALA A 1 576 ? 6.841 -6.960 5.753 1.00 65.25 576 ALA A CA 1
ATOM 4510 C C . ALA A 1 576 ? 5.780 -7.160 4.646 1.00 65.25 576 ALA A C 1
ATOM 4512 O O . ALA A 1 576 ? 5.288 -6.181 4.096 1.00 65.25 576 ALA A O 1
ATOM 4513 N N . ASN A 1 577 ? 5.419 -8.408 4.326 1.00 65.38 577 ASN A N 1
ATOM 4514 C CA . ASN A 1 577 ? 4.488 -8.762 3.247 1.00 65.38 577 ASN A CA 1
ATOM 4515 C C . ASN A 1 577 ? 3.091 -9.191 3.739 1.00 65.38 577 ASN A C 1
ATOM 4517 O O . ASN A 1 577 ? 2.268 -9.639 2.928 1.00 65.38 577 ASN A O 1
ATOM 4521 N N . LEU A 1 578 ? 2.829 -9.106 5.047 1.00 70.31 578 LEU A N 1
ATOM 4522 C CA . LEU A 1 578 ? 1.566 -9.502 5.668 1.00 70.31 578 LEU A CA 1
ATOM 4523 C C . LEU A 1 578 ? 0.861 -8.287 6.283 1.00 70.31 578 LEU A C 1
ATOM 4525 O O . LEU A 1 578 ? 1.483 -7.474 6.957 1.00 70.31 578 LEU A O 1
ATOM 4529 N N . ALA A 1 579 ? -0.453 -8.184 6.061 1.00 65.25 579 ALA A N 1
ATOM 4530 C CA . ALA A 1 579 ? -1.280 -7.134 6.661 1.00 65.25 579 ALA A CA 1
ATOM 4531 C C . ALA A 1 579 ? -1.438 -7.322 8.177 1.00 65.25 579 ALA A C 1
ATOM 4533 O O . ALA A 1 579 ? -1.416 -6.362 8.943 1.00 65.25 579 ALA A O 1
ATOM 4534 N N . GLN A 1 580 ? -1.626 -8.573 8.600 1.00 70.44 580 GLN A N 1
ATOM 4535 C CA . GLN A 1 580 ? -1.819 -8.932 10.000 1.00 70.44 580 GLN A CA 1
ATOM 4536 C C . GLN A 1 580 ? -0.478 -9.242 10.668 1.00 70.44 580 GLN A C 1
ATOM 4538 O O . GLN A 1 580 ? 0.420 -9.781 10.011 1.00 70.44 580 GLN A O 1
ATOM 4543 N N . PRO A 1 581 ? -0.338 -8.936 11.970 1.00 69.19 581 PRO A N 1
ATOM 4544 C CA . PRO A 1 581 ? 0.856 -9.298 12.710 1.00 69.19 581 PRO A CA 1
ATOM 4545 C C . PRO A 1 581 ? 1.046 -10.814 12.735 1.00 69.19 581 PRO A C 1
ATOM 4547 O O . PRO A 1 581 ? 0.099 -11.580 12.900 1.00 69.19 581 PRO A O 1
ATOM 4550 N N . SER A 1 582 ? 2.294 -11.241 12.575 1.00 70.31 582 SER A N 1
ATOM 4551 C CA . SER A 1 582 ? 2.696 -12.649 12.601 1.00 70.31 582 SER A CA 1
ATOM 4552 C C . SER A 1 582 ? 2.771 -13.205 14.023 1.00 70.31 582 SER A C 1
ATOM 4554 O O . SER A 1 582 ? 2.796 -14.421 14.212 1.00 70.31 582 SER A O 1
ATOM 4556 N N . CYS A 1 583 ? 2.879 -12.320 15.015 1.00 73.25 583 CYS A N 1
ATOM 4557 C CA . CYS A 1 583 ? 2.830 -12.633 16.436 1.00 73.25 583 CYS A CA 1
ATOM 4558 C C . CYS A 1 583 ? 2.528 -11.352 17.227 1.00 73.25 583 CYS A C 1
ATOM 4560 O O . CYS A 1 583 ? 3.089 -10.300 16.919 1.00 73.25 583 CYS A O 1
ATOM 4562 N N . ALA A 1 584 ? 1.674 -11.438 18.243 1.00 75.12 584 ALA A N 1
ATOM 4563 C CA . ALA A 1 584 ? 1.451 -10.376 19.219 1.00 75.12 584 ALA A CA 1
ATOM 4564 C C . ALA A 1 584 ? 1.483 -11.001 20.616 1.00 75.12 584 ALA A C 1
ATOM 4566 O O . ALA A 1 584 ? 0.793 -11.986 20.868 1.00 75.12 584 ALA A O 1
ATOM 4567 N N . LEU A 1 585 ? 2.319 -10.465 21.502 1.00 71.75 585 LEU A N 1
ATOM 4568 C CA . LEU A 1 585 ? 2.518 -10.980 22.855 1.00 71.75 585 LEU A CA 1
ATOM 4569 C C . LEU A 1 585 ? 2.469 -9.841 23.861 1.00 71.75 585 LEU A C 1
ATOM 4571 O O . LEU A 1 585 ? 3.040 -8.783 23.629 1.00 71.75 585 LEU A O 1
ATOM 4575 N N . GLU A 1 586 ? 1.859 -10.082 25.012 1.00 71.50 586 GLU A N 1
ATOM 4576 C CA . GLU A 1 586 ? 1.939 -9.168 26.149 1.00 71.50 586 GLU A CA 1
ATOM 4577 C C . GLU A 1 586 ? 3.125 -9.519 27.045 1.00 71.50 586 GLU A C 1
ATOM 4579 O O . GLU A 1 586 ? 3.382 -10.694 27.334 1.00 71.50 586 GLU A O 1
ATOM 4584 N N . TYR A 1 587 ? 3.802 -8.496 27.559 1.00 70.31 587 TYR A N 1
ATOM 4585 C CA . TYR A 1 587 ? 4.797 -8.641 28.609 1.00 70.31 587 TYR A CA 1
ATOM 4586 C C . TYR A 1 587 ? 4.460 -7.750 29.807 1.00 70.31 587 TYR A C 1
ATOM 4588 O O . TYR A 1 587 ? 3.955 -6.634 29.685 1.00 70.31 587 TYR A O 1
ATOM 4596 N N . ASN A 1 588 ? 4.719 -8.285 30.999 1.00 63.78 588 ASN A N 1
ATOM 4597 C CA . ASN A 1 588 ? 4.365 -7.633 32.254 1.00 63.78 588 ASN A CA 1
ATOM 4598 C C . ASN A 1 588 ? 5.527 -6.782 32.790 1.00 63.78 588 ASN A C 1
ATOM 4600 O O . ASN A 1 588 ? 6.693 -7.105 32.531 1.00 63.78 588 ASN A O 1
ATOM 4604 N N . PRO A 1 589 ? 5.227 -5.749 33.599 1.00 60.84 589 PRO A N 1
ATOM 4605 C CA . PRO A 1 589 ? 6.237 -5.088 34.419 1.00 60.84 589 PRO A CA 1
ATOM 4606 C C . PRO A 1 589 ? 6.926 -6.086 35.377 1.00 60.84 589 PRO A C 1
ATOM 4608 O O . PRO A 1 589 ? 6.361 -7.141 35.692 1.00 60.84 589 PRO A O 1
ATOM 4611 N N . PRO A 1 590 ? 8.156 -5.794 35.843 1.00 55.56 590 PRO A N 1
ATOM 4612 C CA . PRO A 1 590 ? 8.900 -6.685 36.732 1.00 55.56 590 PRO A CA 1
ATOM 4613 C C . PRO A 1 590 ? 8.150 -6.949 38.053 1.00 55.56 590 PRO A C 1
ATOM 4615 O O . PRO A 1 590 ? 7.517 -6.062 38.616 1.00 55.56 590 PRO A O 1
ATOM 4618 N N . LEU A 1 591 ? 8.267 -8.182 38.568 1.00 46.00 591 LEU A N 1
ATOM 4619 C CA . LEU A 1 591 ? 7.516 -8.779 39.696 1.00 46.00 591 LEU A CA 1
ATOM 4620 C C . LEU A 1 591 ? 7.740 -8.144 41.098 1.00 46.00 591 LEU A C 1
ATOM 4622 O O . LEU A 1 591 ? 7.543 -8.807 42.114 1.00 46.00 591 LEU A O 1
ATOM 4626 N N . GLY A 1 592 ? 8.165 -6.883 41.185 1.00 40.75 592 GLY A N 1
ATOM 4627 C CA . GLY A 1 592 ? 8.390 -6.165 42.448 1.00 40.75 592 GLY A CA 1
ATOM 4628 C C . GLY A 1 592 ? 7.246 -5.247 42.887 1.00 40.75 592 GLY A C 1
ATOM 4629 O O . GLY A 1 592 ? 7.164 -4.915 44.067 1.00 40.75 592 GLY A O 1
ATOM 4630 N N . GLU A 1 593 ? 6.363 -4.855 41.970 1.00 38.44 593 GLU A N 1
ATOM 4631 C CA . GLU A 1 593 ? 5.198 -4.025 42.272 1.00 38.44 593 GLU A CA 1
ATOM 4632 C C . GLU A 1 593 ? 3.954 -4.911 42.257 1.00 38.44 593 GLU A C 1
ATOM 4634 O O . GLU A 1 593 ? 3.451 -5.293 41.200 1.00 38.44 593 GLU A O 1
ATOM 4639 N N . GLU A 1 594 ? 3.456 -5.277 43.443 1.00 36.25 594 GLU A N 1
ATOM 4640 C CA . GLU A 1 594 ? 2.061 -5.693 43.569 1.00 36.25 594 GLU A CA 1
ATOM 4641 C C . GLU A 1 594 ? 1.233 -4.607 42.887 1.00 36.25 594 GLU A C 1
ATOM 4643 O O . GLU A 1 594 ? 1.262 -3.454 43.319 1.00 36.25 594 GLU A O 1
ATOM 4648 N N . SER A 1 595 ? 0.552 -4.943 41.787 1.00 32.25 595 SER A N 1
ATOM 4649 C CA . SER A 1 595 ? -0.362 -4.013 41.138 1.00 32.25 595 SER A CA 1
ATOM 4650 C C . SER A 1 595 ? -1.295 -3.494 42.222 1.00 32.25 595 SER A C 1
ATOM 4652 O O . SER A 1 595 ? -2.075 -4.288 42.752 1.00 32.25 595 SER A O 1
ATOM 4654 N N . LEU A 1 596 ? -1.157 -2.218 42.592 1.00 29.17 596 LEU A N 1
ATOM 4655 C CA . LEU A 1 596 ? -1.979 -1.580 43.612 1.00 29.17 596 LEU A CA 1
ATOM 4656 C C . LEU A 1 596 ? -3.437 -1.904 43.284 1.00 29.17 596 LEU A C 1
ATOM 4658 O O . LEU A 1 596 ? -3.980 -1.423 42.288 1.00 29.17 596 LEU A O 1
ATOM 4662 N N . GLN A 1 597 ? -4.033 -2.807 44.066 1.00 29.69 597 GLN A N 1
ATOM 4663 C CA . GLN A 1 597 ? -5.437 -3.149 43.928 1.00 29.69 597 GLN A CA 1
ATOM 4664 C C . GLN A 1 597 ? -6.204 -1.873 44.244 1.00 29.69 597 GLN A C 1
ATOM 4666 O O . GLN A 1 597 ? -6.097 -1.333 45.347 1.00 29.69 597 GLN A O 1
ATOM 4671 N N . VAL A 1 598 ? -6.948 -1.363 43.268 1.00 30.14 598 VAL A N 1
ATOM 4672 C CA . VAL A 1 598 ? -7.857 -0.257 43.526 1.00 30.14 598 VAL A CA 1
ATOM 4673 C C . VAL A 1 598 ? -9.017 -0.871 44.288 1.00 30.14 598 VAL A C 1
ATOM 4675 O O . VAL A 1 598 ? -9.800 -1.640 43.730 1.00 30.14 598 VAL A O 1
ATOM 4678 N N . PHE A 1 599 ? -9.098 -0.574 45.582 1.00 30.31 599 PHE A N 1
ATOM 4679 C CA . PHE A 1 599 ? -10.322 -0.801 46.331 1.00 30.31 599 PHE A CA 1
ATOM 4680 C C . PHE A 1 599 ? -11.424 -0.001 45.640 1.00 30.31 599 PHE A C 1
ATOM 4682 O O . PHE A 1 599 ? -11.293 1.216 45.489 1.00 30.31 599 PHE A O 1
ATOM 4689 N N . CYS A 1 600 ? -12.477 -0.675 45.177 1.00 28.25 600 CYS A N 1
ATOM 4690 C CA . CYS A 1 600 ? -13.668 -0.008 44.667 1.00 28.25 600 CYS A CA 1
ATOM 4691 C C . CYS A 1 600 ? -14.145 0.963 45.748 1.00 28.25 600 CYS A C 1
ATOM 4693 O O . CYS A 1 600 ? -14.531 0.517 46.825 1.00 28.25 600 CYS A O 1
ATOM 4695 N N . ALA A 1 601 ? -13.995 2.253 45.444 1.00 30.22 601 ALA A N 1
ATOM 4696 C CA . ALA A 1 601 ? -14.208 3.435 46.269 1.00 30.22 601 ALA A CA 1
ATOM 4697 C C . ALA A 1 601 ? -14.658 3.179 47.717 1.00 30.22 601 ALA A C 1
ATOM 4699 O O . ALA A 1 601 ? -15.806 2.824 47.994 1.00 30.22 601 ALA A O 1
ATOM 4700 N N . ASP A 1 602 ? -13.751 3.480 48.642 1.00 29.02 602 ASP A N 1
ATOM 4701 C CA . ASP A 1 602 ? -14.099 3.723 50.031 1.00 29.02 602 ASP A CA 1
ATOM 4702 C C . ASP A 1 602 ? -15.067 4.919 50.105 1.00 29.02 602 ASP A C 1
ATOM 4704 O O . ASP A 1 602 ? -14.861 5.968 49.484 1.00 29.02 602 ASP A O 1
ATOM 4708 N N . PHE A 1 603 ? -16.159 4.737 50.841 1.00 34.38 603 PHE A N 1
ATOM 4709 C CA . PHE A 1 603 ? -17.357 5.579 50.866 1.00 34.38 603 PHE A CA 1
ATOM 4710 C C . PHE A 1 603 ? -17.131 6.868 51.680 1.00 34.38 603 PHE A C 1
ATOM 4712 O O . PHE A 1 603 ? -17.873 7.174 52.613 1.00 34.38 603 PHE A O 1
ATOM 4719 N N . SER A 1 604 ? -16.089 7.645 51.374 1.00 36.75 604 SER A N 1
ATOM 4720 C CA . SER A 1 604 ? -15.838 8.911 52.070 1.00 36.75 604 SER A CA 1
ATOM 4721 C C . SER A 1 604 ? -15.276 10.002 51.158 1.00 36.75 604 SER A C 1
ATOM 4723 O O . SER A 1 604 ? -14.087 10.288 51.118 1.00 36.75 604 SER A O 1
ATOM 4725 N N . ASN A 1 605 ? -16.169 10.672 50.430 1.00 31.39 605 ASN A N 1
ATOM 4726 C CA . ASN A 1 605 ? -16.450 12.100 50.630 1.00 31.39 605 ASN A CA 1
ATOM 4727 C C . ASN A 1 605 ? -17.165 12.710 49.417 1.00 31.39 605 ASN A C 1
ATOM 4729 O O . ASN A 1 605 ? -16.693 12.681 48.288 1.00 31.39 605 ASN A O 1
ATOM 4733 N N . THR A 1 606 ? -18.305 13.334 49.721 1.00 33.12 606 THR A N 1
ATOM 4734 C CA . THR A 1 606 ? -18.865 14.506 49.032 1.00 33.12 606 THR A CA 1
ATOM 4735 C C . THR A 1 606 ? -18.967 14.451 47.506 1.00 33.12 606 THR A C 1
ATOM 4737 O O . THR A 1 606 ? -18.339 15.242 46.816 1.00 33.12 606 THR A O 1
ATOM 4740 N N . ASN A 1 607 ? -19.888 13.639 46.990 1.00 26.23 607 ASN A N 1
ATOM 4741 C CA . ASN A 1 607 ? -20.613 13.970 45.764 1.00 26.23 607 ASN A CA 1
ATOM 4742 C C . ASN A 1 607 ? -22.105 13.709 45.992 1.00 26.23 607 ASN A C 1
ATOM 4744 O O . ASN A 1 607 ? -22.576 12.579 45.938 1.00 26.23 607 ASN A O 1
ATOM 4748 N N . ARG A 1 608 ? -22.868 14.774 46.274 1.00 30.72 608 ARG A N 1
ATOM 4749 C CA . ARG A 1 608 ? -24.337 14.764 46.166 1.00 30.72 608 ARG A CA 1
ATOM 4750 C C . ARG A 1 608 ? -24.721 14.859 44.683 1.00 30.72 608 ARG A C 1
ATOM 4752 O O . ARG A 1 608 ? -25.242 15.881 44.248 1.00 30.72 608 ARG A O 1
ATOM 4759 N N . GLY A 1 609 ? -24.399 13.824 43.911 1.00 26.41 609 GLY A N 1
ATOM 4760 C CA . GLY A 1 609 ? -24.949 13.607 42.573 1.00 26.41 609 GLY A CA 1
ATOM 4761 C C . GLY A 1 609 ? -26.150 12.670 42.676 1.00 26.41 609 GLY A C 1
ATOM 4762 O O . GLY A 1 609 ? -26.069 11.660 43.365 1.00 26.41 609 GLY A O 1
ATOM 4763 N N . GLU A 1 610 ? -27.273 13.017 42.048 1.00 29.62 610 GLU A N 1
ATOM 4764 C CA . GLU A 1 610 ? -28.440 12.129 41.934 1.00 29.62 610 GLU A CA 1
ATOM 4765 C C . GLU A 1 610 ? -28.034 10.792 41.282 1.00 29.62 610 GLU A C 1
ATOM 4767 O O . GLU A 1 610 ? -27.555 10.775 40.144 1.00 29.62 610 GLU A O 1
ATOM 4772 N N . CYS A 1 611 ? -28.251 9.668 41.971 1.00 31.62 611 CYS A N 1
ATOM 4773 C CA . CYS A 1 611 ? -28.018 8.324 41.441 1.00 31.62 611 CYS A CA 1
ATOM 4774 C C . CYS A 1 611 ? -29.155 7.913 40.493 1.00 31.62 611 CYS A C 1
ATOM 4776 O O . CYS A 1 611 ? -30.040 7.131 40.843 1.00 31.62 611 CYS A O 1
ATOM 4778 N N . ARG A 1 612 ? -29.130 8.389 39.243 1.00 37.34 612 ARG A N 1
ATOM 4779 C CA . ARG A 1 612 ? -30.062 7.901 38.212 1.00 37.34 612 ARG A CA 1
ATOM 4780 C C . ARG A 1 612 ? -29.699 6.476 37.778 1.00 37.34 612 ARG A C 1
ATOM 4782 O O . ARG A 1 612 ? -28.952 6.283 36.826 1.00 37.34 612 ARG A O 1
ATOM 4789 N N . CYS A 1 613 ? -30.265 5.475 38.450 1.00 42.62 613 CYS A N 1
ATOM 4790 C CA . CYS A 1 613 ? -30.187 4.072 38.028 1.00 42.62 613 CYS A CA 1
ATOM 4791 C C . CYS A 1 613 ? -31.215 3.804 36.913 1.00 42.62 613 CYS A C 1
ATOM 4793 O O . CYS A 1 613 ? -32.424 3.977 37.133 1.00 42.62 613 CYS A O 1
ATOM 4795 N N . TYR A 1 614 ? -30.761 3.383 35.727 1.00 53.69 614 TYR A N 1
ATOM 4796 C CA . TYR A 1 614 ? -31.638 3.082 34.585 1.00 53.69 614 TYR A CA 1
ATOM 4797 C C . TYR A 1 614 ? -32.180 1.652 34.635 1.00 53.69 614 TYR A C 1
ATOM 4799 O O . TYR A 1 614 ? -33.342 1.445 34.293 1.00 53.69 614 TYR A O 1
ATOM 4807 N N . SER A 1 615 ? -31.402 0.693 35.149 1.00 61.12 615 SER A N 1
ATOM 4808 C CA . SER A 1 615 ? -31.798 -0.715 35.200 1.00 61.12 615 SER A CA 1
ATOM 4809 C C . SER A 1 615 ? -31.504 -1.380 36.556 1.00 61.12 615 SER A C 1
ATOM 4811 O O . SER A 1 615 ? -30.576 -0.983 37.265 1.00 61.12 615 SER A O 1
ATOM 4813 N N . ALA A 1 616 ? -32.353 -2.336 36.957 1.00 64.31 616 ALA A N 1
ATOM 4814 C CA . ALA A 1 616 ? -32.273 -3.047 38.235 1.00 64.31 616 ALA A CA 1
ATOM 4815 C C . ALA A 1 616 ? -32.714 -4.516 38.099 1.00 64.31 616 ALA A C 1
ATOM 4817 O O . ALA A 1 616 ? -33.900 -4.789 37.860 1.00 64.31 616 ALA A O 1
ATOM 4818 N N . TYR A 1 617 ? -31.780 -5.445 38.316 1.00 70.12 617 TYR A N 1
ATOM 4819 C CA . TYR A 1 617 ? -31.993 -6.890 38.165 1.00 70.12 617 TYR A CA 1
ATOM 4820 C C . TYR A 1 617 ? -31.503 -7.667 39.387 1.00 70.12 617 TYR A C 1
ATOM 4822 O O . TYR A 1 617 ? -30.480 -7.329 39.982 1.00 70.12 617 TYR A O 1
ATOM 4830 N N . GLU A 1 618 ? -32.215 -8.735 39.736 1.00 70.38 618 GLU A N 1
ATOM 4831 C CA . GLU A 1 618 ? -31.699 -9.791 40.606 1.00 70.38 618 GLU A CA 1
ATOM 4832 C C . GLU A 1 618 ? -31.014 -10.839 39.730 1.00 70.38 618 GLU A C 1
ATOM 4834 O O . GLU A 1 618 ? -31.630 -11.386 38.814 1.00 70.38 618 GLU A O 1
ATOM 4839 N N . LEU A 1 619 ? -29.750 -11.132 40.010 1.00 76.00 619 LEU A N 1
ATOM 4840 C CA . LEU A 1 619 ? -28.910 -12.012 39.212 1.00 76.00 619 LEU A CA 1
ATOM 4841 C C . LEU A 1 619 ? -28.418 -13.188 40.047 1.00 76.00 619 LEU A C 1
ATOM 4843 O O . LEU A 1 619 ? -28.083 -13.051 41.227 1.00 76.00 619 LEU A O 1
ATOM 4847 N N . LYS A 1 620 ? -28.318 -14.343 39.398 1.00 79.06 620 LYS A N 1
ATOM 4848 C CA . LYS A 1 620 ? -27.585 -15.505 39.883 1.00 79.06 620 LYS A CA 1
ATOM 4849 C C . LYS A 1 620 ? -26.253 -15.558 39.152 1.00 79.06 620 LYS A C 1
ATOM 4851 O O . LYS A 1 620 ? -26.241 -15.699 37.935 1.00 79.06 620 LYS A O 1
ATOM 4856 N N . LEU A 1 621 ? -25.150 -15.458 39.880 1.00 73.38 621 LEU A N 1
ATOM 4857 C CA . LEU A 1 621 ? -23.833 -15.664 39.288 1.00 73.38 621 LEU A CA 1
ATOM 4858 C C . LEU A 1 621 ? -23.639 -17.159 38.986 1.00 73.38 621 LEU A C 1
ATOM 4860 O O . LEU A 1 621 ? -24.114 -18.015 39.733 1.00 73.38 621 LEU A O 1
ATOM 4864 N N . ASN A 1 622 ? -22.978 -17.469 37.876 1.00 77.44 622 ASN A N 1
ATOM 4865 C CA . ASN A 1 622 ? -22.742 -18.837 37.425 1.00 77.44 622 ASN A CA 1
ATOM 4866 C C . ASN A 1 622 ? -21.244 -19.151 37.440 1.00 77.44 622 ASN A C 1
ATOM 4868 O O . ASN A 1 622 ? -20.799 -20.036 38.173 1.00 77.44 622 ASN A O 1
ATOM 4872 N N . LYS A 1 623 ? -20.458 -18.401 36.661 1.00 74.25 623 LYS A N 1
ATOM 4873 C CA . LYS A 1 623 ? -19.033 -18.662 36.437 1.00 74.25 623 LYS A CA 1
ATOM 4874 C C . LYS A 1 623 ? -18.252 -17.358 36.401 1.00 74.25 623 LYS A C 1
ATOM 4876 O O . LYS A 1 623 ? -18.735 -16.368 35.866 1.00 74.25 623 LYS A O 1
ATOM 4881 N N . VAL A 1 624 ? -17.040 -17.383 36.949 1.00 67.75 624 VAL A N 1
ATOM 4882 C CA . VAL A 1 624 ? -16.095 -16.268 36.865 1.00 67.75 624 VAL A CA 1
ATOM 4883 C C . VAL A 1 624 ? -14.846 -16.716 36.120 1.00 67.75 624 VAL A C 1
ATOM 4885 O O . VAL A 1 624 ? -14.215 -17.712 36.490 1.00 67.75 624 VAL A O 1
ATOM 4888 N N . THR A 1 625 ? -14.491 -15.972 35.080 1.00 66.75 625 THR A N 1
ATOM 4889 C CA . THR A 1 625 ? -13.295 -16.183 34.266 1.00 66.75 625 THR A CA 1
ATOM 4890 C C . THR A 1 625 ? -12.460 -14.913 34.239 1.00 66.75 625 THR A C 1
ATOM 4892 O O . THR A 1 625 ? -12.962 -13.853 33.888 1.00 66.75 625 THR A O 1
ATOM 4895 N N . ASP A 1 626 ? -11.186 -15.029 34.598 1.00 61.91 626 ASP A N 1
ATOM 4896 C CA . ASP A 1 626 ? -10.207 -13.950 34.460 1.00 61.91 626 ASP A CA 1
ATOM 4897 C C . ASP A 1 626 ? -9.564 -14.048 33.068 1.00 61.91 626 ASP A C 1
ATOM 4899 O O . ASP A 1 626 ? -9.008 -15.090 32.710 1.00 61.91 626 ASP A O 1
ATOM 4903 N N . GLN A 1 627 ? -9.704 -12.994 32.269 1.00 56.50 627 GLN A N 1
ATOM 4904 C CA . GLN A 1 627 ? -9.162 -12.846 30.922 1.00 56.50 627 GLN A CA 1
ATOM 4905 C C . GLN A 1 627 ? -8.360 -11.542 30.860 1.00 56.50 627 GLN A C 1
ATOM 4907 O O . GLN A 1 627 ? -8.938 -10.467 30.742 1.00 56.50 627 GLN A O 1
ATOM 4912 N N . ASN A 1 628 ? -7.027 -11.635 30.942 1.00 54.03 628 ASN A N 1
ATOM 4913 C CA . ASN A 1 628 ? -6.070 -10.551 30.662 1.00 54.03 628 ASN A CA 1
ATOM 4914 C C . ASN A 1 628 ? -6.536 -9.147 31.103 1.00 54.03 628 ASN A C 1
ATOM 4916 O O . ASN A 1 628 ? -6.887 -8.304 30.284 1.00 54.03 628 ASN A O 1
ATOM 4920 N N . GLN A 1 629 ? -6.504 -8.893 32.415 1.00 50.50 629 GLN A N 1
ATOM 4921 C CA . GLN A 1 629 ? -6.926 -7.636 33.059 1.00 50.50 629 GLN A CA 1
ATOM 4922 C C . GLN A 1 629 ? -8.432 -7.400 33.194 1.00 50.50 629 GLN A C 1
ATOM 4924 O O . GLN A 1 629 ? -8.818 -6.407 33.813 1.00 50.50 629 GLN A O 1
ATOM 4929 N N . TRP A 1 630 ? -9.273 -8.301 32.696 1.00 56.41 630 TRP A N 1
ATOM 4930 C CA . TRP A 1 630 ? -10.722 -8.237 32.836 1.00 56.41 630 TRP A CA 1
ATOM 4931 C C . TRP A 1 630 ? -11.258 -9.515 33.471 1.00 56.41 630 TRP A C 1
ATOM 4933 O O . TRP A 1 630 ? -10.863 -10.623 33.134 1.00 56.41 630 TRP A O 1
ATOM 4943 N N . VAL A 1 631 ? -12.192 -9.366 34.398 1.00 63.88 631 VAL A N 1
ATOM 4944 C CA . VAL A 1 631 ? -12.947 -10.463 34.988 1.00 63.88 631 VAL A CA 1
ATOM 4945 C C . VAL A 1 631 ? -14.313 -10.484 34.319 1.00 63.88 631 VAL A C 1
ATOM 4947 O O . VAL A 1 631 ? -15.120 -9.568 34.495 1.00 63.88 631 VAL A O 1
ATOM 4950 N N . GLU A 1 632 ? -14.564 -11.539 33.552 1.00 70.00 632 GLU A N 1
ATOM 4951 C CA . GLU A 1 632 ? -15.887 -11.856 33.026 1.00 70.00 632 GLU A CA 1
ATOM 4952 C C . GLU A 1 632 ? -16.657 -12.713 34.035 1.00 70.00 632 GLU A C 1
ATOM 4954 O O . GLU A 1 632 ? -16.143 -13.698 34.576 1.00 70.00 632 GLU A O 1
ATOM 4959 N N . ILE A 1 633 ? -17.912 -12.347 34.273 1.00 75.19 633 ILE A N 1
ATOM 4960 C CA . ILE A 1 633 ? -18.826 -13.040 35.174 1.00 75.19 633 ILE A CA 1
ATOM 4961 C C . ILE A 1 633 ? -20.085 -13.404 34.389 1.00 75.19 633 ILE A C 1
ATOM 4963 O O . ILE A 1 633 ? -20.873 -12.532 34.019 1.00 75.19 633 ILE A O 1
ATOM 4967 N N . ASP A 1 634 ? -20.299 -14.697 34.177 1.00 78.44 634 ASP A N 1
ATOM 4968 C CA . ASP A 1 634 ? -21.541 -15.215 33.612 1.00 78.44 634 ASP A CA 1
ATOM 4969 C C . ASP A 1 634 ? -22.631 -15.182 34.689 1.00 78.44 634 ASP A C 1
ATOM 4971 O O . ASP A 1 634 ? -22.432 -15.704 35.794 1.00 78.44 634 ASP A O 1
ATOM 4975 N N . ALA A 1 635 ? -23.790 -14.599 34.380 1.00 79.38 635 ALA A N 1
ATOM 4976 C CA . ALA A 1 635 ? -24.915 -14.499 35.300 1.00 79.38 635 ALA A CA 1
ATOM 4977 C C . ALA A 1 635 ? -26.261 -14.740 34.602 1.00 79.38 635 ALA A C 1
ATOM 4979 O O . ALA A 1 635 ? -26.447 -14.370 33.451 1.00 79.38 635 ALA A O 1
ATOM 4980 N N . THR A 1 636 ? -27.229 -15.312 35.315 1.00 83.50 636 THR A N 1
ATOM 4981 C CA . THR A 1 636 ? -28.605 -15.500 34.827 1.00 83.50 636 THR A CA 1
ATOM 4982 C C . THR A 1 636 ? -29.556 -14.583 35.590 1.00 83.50 636 THR A C 1
ATOM 4984 O O . THR A 1 636 ? -29.482 -14.481 36.820 1.00 83.50 636 THR A O 1
ATOM 4987 N N . VAL A 1 637 ? -30.476 -13.926 34.885 1.00 78.50 637 VAL A N 1
ATOM 4988 C CA . VAL A 1 637 ? -31.464 -13.017 35.483 1.00 78.50 637 VAL A CA 1
ATOM 4989 C C . VAL A 1 637 ? -32.549 -13.816 36.207 1.00 78.50 637 VAL A C 1
ATOM 4991 O O . VAL A 1 637 ? -33.237 -14.637 35.610 1.00 78.50 637 VAL A O 1
ATOM 4994 N N . LEU A 1 638 ? -32.732 -13.578 37.506 1.00 75.00 638 LEU A N 1
ATOM 4995 C CA . LEU A 1 638 ? -33.767 -14.224 38.322 1.00 75.00 638 LEU A CA 1
ATOM 4996 C C . LEU A 1 638 ? -35.064 -13.419 38.341 1.00 75.00 638 LEU A C 1
ATOM 4998 O O . LEU A 1 638 ? -36.149 -13.975 38.172 1.00 75.00 638 LEU A O 1
ATOM 5002 N N . SER A 1 639 ? -34.957 -12.114 38.578 1.00 65.94 639 SER A N 1
ATOM 5003 C CA . SER A 1 639 ? -36.103 -11.216 38.657 1.00 65.94 639 SER A CA 1
ATOM 5004 C C . SER A 1 639 ? -35.739 -9.818 38.158 1.00 65.94 639 SER A C 1
ATOM 5006 O O . SER A 1 639 ? -34.582 -9.392 38.188 1.00 65.94 639 SER A O 1
ATOM 5008 N N . LYS A 1 640 ? -36.744 -9.115 37.635 1.00 66.56 640 LYS A N 1
ATOM 5009 C CA . LYS A 1 640 ? -36.607 -7.803 37.002 1.00 66.56 640 LYS A CA 1
ATOM 5010 C C . LYS A 1 640 ? -37.394 -6.780 37.806 1.00 66.56 640 LYS A C 1
ATOM 5012 O O . LYS A 1 640 ? -38.619 -6.861 37.865 1.00 66.56 640 LYS A O 1
ATOM 5017 N N . ASN A 1 641 ? -36.689 -5.812 38.390 1.00 60.12 641 ASN A N 1
ATOM 5018 C CA . ASN A 1 641 ? -37.302 -4.754 39.196 1.00 60.12 641 ASN A CA 1
ATOM 5019 C C . ASN A 1 641 ? -37.493 -3.468 38.386 1.00 60.12 641 ASN A C 1
ATOM 5021 O O . ASN A 1 641 ? -38.517 -2.802 38.520 1.00 60.12 641 ASN A O 1
ATOM 5025 N N . LYS A 1 642 ? -36.521 -3.115 37.535 1.00 56.94 642 LYS A N 1
ATOM 5026 C CA . LYS A 1 642 ? -36.585 -1.935 36.665 1.00 56.94 642 LYS A CA 1
ATOM 5027 C C . LYS A 1 642 ? -35.860 -2.215 35.354 1.00 56.94 642 LYS A C 1
ATOM 5029 O O . LYS A 1 642 ? -34.684 -2.563 35.364 1.00 56.94 642 LYS A O 1
ATOM 5034 N N . THR A 1 643 ? -36.560 -2.061 34.236 1.00 58.28 643 THR A N 1
ATOM 5035 C CA . THR A 1 643 ? -35.971 -2.205 32.901 1.00 58.28 643 THR A CA 1
ATOM 5036 C C . THR A 1 643 ? -35.262 -0.946 32.455 1.00 58.28 643 THR A C 1
ATOM 5038 O O . THR A 1 643 ? -35.815 0.146 32.589 1.00 58.28 643 THR A O 1
ATOM 5041 N N . GLY A 1 644 ? -34.089 -1.141 31.858 1.00 59.31 644 GLY A N 1
ATOM 5042 C CA . GLY A 1 644 ? -33.446 -0.141 31.013 1.00 59.31 644 GLY A CA 1
ATOM 5043 C C . GLY A 1 644 ? -34.099 -0.043 29.626 1.00 59.31 644 GLY A C 1
ATOM 5044 O O . GLY A 1 644 ? -35.241 -0.469 29.433 1.00 59.31 644 GLY A O 1
ATOM 5045 N N . THR A 1 645 ? -33.380 0.498 28.646 1.00 60.34 645 THR A N 1
ATOM 5046 C CA . THR A 1 645 ? -33.809 0.623 27.239 1.00 60.34 645 THR A CA 1
ATOM 5047 C C . THR A 1 645 ? -33.967 -0.722 26.531 1.00 60.34 645 THR A C 1
ATOM 5049 O O . THR A 1 645 ? -34.681 -0.804 25.529 1.00 60.34 645 THR A O 1
ATOM 5052 N N . HIS A 1 646 ? -33.340 -1.782 27.045 1.00 63.94 646 HIS A N 1
ATOM 5053 C CA . HIS A 1 646 ? -33.359 -3.114 26.445 1.00 63.94 646 HIS A CA 1
ATOM 5054 C C . HIS A 1 646 ? -34.299 -4.090 27.171 1.00 63.94 646 HIS A C 1
ATOM 5056 O O . HIS A 1 646 ? -34.404 -4.107 28.400 1.00 63.94 646 HIS A O 1
ATOM 5062 N N . ALA A 1 647 ? -34.989 -4.930 26.392 1.00 65.50 647 ALA A N 1
ATOM 5063 C CA . ALA A 1 647 ? -35.897 -5.957 26.892 1.00 65.50 647 ALA A CA 1
ATOM 5064 C C . ALA A 1 647 ? -35.111 -7.212 27.305 1.00 65.50 647 ALA A C 1
ATOM 5066 O O . ALA A 1 647 ? -34.888 -8.102 26.490 1.00 65.50 647 ALA A O 1
ATOM 5067 N N . ILE A 1 648 ? -34.674 -7.233 28.565 1.00 67.75 648 ILE A N 1
ATOM 5068 C CA . ILE A 1 648 ? -34.152 -8.425 29.243 1.00 67.75 648 ILE A CA 1
ATOM 5069 C C . ILE A 1 648 ? -35.287 -9.043 30.058 1.00 67.75 648 ILE A C 1
ATOM 5071 O O . ILE A 1 648 ? -35.974 -8.319 30.800 1.00 67.75 648 ILE A O 1
ATOM 5075 N N . ASP A 1 649 ? -35.477 -10.351 29.930 1.00 72.94 649 ASP A N 1
ATOM 5076 C CA . ASP A 1 649 ? -36.497 -11.113 30.640 1.00 72.94 649 ASP A CA 1
ATOM 5077 C C . ASP A 1 649 ? -35.884 -12.070 31.681 1.00 72.94 649 ASP A C 1
ATOM 5079 O O . ASP A 1 649 ? -34.696 -12.395 31.637 1.00 72.94 649 ASP A O 1
ATOM 5083 N N . PRO A 1 650 ? -36.659 -12.496 32.696 1.00 71.88 650 PRO A N 1
ATOM 5084 C CA . PRO A 1 650 ? -36.195 -13.502 33.644 1.00 71.88 650 PRO A CA 1
ATOM 5085 C C . PRO A 1 650 ? -35.792 -14.793 32.919 1.00 71.88 650 PRO A C 1
ATOM 5087 O O . PRO A 1 650 ? -36.531 -15.253 32.052 1.00 71.88 650 PRO A O 1
ATOM 5090 N N . LEU A 1 651 ? -34.687 -15.406 33.353 1.00 77.25 651 LEU A N 1
ATOM 5091 C CA . LEU A 1 651 ? -33.974 -16.545 32.750 1.00 77.25 651 LEU A CA 1
ATOM 5092 C C . LEU A 1 651 ? -33.029 -16.208 31.589 1.00 77.25 651 LEU A C 1
ATOM 5094 O O . LEU A 1 651 ? -32.337 -17.116 31.134 1.00 77.25 651 LEU A O 1
ATOM 5098 N N . ASP A 1 652 ? -32.938 -14.948 31.156 1.00 77.62 652 ASP A N 1
ATOM 5099 C CA . ASP A 1 652 ? -31.906 -14.550 30.197 1.00 77.62 652 ASP A CA 1
ATOM 5100 C C . ASP A 1 652 ? -30.512 -14.618 30.835 1.00 77.62 652 ASP A C 1
ATOM 5102 O O . ASP A 1 652 ? -30.309 -14.236 31.997 1.00 77.62 652 ASP A O 1
ATOM 5106 N N . ASP A 1 653 ? -29.541 -15.081 30.051 1.00 78.69 653 ASP A N 1
ATOM 5107 C CA . ASP A 1 653 ? -28.131 -15.066 30.421 1.00 78.69 653 ASP A CA 1
ATOM 5108 C C . ASP A 1 653 ? -27.498 -13.727 30.025 1.00 78.69 653 ASP A C 1
ATOM 5110 O O . ASP A 1 653 ? -27.633 -13.246 28.897 1.00 78.69 653 ASP A O 1
ATOM 5114 N N . ILE A 1 654 ? -26.782 -13.128 30.970 1.00 76.56 654 ILE A N 1
ATOM 5115 C CA . ILE A 1 654 ? -26.066 -11.866 30.810 1.00 76.56 654 ILE A CA 1
ATOM 5116 C C . ILE A 1 654 ? -24.612 -12.038 31.249 1.00 76.56 654 ILE A C 1
ATOM 5118 O O . ILE A 1 654 ? -24.296 -12.842 32.129 1.00 76.56 654 ILE A O 1
ATOM 5122 N N . LYS A 1 655 ? -23.714 -11.247 30.664 1.00 76.31 655 LYS A N 1
ATOM 5123 C CA . LYS A 1 655 ? -22.315 -11.188 31.099 1.00 76.31 655 LYS A CA 1
ATOM 5124 C C . LYS A 1 655 ? -22.038 -9.878 31.818 1.00 76.31 655 LYS A C 1
ATOM 5126 O O . LYS A 1 655 ? -22.411 -8.814 31.330 1.00 76.31 655 LYS A O 1
ATOM 5131 N N . LEU A 1 656 ? -21.357 -9.945 32.953 1.00 73.31 656 LEU A N 1
ATOM 5132 C CA . LEU A 1 656 ? -20.818 -8.774 33.641 1.00 73.31 656 LEU A CA 1
ATOM 5133 C C . LEU A 1 656 ? -19.307 -8.733 33.422 1.00 73.31 656 LEU A C 1
ATOM 5135 O O . LEU A 1 656 ? -18.651 -9.769 33.496 1.00 73.31 656 LEU A O 1
ATOM 5139 N N . ILE A 1 657 ? -18.759 -7.552 33.161 1.00 65.31 657 ILE A N 1
ATOM 5140 C CA . ILE A 1 657 ? -17.336 -7.364 32.877 1.00 65.31 657 ILE A CA 1
ATOM 5141 C C . ILE A 1 657 ? -16.795 -6.280 33.805 1.00 65.31 657 ILE A C 1
ATOM 5143 O O . ILE A 1 657 ? -17.359 -5.191 33.884 1.00 65.31 657 ILE A O 1
ATOM 5147 N N . THR A 1 658 ? -15.710 -6.578 34.517 1.00 62.69 658 THR A N 1
ATOM 5148 C CA . THR A 1 658 ? -15.029 -5.633 35.417 1.00 62.69 658 THR A CA 1
ATOM 5149 C C . THR A 1 658 ? -13.513 -5.725 35.246 1.00 62.69 658 THR A C 1
ATOM 5151 O O . THR A 1 658 ? -13.018 -6.824 35.001 1.00 62.69 658 THR A O 1
ATOM 5154 N N . PRO A 1 659 ? -12.738 -4.636 35.370 1.00 56.28 659 PRO A N 1
ATOM 5155 C CA . PRO A 1 659 ? -11.281 -4.729 35.385 1.00 56.28 659 PRO A CA 1
ATOM 5156 C C . PRO A 1 659 ? -10.796 -5.591 36.565 1.00 56.28 659 PRO A C 1
ATOM 5158 O O . PRO A 1 659 ? -11.232 -5.402 37.699 1.00 56.28 659 PRO A O 1
ATOM 5161 N N . SER A 1 660 ? -9.838 -6.496 36.355 1.00 54.66 660 SER A N 1
ATOM 5162 C CA . SER A 1 660 ? -9.302 -7.393 37.396 1.00 54.66 660 SER A CA 1
ATOM 5163 C C . SER A 1 660 ? -8.556 -6.666 38.520 1.00 54.66 660 SER A C 1
ATOM 5165 O O . SER A 1 660 ? -8.341 -7.218 39.596 1.00 54.66 660 SER A O 1
ATOM 5167 N N . SER A 1 661 ? -8.191 -5.400 38.306 1.00 43.84 661 SER A N 1
ATOM 5168 C CA . SER A 1 661 ? -7.648 -4.514 39.342 1.00 43.84 661 SER A CA 1
ATOM 5169 C C . SER A 1 661 ? -8.655 -3.948 40.320 1.00 43.84 661 SER A C 1
ATOM 5171 O O . SER A 1 661 ? -8.242 -3.405 41.346 1.00 43.84 661 SER A O 1
ATOM 5173 N N . CYS A 1 662 ? -9.940 -4.001 39.985 1.00 44.84 662 CYS A N 1
ATOM 5174 C CA . CYS A 1 662 ? -10.993 -3.530 40.860 1.00 44.84 662 CYS A CA 1
ATOM 5175 C C . CYS A 1 662 ? -11.212 -4.582 41.954 1.00 44.84 662 CYS A C 1
ATOM 5177 O O . CYS A 1 662 ? -11.852 -5.611 41.744 1.00 44.84 662 CYS A O 1
ATOM 5179 N N . SER A 1 663 ? -10.659 -4.324 43.139 1.00 42.38 663 SER A N 1
ATOM 5180 C CA . SER A 1 663 ? -10.952 -5.089 44.346 1.00 42.38 663 SER A CA 1
ATOM 5181 C C . SER A 1 663 ? -12.229 -4.525 44.954 1.00 42.38 663 SER A C 1
ATOM 5183 O O . SER A 1 663 ? -12.212 -3.491 45.620 1.00 42.38 663 SER A O 1
ATOM 5185 N N . CYS A 1 664 ? -13.371 -5.168 44.713 1.00 42.44 664 CYS A N 1
ATOM 5186 C CA . CYS A 1 664 ? -14.555 -4.895 45.520 1.00 42.44 664 CYS A CA 1
ATOM 5187 C C . CYS A 1 664 ? -14.328 -5.524 46.907 1.00 42.44 664 CYS A C 1
ATOM 5189 O O . CYS A 1 664 ? -14.333 -6.753 47.002 1.00 42.44 664 CYS A O 1
ATOM 5191 N N . PRO A 1 665 ? -14.205 -4.746 48.001 1.00 34.59 665 PRO A N 1
ATOM 5192 C CA . PRO A 1 665 ? -13.922 -5.293 49.335 1.00 34.59 665 PRO A CA 1
ATOM 5193 C C . PRO A 1 665 ? -14.983 -6.291 49.848 1.00 34.59 665 PRO A C 1
ATOM 5195 O O . PRO A 1 665 ? -14.729 -7.035 50.791 1.00 34.59 665 PRO A O 1
ATOM 5198 N N . HIS A 1 666 ? -16.159 -6.355 49.210 1.00 39.00 666 HIS A N 1
ATOM 5199 C CA . HIS A 1 666 ? -17.247 -7.281 49.544 1.00 39.00 666 HIS A CA 1
ATOM 5200 C C . HIS A 1 666 ? -17.373 -8.518 48.636 1.00 39.00 666 HIS A C 1
ATOM 5202 O O . HIS A 1 666 ? -18.191 -9.395 48.930 1.00 39.00 666 HIS A O 1
ATOM 5208 N N . PHE A 1 667 ? -16.584 -8.629 47.562 1.00 48.56 667 PHE A N 1
ATOM 5209 C CA . PHE A 1 667 ? -16.664 -9.751 46.624 1.00 48.56 667 PHE A CA 1
ATOM 5210 C C . PHE A 1 667 ? -15.274 -10.201 46.170 1.00 48.56 667 PHE A C 1
ATOM 5212 O O . PHE A 1 667 ? -14.675 -9.629 45.267 1.00 48.56 667 PHE A O 1
ATOM 5219 N N . ILE A 1 668 ? -14.786 -11.279 46.786 1.00 46.19 668 ILE A N 1
ATOM 5220 C CA . ILE A 1 668 ? -13.626 -12.030 46.304 1.00 46.19 668 ILE A CA 1
ATOM 5221 C C . ILE A 1 668 ? -14.169 -13.104 45.360 1.00 46.19 668 ILE A C 1
ATOM 5223 O O . ILE A 1 668 ? -14.864 -14.018 45.806 1.00 46.19 668 ILE A O 1
ATOM 5227 N N . PHE A 1 669 ? -13.873 -12.992 44.066 1.00 51.91 669 PHE A N 1
ATOM 5228 C CA . PHE A 1 669 ? -14.180 -14.027 43.082 1.00 51.91 669 PHE A CA 1
ATOM 5229 C C . PHE A 1 669 ? -12.908 -14.825 42.772 1.00 51.91 669 PHE A C 1
ATOM 5231 O O . PHE A 1 669 ? -12.141 -14.425 41.897 1.00 51.91 669 PHE A O 1
ATOM 5238 N N . PRO A 1 670 ? -12.619 -15.931 43.479 1.00 47.56 670 PRO A N 1
ATOM 5239 C CA . PRO A 1 670 ? -11.512 -16.786 43.079 1.00 47.56 670 PRO A CA 1
ATOM 5240 C C . PRO A 1 670 ? -11.832 -17.391 41.704 1.00 47.56 670 PRO A C 1
ATOM 5242 O O . PRO A 1 670 ? -12.840 -18.090 41.544 1.00 47.56 670 PRO A O 1
ATOM 5245 N N . ALA A 1 671 ? -10.992 -17.085 40.712 1.00 41.75 671 ALA A N 1
ATOM 5246 C CA . ALA A 1 671 ? -11.119 -17.582 39.345 1.00 41.75 671 ALA A CA 1
ATOM 5247 C C . ALA A 1 671 ? -11.252 -19.117 39.335 1.00 41.75 671 ALA A C 1
ATOM 5249 O O . ALA A 1 671 ? -10.497 -19.819 40.010 1.00 41.75 671 ALA A O 1
ATOM 5250 N N . GLY A 1 672 ? -12.233 -19.639 38.589 1.00 43.84 672 GLY A N 1
ATOM 5251 C CA . GLY A 1 672 ? -12.489 -21.083 38.486 1.00 43.84 672 GLY A CA 1
ATOM 5252 C C . GLY A 1 672 ? -13.451 -21.682 39.523 1.00 43.84 672 GLY A C 1
ATOM 5253 O O . GLY A 1 672 ? -13.598 -22.902 39.560 1.00 43.84 672 GLY A O 1
ATOM 5254 N N . SER A 1 673 ? -14.129 -20.869 40.340 1.00 45.53 673 SER A N 1
ATOM 5255 C CA . SER A 1 673 ? -15.194 -21.342 41.240 1.00 45.53 673 SER A CA 1
ATOM 5256 C C . SER A 1 673 ? -16.590 -21.233 40.598 1.00 45.53 673 SER A C 1
ATOM 5258 O O . SER A 1 673 ? -16.905 -20.238 39.949 1.00 45.53 673 SER A O 1
ATOM 5260 N N . GLU A 1 674 ? -17.446 -22.251 40.769 1.00 47.72 674 GLU A N 1
ATOM 5261 C CA . GLU A 1 674 ? -18.894 -22.117 40.538 1.00 47.72 674 GLU A CA 1
ATOM 5262 C C . GLU A 1 674 ? -19.471 -21.243 41.658 1.00 47.72 674 GLU A C 1
ATOM 5264 O O . GLU A 1 674 ? -19.566 -21.657 42.818 1.00 47.72 674 GLU A O 1
ATOM 5269 N N . VAL A 1 675 ? -19.818 -19.998 41.338 1.00 55.44 675 VAL A N 1
ATOM 5270 C CA . VAL A 1 675 ? -20.224 -19.007 42.341 1.00 55.44 675 VAL A CA 1
ATOM 5271 C C . VAL A 1 675 ? -21.744 -18.929 42.390 1.00 55.44 675 VAL A C 1
ATOM 5273 O O . VAL A 1 675 ? -22.328 -18.057 41.775 1.00 55.44 675 VAL A O 1
ATOM 5276 N N . ASN A 1 676 ? -22.413 -19.779 43.171 1.00 58.97 676 ASN A N 1
ATOM 5277 C CA . ASN A 1 676 ? -23.883 -19.776 43.279 1.00 58.97 676 ASN A CA 1
ATOM 5278 C C . ASN A 1 676 ? -24.433 -18.669 44.215 1.00 58.97 676 ASN A C 1
ATOM 5280 O O . ASN A 1 676 ? -25.192 -18.939 45.150 1.00 58.97 676 ASN A O 1
ATOM 5284 N N . HIS A 1 677 ? -24.010 -17.418 44.016 1.00 67.19 677 HIS A N 1
ATOM 5285 C CA . HIS A 1 677 ? -24.448 -16.271 44.815 1.00 67.19 677 HIS A CA 1
ATOM 5286 C C . HIS A 1 677 ? -25.534 -15.465 44.097 1.00 67.19 677 HIS A C 1
ATOM 5288 O O . HIS A 1 677 ? -25.464 -15.240 42.890 1.00 67.19 677 HIS A O 1
ATOM 5294 N N . LYS A 1 678 ? -26.519 -14.992 44.870 1.00 67.12 678 LYS A N 1
ATOM 5295 C CA . LYS A 1 678 ? -27.538 -14.047 44.408 1.00 67.12 678 LYS A CA 1
ATOM 5296 C C . LYS A 1 678 ? -27.111 -12.614 44.696 1.00 67.12 678 LYS A C 1
ATOM 5298 O O . LYS A 1 678 ? -26.734 -12.295 45.830 1.00 67.12 678 LYS A O 1
ATOM 5303 N N . ILE A 1 679 ? -27.208 -11.760 43.688 1.00 69.50 679 ILE A N 1
ATOM 5304 C CA . ILE A 1 679 ? -26.867 -10.342 43.782 1.00 69.50 679 ILE A CA 1
ATOM 5305 C C . ILE A 1 679 ? -27.984 -9.486 43.185 1.00 69.50 679 ILE A C 1
ATOM 5307 O O . ILE A 1 679 ? -28.671 -9.917 42.266 1.00 69.50 679 ILE A O 1
ATOM 5311 N N . TYR A 1 680 ? -28.147 -8.265 43.682 1.00 66.31 680 TYR A N 1
ATOM 5312 C CA . TYR A 1 680 ? -28.878 -7.216 42.978 1.00 66.31 680 TYR A CA 1
ATOM 5313 C C . TYR A 1 680 ? -27.880 -6.298 42.283 1.00 66.31 680 TYR A C 1
ATOM 5315 O O . TYR A 1 680 ? -26.964 -5.793 42.933 1.00 66.31 680 TYR A O 1
ATOM 5323 N N . LEU A 1 681 ? -28.086 -6.086 40.986 1.00 69.62 681 LEU A N 1
ATOM 5324 C CA . LEU A 1 681 ? -27.351 -5.133 40.163 1.00 69.62 681 LEU A CA 1
ATOM 5325 C C . LEU A 1 681 ? -28.224 -3.902 39.917 1.00 69.62 681 LEU A C 1
ATOM 5327 O O . LEU A 1 681 ? -29.342 -4.024 39.418 1.00 69.62 681 LEU A O 1
ATOM 5331 N N . LEU A 1 682 ? -27.689 -2.729 40.240 1.00 64.12 682 LEU A N 1
ATOM 5332 C CA . LEU A 1 682 ? -28.200 -1.415 39.862 1.00 64.12 682 LEU A CA 1
ATOM 5333 C C . LEU A 1 682 ? -27.144 -0.777 38.963 1.00 64.12 682 LEU A C 1
ATOM 5335 O O . LEU A 1 682 ? -26.044 -0.509 39.429 1.00 64.12 682 LEU A O 1
ATOM 5339 N N . SER A 1 683 ? -27.432 -0.566 37.685 1.00 62.03 683 SER A N 1
ATOM 5340 C CA . SER A 1 683 ? -26.408 -0.129 36.727 1.00 62.03 683 SER A CA 1
ATOM 5341 C C . SER A 1 683 ? -26.983 0.887 35.733 1.00 62.03 683 SER A C 1
ATOM 5343 O O . SER A 1 683 ? -28.217 0.960 35.563 1.00 62.03 683 SER A O 1
ATOM 5345 N N . PRO A 1 684 ? -26.125 1.699 35.082 1.00 61.91 684 PRO A N 1
ATOM 5346 C CA . PRO A 1 684 ? -26.468 2.370 33.834 1.00 61.91 684 PRO A CA 1
ATOM 5347 C C . PRO A 1 684 ? -27.049 1.398 32.795 1.00 61.91 684 PRO A C 1
ATOM 5349 O O . PRO A 1 684 ? -27.100 0.184 33.001 1.00 61.91 684 PRO A O 1
ATOM 5352 N N . ASP A 1 685 ? -27.587 1.937 31.703 1.00 58.50 685 ASP A N 1
ATOM 5353 C CA . ASP A 1 685 ? -28.223 1.088 30.698 1.00 58.50 685 ASP A CA 1
ATOM 5354 C C . ASP A 1 685 ? -27.233 0.104 30.066 1.00 58.50 685 ASP A C 1
ATOM 5356 O O . ASP A 1 685 ? -26.050 0.407 29.928 1.00 58.50 685 ASP A O 1
ATOM 5360 N N . VAL A 1 686 ? -27.730 -1.080 29.713 1.00 64.88 686 VAL A N 1
ATOM 5361 C CA . VAL A 1 686 ? -26.909 -2.138 29.110 1.00 64.88 686 VAL A CA 1
ATOM 5362 C C . VAL A 1 686 ? -26.653 -1.826 27.650 1.00 64.88 686 VAL A C 1
ATOM 5364 O O . VAL A 1 686 ? -27.527 -1.274 26.992 1.00 64.88 686 VAL A O 1
ATOM 5367 N N . GLU A 1 687 ? -25.514 -2.235 27.109 1.00 57.97 687 GLU A N 1
ATOM 5368 C CA . GLU A 1 687 ? -25.325 -2.201 25.665 1.00 57.97 687 GLU A CA 1
ATOM 5369 C C . GLU A 1 687 ? -25.691 -3.565 25.074 1.00 57.97 687 GLU A C 1
ATOM 5371 O O . GLU A 1 687 ? -25.195 -4.620 25.487 1.00 57.97 687 GLU A O 1
ATOM 5376 N N . LYS A 1 688 ? -26.649 -3.563 24.143 1.00 60.84 688 LYS A N 1
ATOM 5377 C CA . LYS A 1 688 ? -27.059 -4.773 23.430 1.00 60.84 688 LYS A CA 1
ATOM 5378 C C . LYS A 1 688 ? -26.072 -5.036 2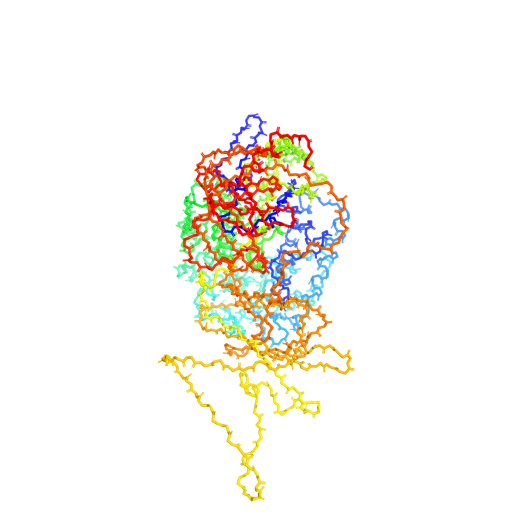2.302 1.00 60.84 688 LYS A C 1
ATOM 5380 O O . LYS A 1 688 ? -26.138 -4.385 21.264 1.00 60.84 688 LYS A O 1
ATOM 5385 N N . LEU A 1 689 ? -25.235 -6.050 22.473 1.00 57.31 689 LEU A N 1
ATOM 5386 C CA . LEU A 1 689 ? -24.417 -6.576 21.390 1.00 57.31 689 LEU A CA 1
ATOM 5387 C C . LEU A 1 689 ? -25.185 -7.685 20.674 1.00 57.31 689 LEU A C 1
ATOM 5389 O O . LEU A 1 689 ? -25.989 -8.403 21.271 1.00 57.31 689 LEU A O 1
ATOM 5393 N N . VAL A 1 690 ? -24.959 -7.819 19.376 1.00 54.00 690 VAL A N 1
ATOM 5394 C CA . VAL A 1 690 ? -25.494 -8.926 18.586 1.00 54.00 690 VAL A CA 1
ATOM 5395 C C . VAL A 1 690 ? -24.316 -9.806 18.211 1.00 54.00 690 VAL A C 1
ATOM 5397 O O . VAL A 1 690 ? -23.351 -9.332 17.618 1.00 54.00 690 VAL A O 1
ATOM 5400 N N . ASP A 1 691 ? -24.368 -11.070 18.619 1.00 50.75 691 ASP A N 1
ATOM 5401 C CA . ASP A 1 691 ? -23.325 -12.032 18.295 1.00 50.75 691 ASP A CA 1
ATOM 5402 C C . ASP A 1 691 ? -23.410 -12.505 16.835 1.00 50.75 691 ASP A C 1
ATOM 5404 O O . ASP A 1 691 ? -24.352 -12.197 16.099 1.00 50.75 691 ASP A O 1
ATOM 5408 N N . ARG A 1 692 ? -22.430 -13.316 16.417 1.00 48.69 692 ARG A N 1
ATOM 5409 C CA . ARG A 1 692 ? -22.307 -13.834 15.041 1.00 48.69 692 ARG A CA 1
ATOM 5410 C C . ARG A 1 692 ? -23.527 -14.626 14.548 1.00 48.69 692 ARG A C 1
ATOM 5412 O O . ARG A 1 692 ? -23.654 -14.853 13.350 1.00 48.69 692 ARG A O 1
ATOM 5419 N N . LYS A 1 693 ? -24.410 -15.081 15.443 1.00 52.44 693 LYS A N 1
ATOM 5420 C CA . LYS A 1 693 ? -25.625 -15.842 15.107 1.00 52.44 693 LYS A CA 1
ATOM 5421 C C . LYS A 1 693 ? -26.877 -14.965 15.088 1.00 52.44 693 LYS A C 1
ATOM 5423 O O . LYS A 1 693 ? -27.981 -15.490 14.946 1.00 52.44 693 LYS A O 1
ATOM 5428 N N . GLY A 1 694 ? -26.726 -13.650 15.247 1.00 48.97 694 GLY A N 1
ATOM 5429 C CA . GLY A 1 694 ? -27.848 -12.731 15.384 1.00 48.97 694 GLY A CA 1
ATOM 5430 C C . GLY A 1 694 ? -28.506 -12.785 16.766 1.00 48.97 694 GLY A C 1
ATOM 5431 O O . GLY A 1 694 ? -29.591 -12.225 16.934 1.00 48.97 694 GLY A O 1
ATOM 5432 N N . GLN A 1 695 ? -27.900 -13.462 17.751 1.00 57.00 695 GLN A N 1
ATOM 5433 C CA . GLN A 1 695 ? -28.432 -13.507 19.109 1.00 57.00 695 GLN A CA 1
ATOM 5434 C C . GLN A 1 695 ?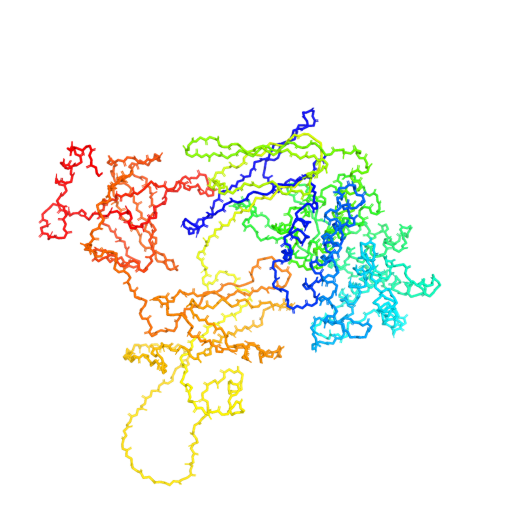 -27.982 -12.272 19.881 1.00 57.00 695 GLN A C 1
ATOM 5436 O O . GLN A 1 695 ? -26.823 -11.865 19.844 1.00 57.00 695 GLN A O 1
ATOM 5441 N N . ALA A 1 696 ? -28.924 -11.663 20.595 1.00 57.41 696 ALA A N 1
ATOM 5442 C CA . ALA A 1 696 ? -28.618 -10.566 21.492 1.00 57.41 696 ALA A CA 1
ATOM 5443 C C . ALA A 1 696 ? -27.799 -11.093 22.678 1.00 57.41 696 ALA A C 1
ATOM 5445 O O . ALA A 1 696 ? -28.307 -11.886 23.467 1.00 57.41 696 ALA A O 1
ATOM 5446 N N . LYS A 1 697 ? -26.553 -10.641 22.812 1.00 63.94 697 LYS A N 1
ATOM 5447 C CA . LYS A 1 697 ? -25.742 -10.819 24.016 1.00 63.94 697 LYS A CA 1
ATOM 5448 C C . LYS A 1 697 ? -25.738 -9.507 24.789 1.00 63.94 697 LYS A C 1
ATOM 5450 O O . LYS A 1 697 ? -25.258 -8.484 24.307 1.00 63.94 697 LYS A O 1
ATOM 5455 N N . TYR A 1 698 ? -26.274 -9.546 26.001 1.00 69.38 698 TYR A N 1
ATOM 5456 C CA . TYR A 1 698 ? -26.282 -8.398 26.899 1.00 69.38 698 TYR A CA 1
ATOM 5457 C C . TYR A 1 698 ? -25.034 -8.434 27.771 1.00 69.38 698 TYR A C 1
ATOM 5459 O O . TYR A 1 698 ? -24.799 -9.408 28.497 1.00 69.38 698 TYR A O 1
ATOM 5467 N N . ARG A 1 699 ? -24.225 -7.377 27.688 1.00 69.81 699 ARG A N 1
ATOM 5468 C CA . ARG A 1 699 ? -23.017 -7.241 28.494 1.00 69.81 699 ARG A CA 1
ATOM 5469 C C . ARG A 1 699 ? -23.073 -5.964 29.325 1.00 69.81 699 ARG A C 1
ATOM 5471 O O . ARG A 1 699 ? -23.353 -4.892 28.801 1.00 69.81 699 ARG A O 1
ATOM 5478 N N . TYR A 1 700 ? -22.809 -6.091 30.620 1.00 69.00 700 TYR A N 1
ATOM 5479 C CA . TYR A 1 700 ? -22.751 -4.971 31.556 1.00 69.00 700 TYR A CA 1
ATOM 5480 C C . TYR A 1 700 ? -21.306 -4.645 31.896 1.00 69.00 700 TYR A C 1
ATOM 5482 O O . TYR A 1 700 ? -20.589 -5.498 32.424 1.00 69.00 700 TYR A O 1
ATOM 5490 N N . LEU A 1 701 ? -20.902 -3.401 31.646 1.00 62.62 701 LEU A N 1
ATOM 5491 C CA . LEU A 1 701 ? -19.667 -2.863 32.196 1.00 62.62 701 LEU A CA 1
ATOM 5492 C C . LEU A 1 701 ? -19.911 -2.478 33.656 1.00 62.62 701 LEU A C 1
ATOM 5494 O O . LEU A 1 701 ? -20.774 -1.655 33.955 1.00 62.62 701 LEU A O 1
ATOM 5498 N N . LEU A 1 702 ? -19.157 -3.086 34.564 1.00 65.31 702 LEU A N 1
ATOM 5499 C CA . LEU A 1 702 ? -19.216 -2.762 35.979 1.00 65.31 702 LEU A CA 1
ATOM 5500 C C . LEU A 1 702 ? -18.248 -1.611 36.262 1.00 65.31 702 LEU A C 1
ATOM 5502 O O . LEU A 1 702 ? -17.036 -1.805 36.325 1.00 65.31 702 LEU A O 1
ATOM 5506 N N . ASP A 1 703 ? -18.798 -0.412 36.415 1.00 54.62 703 ASP A N 1
ATOM 5507 C CA . ASP A 1 703 ? -18.062 0.827 36.664 1.00 54.62 703 ASP A CA 1
ATOM 5508 C C . ASP A 1 703 ? -18.448 1.473 38.010 1.00 54.62 703 ASP A C 1
ATOM 5510 O O . ASP A 1 703 ? -19.258 0.954 38.779 1.00 54.62 703 ASP A O 1
ATOM 5514 N N . GLU A 1 704 ? -17.890 2.650 38.292 1.00 51.38 704 GLU A N 1
ATOM 5515 C CA . GLU A 1 704 ? -18.191 3.467 39.480 1.00 51.38 704 GLU A CA 1
ATOM 5516 C C . GLU A 1 704 ? -19.666 3.901 39.604 1.00 51.38 704 GLU A C 1
ATOM 5518 O O . GLU A 1 704 ? -20.095 4.347 40.668 1.00 51.38 704 GLU A O 1
ATOM 5523 N N . LYS A 1 705 ? -20.456 3.774 38.531 1.00 54.59 705 LYS A N 1
ATOM 5524 C CA . LYS A 1 705 ? -21.893 4.083 38.506 1.00 54.59 705 LYS A CA 1
ATOM 5525 C C . LYS A 1 705 ? -22.750 2.844 38.760 1.00 54.59 705 LYS A C 1
ATOM 5527 O O . LYS A 1 705 ? -23.967 2.966 38.913 1.00 54.59 705 LYS A O 1
ATOM 5532 N N . SER A 1 706 ? -22.135 1.667 38.814 1.00 58.94 706 SER A N 1
ATOM 5533 C CA . SER A 1 706 ? -22.794 0.390 39.050 1.00 58.94 706 SER A CA 1
ATOM 5534 C C . SER A 1 706 ? -22.743 0.026 40.536 1.00 58.94 706 SER A C 1
ATOM 5536 O O . SER A 1 706 ? -21.688 -0.012 41.162 1.00 58.94 706 SER A O 1
ATOM 5538 N N . THR A 1 707 ? -23.905 -0.240 41.128 1.00 59.72 707 THR A N 1
ATOM 5539 C CA . THR A 1 707 ? -24.064 -0.604 42.541 1.00 59.72 707 THR A CA 1
ATOM 5540 C C . THR A 1 707 ? -24.510 -2.058 42.675 1.00 59.72 707 THR A C 1
ATOM 5542 O O . THR A 1 707 ? -25.433 -2.508 41.993 1.00 59.72 707 THR A O 1
ATOM 5545 N N . PHE A 1 708 ? -23.887 -2.782 43.607 1.00 65.56 708 PHE A N 1
ATOM 5546 C CA . PHE A 1 708 ? -24.168 -4.192 43.877 1.00 65.56 708 PHE A CA 1
ATOM 5547 C C . PHE A 1 708 ? -24.630 -4.387 45.308 1.00 65.56 708 PHE A C 1
ATOM 5549 O O . PHE A 1 708 ? -24.086 -3.793 46.237 1.00 65.56 708 PHE A O 1
ATOM 5556 N N . MET A 1 709 ? -25.589 -5.287 45.500 1.00 59.94 709 MET A N 1
ATOM 5557 C CA . MET A 1 709 ? -26.018 -5.701 46.833 1.00 59.94 709 MET A CA 1
ATOM 5558 C C . MET A 1 709 ? -26.074 -7.223 46.908 1.00 59.94 709 MET A C 1
ATOM 5560 O O . MET A 1 709 ? -26.705 -7.874 46.076 1.00 59.94 709 MET A O 1
ATOM 5564 N N . LYS A 1 710 ? -25.418 -7.805 47.915 1.00 57.84 710 LYS A N 1
ATOM 5565 C CA . LYS A 1 710 ? -25.455 -9.249 48.163 1.00 57.84 710 LYS A CA 1
ATOM 5566 C C . LYS A 1 710 ? -26.745 -9.610 48.898 1.00 57.84 710 LYS A C 1
ATOM 5568 O O . LYS A 1 710 ? -27.084 -8.983 49.900 1.00 57.84 710 LYS A O 1
ATOM 5573 N N . VAL A 1 711 ? -27.450 -10.632 48.422 1.00 56.28 711 VAL A N 1
ATOM 5574 C CA . VAL A 1 711 ? -28.701 -11.094 49.039 1.00 56.28 711 VAL A CA 1
ATOM 5575 C C . VAL A 1 711 ? -28.385 -12.191 50.050 1.00 56.28 711 VAL A C 1
ATOM 5577 O O . VAL A 1 711 ? -27.862 -13.241 49.671 1.00 56.28 711 VAL A O 1
ATOM 5580 N N . SER A 1 712 ? -28.685 -11.975 51.335 1.00 46.81 712 SER A N 1
ATOM 5581 C CA . SER A 1 712 ? -28.576 -13.037 52.344 1.00 46.81 712 SER A CA 1
ATOM 5582 C C . SER A 1 712 ? -29.743 -14.020 52.244 1.00 46.81 712 SER A C 1
ATOM 5584 O O . SER A 1 712 ? -30.876 -13.659 51.918 1.00 46.81 712 SER A O 1
ATOM 5586 N N . GLN A 1 713 ? -29.469 -15.291 52.546 1.00 44.59 713 GLN A N 1
ATOM 5587 C CA . GLN A 1 713 ? -30.527 -16.266 52.803 1.00 44.59 713 GLN A CA 1
ATOM 5588 C C . GLN A 1 713 ? -31.243 -15.911 54.119 1.00 44.59 713 GLN A C 1
ATOM 5590 O O . GLN A 1 713 ? -30.595 -15.423 55.052 1.00 44.59 713 GLN A O 1
ATOM 5595 N N . PRO A 1 714 ? -32.564 -16.148 54.225 1.00 37.78 714 PRO A N 1
ATOM 5596 C CA . PRO A 1 714 ? -33.310 -15.829 55.436 1.00 37.78 714 PRO A CA 1
ATOM 5597 C C . PRO A 1 714 ? -32.733 -16.598 56.634 1.00 37.78 714 PRO A C 1
ATOM 5599 O O . PRO A 1 714 ? -32.774 -17.825 56.661 1.00 37.78 714 PRO A O 1
ATOM 5602 N N . GLY A 1 715 ? -32.191 -15.867 57.617 1.00 42.72 715 GLY A N 1
ATOM 5603 C CA . GLY A 1 715 ? -31.684 -16.421 58.881 1.00 42.72 715 GLY A CA 1
ATOM 5604 C C . GLY A 1 715 ? -30.226 -16.103 59.237 1.00 42.72 715 GLY A C 1
ATOM 5605 O O . GLY A 1 715 ? -29.819 -16.427 60.348 1.00 42.72 715 GLY A O 1
ATOM 5606 N N . ILE A 1 716 ? -29.447 -15.455 58.361 1.00 43.28 716 ILE A N 1
ATOM 5607 C CA . ILE A 1 716 ? -28.056 -15.061 58.657 1.00 43.28 716 ILE A CA 1
ATOM 5608 C C . ILE A 1 716 ? -27.985 -13.539 58.828 1.00 43.28 716 ILE A C 1
ATOM 5610 O O . ILE A 1 716 ? -28.102 -12.791 57.857 1.00 43.28 716 ILE A O 1
ATOM 5614 N N . SER A 1 717 ? -27.821 -13.079 60.071 1.00 37.91 717 SER A N 1
ATOM 5615 C CA . SER A 1 717 ? -27.568 -11.673 60.399 1.00 37.91 717 SER A CA 1
ATOM 5616 C C . SER A 1 717 ? -26.062 -11.415 60.445 1.00 37.91 717 SER A C 1
ATOM 5618 O O . SER A 1 717 ? -25.452 -11.478 61.511 1.00 37.91 717 SER A O 1
ATOM 5620 N N . ASP A 1 718 ? -25.469 -11.135 59.289 1.00 36.91 718 ASP A N 1
ATOM 5621 C CA . ASP A 1 718 ? -24.169 -10.467 59.220 1.00 36.91 718 ASP A CA 1
ATOM 5622 C C . ASP A 1 718 ? -24.406 -8.996 58.861 1.00 36.91 718 ASP A C 1
ATOM 5624 O O . ASP A 1 718 ? -25.245 -8.689 58.010 1.00 36.91 718 ASP A O 1
ATOM 5628 N N . SER A 1 719 ? -23.672 -8.075 59.487 1.00 39.03 719 SER A N 1
ATOM 5629 C CA . SER A 1 719 ? -23.813 -6.621 59.279 1.00 39.03 719 SER A CA 1
ATOM 5630 C C . SER A 1 719 ? -23.425 -6.147 57.868 1.00 39.03 719 SER A C 1
ATOM 5632 O O . SER A 1 719 ? -23.599 -4.974 57.547 1.00 39.03 719 SER A O 1
ATOM 5634 N N . SER A 1 720 ? -22.928 -7.055 57.023 1.00 37.38 720 SER A N 1
ATOM 5635 C CA . SER A 1 720 ? -22.550 -6.848 55.621 1.00 37.38 720 SER A CA 1
ATOM 5636 C C . SER A 1 720 ? -23.646 -7.225 54.607 1.00 37.38 720 SER A C 1
ATOM 5638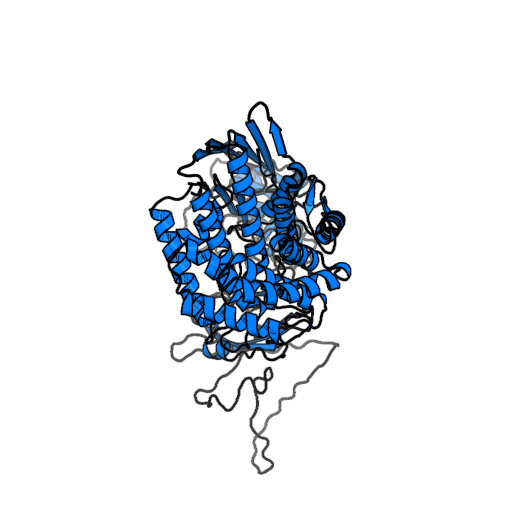 O O . SER A 1 720 ? -23.423 -7.102 53.403 1.00 37.38 720 SER A O 1
ATOM 5640 N N . PHE A 1 721 ? -24.831 -7.663 55.057 1.00 36.50 721 PHE A N 1
ATOM 5641 C CA . PHE A 1 721 ? -25.944 -8.061 54.184 1.00 36.50 721 PHE A CA 1
ATOM 5642 C C . PHE A 1 721 ? -27.205 -7.224 54.426 1.00 36.50 721 PHE A C 1
ATOM 5644 O O . PHE A 1 721 ? -27.605 -6.982 55.565 1.00 36.50 721 PHE A O 1
ATOM 5651 N N . ILE A 1 722 ? -27.884 -6.830 53.344 1.00 42.06 722 ILE A N 1
ATOM 5652 C CA . ILE A 1 722 ? -29.178 -6.140 53.412 1.00 42.06 722 ILE A CA 1
ATOM 5653 C C . ILE A 1 722 ? -30.302 -7.178 53.356 1.00 42.06 722 ILE A C 1
ATOM 5655 O O . ILE A 1 722 ? -30.331 -8.058 52.497 1.00 42.06 722 ILE A O 1
ATOM 5659 N N . ASN A 1 723 ? -31.250 -7.062 54.283 1.00 39.53 723 ASN A N 1
ATOM 5660 C CA . ASN A 1 723 ? -32.379 -7.975 54.414 1.00 39.53 723 ASN A CA 1
ATOM 5661 C C . ASN A 1 723 ? -33.303 -7.891 53.176 1.00 39.53 723 ASN A C 1
ATOM 5663 O O . ASN A 1 723 ? -33.800 -6.814 52.842 1.00 39.53 723 ASN A O 1
ATOM 5667 N N . HIS A 1 724 ? -33.588 -9.024 52.521 1.00 37.94 724 HIS A N 1
ATOM 5668 C CA . HIS A 1 724 ? -34.360 -9.095 51.264 1.00 37.94 724 HIS A CA 1
ATOM 5669 C C . HIS A 1 724 ? -35.758 -8.440 51.355 1.00 37.94 724 HIS A C 1
ATOM 5671 O O . HIS A 1 724 ? -36.245 -7.853 50.385 1.00 37.94 724 HIS A O 1
ATOM 5677 N N . ALA A 1 725 ? -36.397 -8.493 52.528 1.00 35.06 725 ALA A N 1
ATOM 5678 C CA . ALA A 1 725 ? -37.702 -7.873 52.775 1.00 35.06 725 ALA A CA 1
ATOM 5679 C C . ALA A 1 725 ? -37.643 -6.331 52.844 1.00 35.06 725 ALA A C 1
ATOM 5681 O O . ALA A 1 725 ? -38.603 -5.663 52.468 1.00 35.06 725 ALA A O 1
ATOM 5682 N N . MET A 1 726 ? -36.509 -5.761 53.273 1.00 35.53 726 MET A N 1
ATOM 5683 C CA . MET A 1 726 ? -36.286 -4.308 53.309 1.00 35.53 726 MET A CA 1
ATOM 5684 C C . MET A 1 726 ? -36.097 -3.731 51.899 1.00 35.53 726 MET A C 1
ATOM 5686 O O . MET A 1 726 ? -36.580 -2.639 51.608 1.00 35.53 726 MET A O 1
ATOM 5690 N N . LEU A 1 727 ? -35.446 -4.484 51.004 1.00 38.38 727 LEU A N 1
ATOM 5691 C CA . LEU A 1 727 ? -35.282 -4.102 49.598 1.00 38.38 727 LEU A CA 1
ATOM 5692 C C . LEU A 1 727 ? -36.623 -4.096 48.858 1.00 38.38 727 LEU A C 1
ATOM 5694 O O . LEU A 1 727 ? -36.948 -3.109 48.204 1.00 38.38 727 LEU A O 1
ATOM 5698 N N . GLN A 1 728 ? -37.451 -5.134 49.019 1.00 33.72 728 GLN A N 1
ATOM 5699 C CA . GLN A 1 728 ? -38.787 -5.160 48.410 1.00 33.72 728 GLN A CA 1
ATOM 5700 C C . GLN A 1 728 ? -39.674 -3.995 48.873 1.00 33.72 728 GLN A C 1
ATOM 5702 O O . GLN A 1 728 ? -40.387 -3.426 48.048 1.00 33.72 728 GLN A O 1
ATOM 5707 N N . SER A 1 729 ? -39.614 -3.592 50.150 1.00 33.03 729 SER A N 1
ATOM 5708 C CA . SER A 1 729 ? -40.389 -2.433 50.610 1.00 33.03 729 SER A CA 1
ATOM 5709 C C . SER A 1 729 ? -39.850 -1.114 50.054 1.00 33.03 729 SER A C 1
ATOM 5711 O O . SER A 1 729 ? -40.648 -0.280 49.642 1.00 33.03 729 SER A O 1
ATOM 5713 N N . ALA A 1 730 ? -38.523 -0.940 49.978 1.00 32.22 730 ALA A N 1
ATOM 5714 C CA . ALA A 1 730 ? -37.899 0.253 49.398 1.00 32.22 730 ALA A CA 1
ATOM 5715 C C . ALA A 1 730 ? -38.207 0.411 47.896 1.00 32.22 730 ALA A C 1
ATOM 5717 O O . ALA A 1 730 ? -38.466 1.518 47.439 1.00 32.22 730 ALA A O 1
ATOM 5718 N N . PHE A 1 731 ? -38.271 -0.692 47.140 1.00 36.09 731 PHE A N 1
ATOM 5719 C CA . PHE A 1 731 ? -38.667 -0.679 45.724 1.00 36.09 731 PHE A CA 1
ATOM 5720 C C . PHE A 1 731 ? -40.163 -0.385 45.507 1.00 36.09 731 PHE A C 1
ATOM 5722 O O . PHE A 1 731 ? -40.533 0.184 44.481 1.00 36.09 731 PHE A O 1
ATOM 5729 N N . LEU A 1 732 ? -41.032 -0.747 46.459 1.00 32.66 732 LEU A N 1
ATOM 5730 C CA . LEU A 1 732 ? -42.479 -0.493 46.386 1.00 32.66 732 LEU A CA 1
ATOM 5731 C C . LEU A 1 732 ? -42.861 0.933 46.811 1.00 32.66 732 LEU A C 1
ATOM 5733 O O . LEU A 1 732 ? -43.923 1.428 46.425 1.00 32.66 732 LEU A O 1
ATOM 5737 N N . THR A 1 733 ? -42.005 1.620 47.571 1.00 31.50 733 THR A N 1
ATOM 5738 C CA . THR A 1 733 ? -42.240 2.991 48.028 1.00 31.50 733 THR A CA 1
ATOM 5739 C C . THR A 1 733 ? -41.195 3.958 47.467 1.00 31.50 733 THR A C 1
ATOM 5741 O O . THR A 1 733 ? -40.110 4.072 48.013 1.00 31.50 733 THR A O 1
ATOM 5744 N N . GLN A 1 734 ? -41.611 4.754 46.474 1.00 29.22 734 GLN A N 1
ATOM 5745 C CA . GLN A 1 734 ? -41.038 6.050 46.048 1.00 29.22 734 GLN A CA 1
ATOM 5746 C C . GLN A 1 734 ? -40.030 6.086 44.881 1.00 29.22 734 GLN A C 1
ATOM 5748 O O . GLN A 1 734 ? -38.836 5.882 45.020 1.00 29.22 734 GLN A O 1
ATOM 5753 N N . ARG A 1 735 ? -40.562 6.528 43.733 1.00 27.75 735 ARG A N 1
ATOM 5754 C CA . ARG A 1 735 ? -40.229 7.713 42.904 1.00 27.75 735 ARG A CA 1
ATOM 5755 C C . ARG A 1 735 ? -38.856 8.416 42.893 1.00 27.75 735 ARG A C 1
ATOM 5757 O O . ARG A 1 735 ? -38.716 9.211 41.978 1.00 27.75 735 ARG A O 1
ATOM 5764 N N . ASN A 1 736 ? -37.882 8.183 43.764 1.00 27.02 736 ASN A N 1
ATOM 5765 C CA . ASN A 1 736 ? -36.571 8.848 43.681 1.00 27.02 736 ASN A CA 1
ATOM 5766 C C . ASN A 1 736 ? -35.465 7.872 44.114 1.00 27.02 736 ASN A C 1
ATOM 5768 O O . ASN A 1 736 ? -35.364 7.557 45.298 1.00 27.02 736 ASN A O 1
ATOM 5772 N N . CYS A 1 737 ? -34.665 7.420 43.144 1.00 26.19 737 CYS A N 1
ATOM 5773 C CA . CYS A 1 737 ? -33.300 6.930 43.357 1.00 26.19 737 CYS A CA 1
ATOM 5774 C C . CYS A 1 737 ? -32.333 8.092 43.139 1.00 26.19 737 CYS A C 1
ATOM 5776 O O . CYS A 1 737 ? -32.587 8.857 42.175 1.00 26.19 737 CYS A O 1
#

InterPro domains:
  IPR008930 Terpenoid cyclases/protein prenyltransferase alpha-alpha toroid [SSF48239] (60-352)
  IPR008993 Tissue inhibitor of metalloproteinases-like, OB-fold [G3DSA:2.40.50.120] (581-733)
  IPR008993 Tissue inhibitor of metalloproteinases-like, OB-fold [SSF50242] (599-710)
  IPR011626 Alpha-macroglobulin-like, TED domain [PF07678] (41-350)
  IPR036595 Alpha-macroglobulin, receptor-binding domain superfamily [SSF49410] (516-591)
  IPR050473 Alpha-2-macroglobulin/Complement system [PTHR11412] (13-613)